Protein AF-0000000084683356 (afdb_homodimer)

pLDDT: mean 87.77, std 15.82, range [31.22, 98.75]

Nearest PDB structures (foldseek):
  6h87-assembly1_A-2  TM=6.403E-01  e=2.024E-03  Magnetospirillum gryphiswaldense
  6gp6-assembly1_A  TM=8.112E-01  e=3.355E-02  Magnetospirillum gryphiswaldense MSR-1
  6g6i-assembly1_A-2  TM=6.457E-01  e=2.307E-02  Magnetospirillum gryphiswaldense
  5k85-assembly2_B  TM=6.047E-01  e=1.808E-01  Cryptococcus neoformans H99
  9jx6-assembly2_D  TM=4.359E-01  e=1.925E-01  Acinetobacter baumannii

Sequence (492 aa):
MTADGWTQGVRHQLALGRLLPLGGPRDGAWIAEGAAAAVLAGAAAGLPGVRLGALRIASADPDDVHEPVVAPPPGALAPGSLRVTADFAADAAEPLPEAAARLRLVLAAAAAERLGLAVTEVDLRVTDLLETDAPRPADARPGAARTAWRPQAAREAAEPDEARVVAAALAVPGVARLTGSLGGLGRAVRIERSTVGTSLPRRQVRVELATGAGHRAVDVARLVRIAVRDAFDDHPAVTVLVTGVEMTADGWTQGVRHQLALGRLLPLGGPRDGAWIAEGAAAAVLAGAAAGLPGVRLGALRIASADPDDVHEPVVAPPPGALAPGSLRVTADFAADAAEPLPEAAARLRLVLAAAAAERLGLAVTEVDLRVTDLLETDAPRPADARPGAARTAWRPQAAREAAEPDEARVVAAALAVPGVARLTGSLGGLGRAVRIERSTVGTSLPRRQVRVELATGAGHRAVDVARLVRIAVRDAFDDHPAVTVLVTGVE

Structure (mmCIF, N/CA/C/O backbone):
data_AF-0000000084683356-model_v1
#
loop_
_entity.id
_entity.type
_entity.pdbx_description
1 polymer 'Nucleopolyhedrovirus P10 family protein'
#
loop_
_atom_site.group_PDB
_atom_site.id
_atom_site.type_symbol
_atom_site.label_atom_id
_atom_site.label_alt_id
_atom_site.label_comp_id
_atom_site.label_asym_id
_atom_site.label_entity_id
_atom_site.label_seq_id
_atom_site.pdbx_PDB_ins_code
_atom_site.Cartn_x
_atom_site.Cartn_y
_atom_site.Cartn_z
_atom_site.occupancy
_atom_site.B_iso_or_equiv
_atom_site.auth_seq_id
_atom_site.auth_comp_id
_atom_site.auth_asym_id
_atom_site.auth_atom_id
_atom_site.pdbx_PDB_model_num
ATOM 1 N N . MET A 1 1 ? -25.172 21.547 6.551 1 53.09 1 MET A N 1
ATOM 2 C CA . MET A 1 1 ? -24.141 21.438 5.531 1 53.09 1 MET A CA 1
ATOM 3 C C . MET A 1 1 ? -24.672 20.75 4.281 1 53.09 1 MET A C 1
ATOM 5 O O . MET A 1 1 ? -25.391 19.75 4.379 1 53.09 1 MET A O 1
ATOM 9 N N . THR A 1 2 ? -24.625 21.422 3.207 1 63.69 2 THR A N 1
ATOM 10 C CA . THR A 1 2 ? -25.141 20.812 1.99 1 63.69 2 THR A CA 1
ATOM 11 C C . THR A 1 2 ? -24.359 19.531 1.667 1 63.69 2 THR A C 1
ATOM 13 O O . THR A 1 2 ? -23.266 19.312 2.186 1 63.69 2 THR A O 1
ATOM 16 N N . ALA A 1 3 ? -25.016 18.625 1.028 1 65 3 ALA A N 1
ATOM 17 C CA . ALA A 1 3 ? -24.406 17.391 0.577 1 65 3 ALA A CA 1
ATOM 18 C C . ALA A 1 3 ? -23.047 17.656 -0.08 1 65 3 ALA A C 1
ATOM 20 O O . ALA A 1 3 ? -22.094 16.906 0.143 1 65 3 ALA A O 1
ATOM 21 N N . ASP A 1 4 ? -23 18.766 -0.801 1 72.25 4 ASP A N 1
ATOM 22 C CA . ASP A 1 4 ? -21.781 19.156 -1.51 1 72.25 4 ASP A CA 1
ATOM 23 C C . ASP A 1 4 ? -20.688 19.578 -0.532 1 72.25 4 ASP A C 1
ATOM 25 O O . ASP A 1 4 ? -19.516 19.234 -0.719 1 72.25 4 ASP A O 1
ATOM 29 N N . GLY A 1 5 ? -21.25 20.234 0.491 1 72.75 5 GLY A N 1
ATOM 30 C CA . GLY A 1 5 ? -20.281 20.688 1.481 1 72.75 5 GLY A CA 1
ATOM 31 C C . GLY A 1 5 ? -19.656 19.547 2.266 1 72.75 5 GLY A C 1
ATOM 32 O O . GLY A 1 5 ? -18.453 19.547 2.533 1 72.75 5 GLY A O 1
ATOM 33 N N . TRP A 1 6 ? -20.453 18.562 2.48 1 77.06 6 TRP A N 1
ATOM 34 C CA . TRP A 1 6 ? -19.969 17.391 3.209 1 77.06 6 TRP A CA 1
ATOM 35 C C . TRP A 1 6 ? -18.953 16.609 2.381 1 77.06 6 TRP A C 1
ATOM 37 O O . TRP A 1 6 ? -17.891 16.234 2.883 1 77.06 6 TRP A O 1
ATOM 47 N N . THR A 1 7 ? -19.266 16.406 1.119 1 81.06 7 THR A N 1
ATOM 48 C CA . THR A 1 7 ? -18.391 15.664 0.224 1 81.06 7 THR A CA 1
ATOM 49 C C . THR A 1 7 ? -17.031 16.359 0.092 1 81.06 7 THR A C 1
ATOM 51 O O . THR A 1 7 ? -15.992 15.703 0.089 1 81.06 7 THR A O 1
ATOM 54 N N . GLN A 1 8 ? -17.109 17.609 0.048 1 78.56 8 GLN A N 1
ATOM 55 C CA . GLN A 1 8 ? -15.859 18.375 -0.048 1 78.56 8 GLN A CA 1
ATOM 56 C C . GLN A 1 8 ? -15.039 18.25 1.231 1 78.56 8 GLN A C 1
ATOM 58 O O . GLN A 1 8 ? -13.812 18.125 1.178 1 78.56 8 GLN A O 1
ATOM 63 N N . GLY A 1 9 ? -15.789 18.297 2.334 1 80.81 9 GLY A N 1
ATOM 64 C CA . GLY A 1 9 ? -15.117 18.125 3.613 1 80.81 9 GLY A CA 1
ATOM 65 C C . GLY A 1 9 ? -14.445 16.766 3.754 1 80.81 9 GLY A C 1
ATOM 66 O O . GLY A 1 9 ? -13.305 16.688 4.234 1 80.81 9 GLY A O 1
ATOM 67 N N . VAL A 1 10 ? -15.078 15.797 3.311 1 84.38 10 VAL A N 1
ATOM 68 C CA . VAL A 1 10 ? -14.523 14.453 3.381 1 84.38 10 VAL A CA 1
ATOM 69 C C . VAL A 1 10 ? -13.32 14.336 2.455 1 84.38 10 VAL A C 1
ATOM 71 O O . VAL A 1 10 ? -12.289 13.766 2.828 1 84.38 10 VAL A O 1
ATOM 74 N N . ARG A 1 11 ? -13.43 14.898 1.261 1 83.75 11 ARG A N 1
ATOM 75 C CA . ARG A 1 11 ? -12.312 14.875 0.315 1 83.75 11 ARG A CA 1
ATOM 76 C C . ARG A 1 11 ? -11.086 15.562 0.896 1 83.75 11 ARG A C 1
ATOM 78 O O . ARG A 1 11 ? -9.961 15.078 0.729 1 83.75 11 ARG A O 1
ATOM 85 N N . HIS A 1 12 ? -11.414 16.594 1.506 1 83.19 12 HIS A N 1
ATOM 86 C CA . HIS A 1 12 ? -10.328 17.344 2.139 1 83.19 12 HIS A CA 1
ATOM 87 C C . HIS A 1 12 ? -9.664 16.516 3.232 1 83.19 12 HIS A C 1
ATOM 89 O O . HIS A 1 12 ? -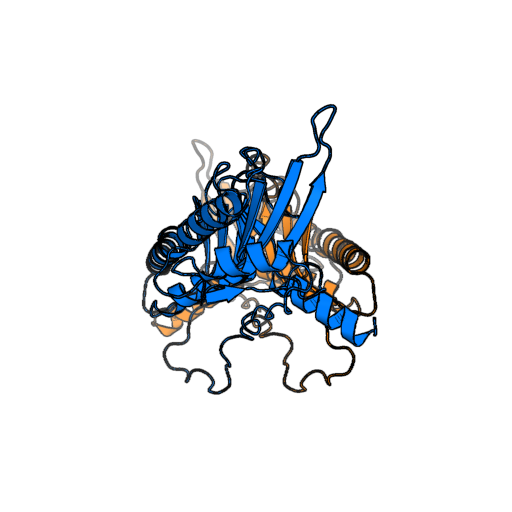8.43 16.469 3.326 1 83.19 12 HIS A O 1
ATOM 95 N N . GLN A 1 13 ? -10.469 15.898 3.992 1 84.31 13 GLN A N 1
ATOM 96 C CA . GLN A 1 13 ? -9.953 15.055 5.066 1 84.31 13 GLN A CA 1
ATOM 97 C C . GLN A 1 13 ? -9.133 13.898 4.508 1 84.31 13 GLN A C 1
ATOM 99 O O . GLN A 1 13 ? -8.094 13.539 5.07 1 84.31 13 GLN A O 1
ATOM 104 N N . LEU A 1 14 ? -9.602 13.352 3.443 1 86.69 14 LEU A N 1
ATOM 105 C CA . LEU A 1 14 ? -8.891 12.25 2.809 1 86.69 14 LEU A CA 1
ATOM 106 C C . LEU A 1 14 ? -7.559 12.727 2.232 1 86.69 14 LEU A C 1
ATOM 108 O O . LEU A 1 14 ? -6.562 12 2.275 1 86.69 14 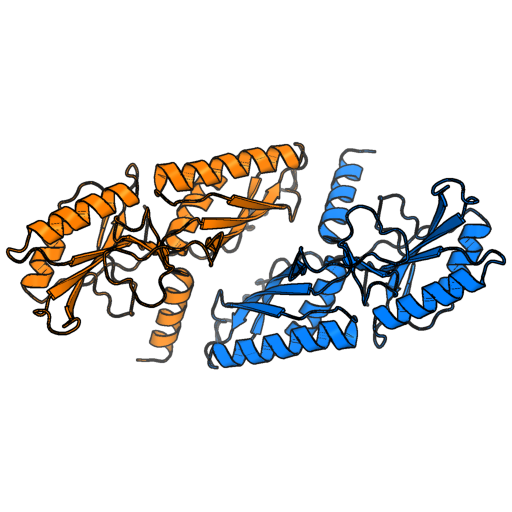LEU A O 1
ATOM 112 N N . ALA A 1 15 ? -7.543 13.914 1.804 1 86.44 15 ALA A N 1
ATOM 113 C CA . ALA A 1 15 ? -6.316 14.484 1.255 1 86.44 15 ALA A CA 1
ATOM 114 C C . ALA A 1 15 ? -5.293 14.742 2.355 1 86.44 15 ALA A C 1
ATOM 116 O O . ALA A 1 15 ? -4.086 14.602 2.133 1 86.44 15 ALA A O 1
ATOM 117 N N . LEU A 1 16 ? -5.793 15.156 3.535 1 89.81 16 LEU A N 1
ATOM 118 C CA . LEU A 1 16 ? -4.91 15.352 4.68 1 89.81 16 LEU A CA 1
ATOM 119 C C . LEU A 1 16 ? -4.238 14.039 5.074 1 89.81 16 LEU A C 1
ATOM 121 O O . LEU A 1 16 ? -3.027 14.008 5.312 1 89.81 16 LEU A O 1
ATOM 125 N N . GLY A 1 17 ? -5.027 12.945 5.035 1 91.38 17 GLY A N 1
ATOM 126 C CA . GLY A 1 17 ? -4.523 11.664 5.488 1 91.38 17 GLY A CA 1
ATOM 127 C C . GLY A 1 17 ? -4.309 11.602 6.992 1 91.38 17 GLY A C 1
ATOM 128 O O . GLY A 1 17 ? -4.961 12.328 7.746 1 91.38 17 GLY A O 1
ATOM 129 N N . ARG A 1 18 ? -3.449 10.719 7.43 1 93.25 18 ARG A N 1
ATOM 130 C CA . ARG A 1 18 ? -3.105 10.586 8.844 1 93.25 18 ARG A CA 1
ATOM 131 C C . ARG A 1 18 ? -2.334 11.805 9.328 1 93.25 18 ARG A C 1
ATOM 133 O O . ARG A 1 18 ? -1.743 12.539 8.531 1 93.25 18 ARG A O 1
ATOM 140 N N . LEU A 1 19 ? -2.443 11.945 10.57 1 96.62 19 LEU A N 1
ATOM 141 C CA . LEU A 1 19 ? -1.591 12.938 11.211 1 96.62 19 LEU A CA 1
ATOM 142 C C . LEU A 1 19 ? -0.362 12.281 11.828 1 96.62 19 LEU A C 1
ATOM 144 O O . LEU A 1 19 ? -0.479 11.523 12.797 1 96.62 19 LEU A O 1
ATOM 148 N N . LEU A 1 20 ? 0.76 12.617 11.25 1 98 20 LEU A N 1
ATOM 149 C CA . LEU A 1 20 ? 2.018 11.984 11.625 1 98 20 LEU A CA 1
ATOM 150 C C . LEU A 1 20 ? 2.773 12.82 12.648 1 98 20 LEU A C 1
ATOM 152 O O . LEU A 1 20 ? 2.801 14.047 12.547 1 98 20 LEU A O 1
ATOM 156 N N . PRO A 1 21 ? 3.389 12.141 13.586 1 98.25 21 PRO A N 1
ATOM 157 C CA . PRO A 1 21 ? 4.23 12.93 14.484 1 98.25 21 PRO A CA 1
ATOM 158 C C . PRO A 1 21 ? 5.398 13.602 13.766 1 98.25 21 PRO A C 1
ATOM 160 O O . PRO A 1 21 ? 6.086 12.961 12.969 1 98.25 21 PRO A O 1
ATOM 163 N N . LEU A 1 22 ? 5.531 14.789 13.977 1 98.44 22 LEU A N 1
ATOM 164 C CA . LEU A 1 22 ? 6.633 15.57 13.43 1 98.44 22 LEU A CA 1
ATOM 165 C C . LEU A 1 22 ? 7.719 15.797 14.484 1 98.44 22 LEU A C 1
ATOM 167 O O . LEU A 1 22 ? 7.578 16.656 15.352 1 98.44 22 LEU A O 1
ATOM 171 N N . GLY A 1 23 ? 8.758 15.062 14.438 1 97.19 23 GLY A N 1
ATOM 172 C CA . GLY A 1 23 ? 9.781 15.055 15.469 1 97.19 23 GLY A CA 1
ATOM 173 C C . GLY A 1 23 ? 9.523 14.023 16.547 1 97.19 23 GLY A C 1
ATOM 174 O O . GLY A 1 23 ? 9.031 12.93 16.281 1 97.19 23 GLY A O 1
ATOM 175 N N . GLY A 1 24 ? 9.984 14.305 17.75 1 96.06 24 GLY A N 1
ATOM 176 C CA . GLY A 1 24 ? 9.852 13.398 18.875 1 96.06 24 GLY A CA 1
ATOM 177 C C . GLY A 1 24 ? 8.734 13.805 19.828 1 96.06 24 GLY A C 1
ATOM 178 O O . GLY A 1 24 ? 7.98 14.734 19.547 1 96.06 24 GLY A O 1
ATOM 179 N N . PRO A 1 25 ? 8.641 13.062 20.953 1 95.94 25 PRO A N 1
ATOM 180 C CA . PRO A 1 25 ? 7.543 13.273 21.891 1 95.94 25 PRO A CA 1
ATOM 181 C C . PRO A 1 25 ? 7.559 14.672 22.516 1 95.94 25 PRO A C 1
ATOM 183 O O . PRO A 1 25 ? 6.527 15.156 22.984 1 95.94 25 PRO A O 1
ATOM 186 N N . ARG A 1 26 ? 8.648 15.312 22.484 1 96.31 26 ARG A N 1
ATOM 187 C CA . ARG A 1 26 ? 8.758 16.609 23.156 1 96.31 26 ARG A CA 1
ATOM 188 C C . ARG A 1 26 ? 8.453 17.75 22.203 1 96.31 26 ARG A C 1
ATOM 190 O O . ARG A 1 26 ? 8.297 18.906 22.625 1 96.31 26 ARG A O 1
ATOM 197 N N . ASP A 1 27 ? 8.227 17.484 20.953 1 97.06 27 ASP A N 1
ATOM 198 C CA . ASP A 1 27 ? 8.102 18.531 19.953 1 97.06 27 ASP A CA 1
ATOM 199 C C . ASP A 1 27 ? 6.676 19.062 19.875 1 97.06 27 ASP A C 1
ATOM 201 O O . ASP A 1 27 ? 6.453 20.203 19.453 1 97.06 27 ASP A O 1
ATOM 205 N N . GLY A 1 28 ? 5.645 18.203 20.297 1 97.31 28 GLY A N 1
ATOM 206 C CA . GLY A 1 28 ? 4.262 18.656 20.312 1 97.31 28 GLY A CA 1
ATOM 207 C C . GLY A 1 28 ? 3.752 19.062 18.938 1 97.31 28 GLY A C 1
ATOM 208 O O . GLY A 1 28 ? 2.943 19.984 18.812 1 97.31 28 GLY A O 1
ATOM 209 N N . ALA A 1 29 ? 4.215 18.438 17.859 1 98.38 29 ALA A N 1
ATOM 210 C CA . ALA A 1 29 ? 3.855 18.797 16.5 1 98.38 29 ALA A CA 1
ATOM 211 C C . ALA A 1 29 ? 3.488 17.562 15.68 1 98.38 29 ALA A C 1
ATOM 213 O O . ALA A 1 29 ? 3.99 16.469 15.945 1 98.38 29 ALA A O 1
ATOM 214 N N . TRP A 1 30 ? 2.619 17.75 14.773 1 98.31 30 TRP A N 1
ATOM 215 C CA . TRP A 1 30 ? 2.207 16.734 13.805 1 98.31 30 TRP A CA 1
ATOM 216 C C . TRP A 1 30 ? 2.158 17.328 12.398 1 98.31 30 TRP A C 1
ATOM 218 O O . TRP A 1 30 ? 2.135 18.547 12.227 1 98.31 30 TRP A O 1
ATOM 228 N N . ILE A 1 31 ? 2.152 16.453 11.438 1 97.75 31 ILE A N 1
ATOM 229 C CA . ILE A 1 31 ? 2.043 16.859 10.039 1 97.75 31 ILE A CA 1
ATOM 230 C C . ILE A 1 31 ? 1.075 15.93 9.312 1 97.75 31 ILE A C 1
ATOM 232 O O . ILE A 1 31 ? 1.071 14.719 9.547 1 97.75 31 ILE A O 1
ATOM 236 N N . ALA A 1 32 ? 0.234 16.547 8.484 1 96.19 32 ALA A N 1
ATOM 237 C CA . ALA A 1 32 ? -0.652 15.742 7.648 1 96.19 32 ALA A CA 1
ATOM 238 C C . ALA A 1 32 ? 0.147 14.844 6.707 1 96.19 32 ALA A C 1
ATOM 240 O O . ALA A 1 32 ? 1.125 15.281 6.102 1 96.19 32 ALA A O 1
ATOM 241 N N . GLU A 1 33 ? -0.258 13.641 6.594 1 96.25 33 GLU A N 1
ATOM 242 C CA . GLU A 1 33 ? 0.41 12.688 5.715 1 96.25 33 GLU A CA 1
ATOM 243 C C . GLU A 1 33 ? 0.465 13.203 4.281 1 96.25 33 GLU A C 1
ATOM 245 O O . GLU A 1 33 ? 1.478 13.039 3.596 1 96.25 33 GLU A O 1
ATOM 250 N N . GLY A 1 34 ? -0.612 13.812 3.83 1 93.75 34 GLY A N 1
ATOM 251 C CA . GLY A 1 34 ? -0.632 14.375 2.49 1 93.75 34 GLY A CA 1
ATOM 252 C C . GLY A 1 34 ? 0.446 15.422 2.266 1 93.75 34 GLY A C 1
ATOM 253 O O . GLY A 1 34 ? 1.059 15.469 1.198 1 93.75 34 GLY A O 1
ATOM 254 N N . ALA A 1 35 ? 0.628 16.219 3.227 1 94.69 35 ALA A N 1
ATOM 255 C CA . ALA A 1 35 ? 1.668 17.234 3.137 1 94.69 35 ALA A CA 1
ATOM 256 C C . ALA A 1 35 ? 3.055 16.609 3.078 1 94.69 35 ALA A C 1
ATOM 258 O O . ALA A 1 35 ? 3.893 17 2.266 1 94.69 35 ALA A O 1
ATOM 259 N N . ALA A 1 36 ? 3.266 15.672 3.98 1 96.94 36 ALA A N 1
ATOM 260 C CA . ALA A 1 36 ? 4.547 14.969 3.996 1 96.94 36 ALA A CA 1
ATOM 261 C C . ALA A 1 36 ? 4.785 14.234 2.68 1 96.94 36 ALA A C 1
ATOM 263 O O . ALA A 1 36 ? 5.879 14.297 2.113 1 96.94 36 ALA A O 1
ATOM 264 N N . ALA A 1 37 ? 3.811 13.57 2.219 1 95.81 37 ALA A N 1
ATOM 265 C CA . ALA A 1 37 ? 3.914 12.805 0.981 1 95.81 37 ALA A CA 1
ATOM 266 C C . ALA A 1 37 ? 4.246 13.711 -0.201 1 95.81 37 ALA A C 1
ATOM 268 O O . ALA A 1 37 ? 5 13.32 -1.096 1 95.81 37 ALA A O 1
ATOM 269 N N . ALA A 1 38 ? 3.654 14.867 -0.202 1 93.69 38 ALA A N 1
ATOM 270 C CA . ALA A 1 38 ? 3.926 15.812 -1.281 1 93.69 38 ALA A CA 1
ATOM 271 C C . ALA A 1 38 ? 5.402 16.188 -1.315 1 93.69 38 ALA A C 1
ATOM 273 O O . ALA A 1 38 ? 6.004 16.281 -2.389 1 93.69 38 ALA A O 1
ATOM 274 N N . VAL A 1 39 ? 5.914 16.391 -0.195 1 95.5 39 VAL A N 1
ATOM 275 C CA . VAL A 1 39 ? 7.328 16.734 -0.107 1 95.5 39 VAL A CA 1
ATOM 276 C C . VAL A 1 39 ? 8.18 15.57 -0.6 1 95.5 39 VAL A C 1
ATOM 278 O O . VAL A 1 39 ? 9.125 15.758 -1.373 1 95.5 39 VAL A O 1
ATOM 281 N N . LEU A 1 40 ? 7.852 14.422 -0.16 1 96.81 40 LEU A N 1
ATOM 282 C CA . LEU A 1 40 ? 8.602 13.234 -0.567 1 96.81 40 LEU A CA 1
ATOM 283 C C . LEU A 1 40 ? 8.477 13 -2.068 1 96.81 40 LEU A C 1
ATOM 285 O O . LEU A 1 40 ? 9.461 12.664 -2.732 1 96.81 40 LEU A O 1
ATOM 289 N N . ALA A 1 41 ? 7.348 13.188 -2.572 1 95 41 ALA A N 1
ATOM 290 C CA . ALA A 1 41 ? 7.133 13.047 -4.012 1 95 41 ALA A CA 1
ATOM 291 C C . ALA A 1 41 ? 7.965 14.062 -4.793 1 95 41 ALA A C 1
ATOM 293 O O . ALA A 1 41 ? 8.523 13.734 -5.84 1 95 41 ALA A O 1
ATOM 294 N N . GLY A 1 42 ? 7.93 15.258 -4.281 1 93.94 42 GLY A N 1
ATOM 295 C CA . GLY A 1 42 ? 8.758 16.281 -4.906 1 93.94 42 GLY A CA 1
ATOM 296 C C . GLY A 1 42 ? 10.227 15.898 -4.945 1 93.94 42 GLY A C 1
ATOM 297 O O . GLY A 1 42 ? 10.906 16.125 -5.949 1 93.94 42 GLY A O 1
ATOM 298 N N . ALA A 1 43 ? 10.688 15.359 -3.893 1 95.31 43 ALA A N 1
ATOM 299 C CA . ALA A 1 43 ? 12.078 14.922 -3.826 1 95.31 43 ALA A CA 1
ATOM 300 C C . ALA A 1 43 ? 12.336 13.797 -4.824 1 95.31 43 ALA A C 1
ATOM 302 O O . ALA A 1 43 ? 13.359 13.797 -5.516 1 95.31 43 ALA A O 1
ATOM 303 N N . ALA A 1 44 ? 11.477 12.867 -4.883 1 96 44 ALA A N 1
ATOM 304 C CA . ALA A 1 44 ? 11.617 11.727 -5.785 1 96 44 ALA A CA 1
ATOM 305 C C . ALA A 1 44 ? 11.586 12.18 -7.242 1 96 44 ALA A C 1
ATOM 307 O O . ALA A 1 44 ? 12.234 11.578 -8.102 1 96 44 ALA A O 1
ATOM 308 N N . ALA A 1 45 ? 10.773 13.195 -7.523 1 93.19 45 ALA A N 1
ATOM 309 C CA . ALA A 1 45 ? 10.625 13.695 -8.883 1 93.19 45 ALA A CA 1
ATOM 310 C C . ALA A 1 45 ? 11.953 14.195 -9.438 1 93.19 45 ALA A C 1
ATOM 312 O O . ALA A 1 45 ? 12.164 14.211 -10.656 1 93.19 45 ALA A O 1
ATOM 313 N N . GLY A 1 46 ? 12.789 14.531 -8.586 1 90.94 46 GLY A N 1
ATOM 314 C CA . GLY A 1 46 ? 14.102 14.992 -9 1 90.94 46 GLY A CA 1
ATOM 315 C C . GLY A 1 46 ? 15.047 13.859 -9.359 1 90.94 46 GLY A C 1
ATOM 316 O O . GLY A 1 46 ? 16.141 14.102 -9.875 1 90.94 46 GLY A O 1
ATOM 317 N N . LEU A 1 47 ? 14.703 12.625 -9.156 1 92.06 47 LEU A N 1
ATOM 318 C CA . LEU A 1 47 ? 15.531 11.453 -9.422 1 92.06 47 LEU A CA 1
ATOM 319 C C . LEU A 1 47 ? 15.273 10.914 -10.828 1 92.06 47 LEU A C 1
ATOM 321 O O . LEU A 1 47 ? 14.164 10.477 -11.133 1 92.06 47 LEU A O 1
ATOM 325 N N . PRO A 1 48 ? 16.219 10.992 -11.633 1 89.38 48 PRO A N 1
ATOM 326 C CA . PRO A 1 48 ? 16.016 10.445 -12.977 1 89.38 48 PRO A CA 1
ATOM 327 C C . PRO A 1 48 ? 15.727 8.945 -12.977 1 89.38 48 PRO A C 1
ATOM 329 O O . PRO A 1 48 ? 16.266 8.219 -12.141 1 89.38 48 PRO A O 1
ATOM 332 N N . GLY A 1 49 ? 14.891 8.531 -13.867 1 90.06 49 GLY A N 1
ATOM 333 C CA . GLY A 1 49 ? 14.672 7.117 -14.125 1 90.06 49 GLY A CA 1
ATOM 334 C C . GLY A 1 49 ? 13.742 6.465 -13.125 1 90.06 49 GLY A C 1
ATOM 335 O O . GLY A 1 49 ? 13.648 5.234 -13.07 1 90.06 49 GLY A O 1
ATOM 336 N N . VAL A 1 50 ? 13.242 7.238 -12.227 1 93.38 50 VAL A N 1
ATOM 337 C CA . VAL A 1 50 ? 12.336 6.68 -11.227 1 93.38 50 VAL A CA 1
ATOM 338 C C . VAL A 1 50 ? 11.039 7.492 -11.195 1 93.38 50 VAL A C 1
ATOM 340 O O . VAL A 1 50 ? 11.062 8.711 -11.352 1 93.38 50 VAL A O 1
ATOM 343 N N . ARG A 1 51 ? 9.977 6.824 -11.047 1 94 51 ARG A N 1
ATOM 344 C CA . ARG A 1 51 ? 8.68 7.453 -10.812 1 94 51 ARG A CA 1
ATOM 345 C C . ARG A 1 51 ? 8.016 6.895 -9.562 1 94 51 ARG A C 1
ATOM 347 O O . ARG A 1 51 ? 7.723 5.699 -9.484 1 94 51 ARG A O 1
ATOM 354 N N . LEU A 1 52 ? 7.773 7.77 -8.695 1 94.75 52 LEU A N 1
ATOM 355 C CA . LEU A 1 52 ? 7.145 7.375 -7.438 1 94.75 52 LEU A CA 1
ATOM 356 C C . LEU A 1 52 ? 5.645 7.164 -7.625 1 94.75 52 LEU A C 1
ATOM 358 O O . LEU A 1 52 ? 4.984 7.945 -8.312 1 94.75 52 LEU A O 1
ATOM 362 N N . GLY A 1 53 ? 5.09 6.117 -7.074 1 92.12 53 GLY A N 1
ATOM 363 C CA . GLY A 1 53 ? 3.662 5.84 -7.051 1 92.12 53 GLY A CA 1
ATOM 364 C C . GLY A 1 53 ? 3.025 6.09 -5.699 1 92.12 53 GLY A C 1
ATOM 365 O O . GLY A 1 53 ? 3.324 7.086 -5.039 1 92.12 53 GLY A O 1
ATOM 366 N N . ALA A 1 54 ? 2.064 5.195 -5.355 1 90.81 54 ALA A N 1
ATOM 367 C CA . ALA A 1 54 ? 1.375 5.312 -4.074 1 90.81 54 ALA A CA 1
ATOM 368 C C . ALA A 1 54 ? 2.363 5.266 -2.912 1 90.81 54 ALA A C 1
ATOM 370 O O . ALA A 1 54 ? 3.287 4.449 -2.908 1 90.81 54 ALA A O 1
ATOM 371 N N . LEU A 1 55 ? 2.18 6.133 -2.008 1 94.44 55 LEU A N 1
ATOM 372 C CA . LEU A 1 55 ? 3.053 6.254 -0.845 1 94.44 55 LEU A CA 1
ATOM 373 C C . LEU A 1 55 ? 2.238 6.348 0.441 1 94.44 55 LEU A C 1
ATOM 375 O O . LEU A 1 55 ? 1.21 7.027 0.482 1 94.44 55 LEU A O 1
ATOM 379 N N . ARG A 1 56 ? 2.729 5.613 1.471 1 94.19 56 ARG A N 1
ATOM 380 C CA . ARG A 1 56 ? 2.092 5.617 2.783 1 94.19 56 ARG A CA 1
ATOM 381 C C . ARG A 1 56 ? 3.125 5.773 3.893 1 94.19 56 ARG A C 1
ATOM 383 O O . ARG A 1 56 ? 4.254 5.297 3.77 1 94.19 56 ARG A O 1
ATOM 390 N N . ILE A 1 57 ? 2.715 6.418 4.859 1 96.81 57 ILE A N 1
ATOM 391 C CA . ILE A 1 57 ? 3.559 6.574 6.039 1 96.81 57 ILE A CA 1
ATOM 392 C C . ILE A 1 57 ? 2.812 6.074 7.277 1 96.81 57 ILE A C 1
ATOM 394 O O . ILE A 1 57 ? 1.661 6.453 7.508 1 96.81 57 ILE A O 1
ATOM 398 N N . ALA A 1 58 ? 3.396 5.227 8.023 1 94.81 58 ALA A N 1
ATOM 399 C CA . ALA A 1 58 ? 2.783 4.645 9.219 1 94.81 58 ALA A CA 1
ATOM 400 C C . ALA A 1 58 ? 3.822 4.406 10.305 1 94.81 58 ALA A C 1
ATOM 402 O O . ALA A 1 58 ? 5.023 4.578 10.078 1 94.81 58 ALA A O 1
ATOM 403 N N . SER A 1 59 ? 3.285 4.105 11.445 1 95.81 59 SER A N 1
ATOM 404 C CA . SER A 1 59 ? 4.199 3.713 12.508 1 95.81 59 SER A CA 1
ATOM 405 C C . SER A 1 59 ? 5.02 2.488 12.117 1 95.81 59 SER A C 1
ATOM 407 O O . SER A 1 59 ? 4.48 1.529 11.555 1 95.81 59 SER A O 1
ATOM 409 N N . ALA A 1 60 ? 6.285 2.521 12.328 1 95.44 60 ALA A N 1
ATOM 410 C CA . ALA A 1 60 ? 7.148 1.377 12.047 1 95.44 60 ALA A CA 1
ATOM 411 C C . ALA A 1 60 ? 6.941 0.265 13.07 1 95.44 60 ALA A C 1
ATOM 413 O O . ALA A 1 60 ? 7.105 -0.916 12.758 1 95.44 60 ALA A O 1
ATOM 414 N N . ASP A 1 61 ? 6.648 0.681 14.258 1 92.31 61 ASP A N 1
ATOM 415 C CA . ASP A 1 61 ? 6.406 -0.244 15.367 1 92.31 61 ASP A CA 1
ATOM 416 C C . ASP A 1 61 ? 5.336 0.295 16.312 1 92.31 61 ASP A C 1
ATOM 418 O O . ASP A 1 61 ? 5.621 1.13 17.172 1 92.31 61 ASP A O 1
ATOM 422 N N . PRO A 1 62 ? 4.168 -0.252 16.219 1 87.06 62 PRO A N 1
ATOM 423 C CA . PRO A 1 62 ? 3.066 0.25 17.047 1 87.06 62 PRO A CA 1
ATOM 424 C C . PRO A 1 62 ? 3.309 0.053 18.547 1 87.06 62 PRO A C 1
ATOM 426 O O . PRO A 1 62 ? 2.658 0.699 19.359 1 87.06 62 PRO A O 1
ATOM 429 N N . ASP A 1 63 ? 4.176 -0.829 18.797 1 90.38 63 ASP A N 1
ATOM 430 C CA . ASP A 1 63 ? 4.434 -1.105 20.203 1 90.38 63 ASP A CA 1
ATOM 431 C C . ASP A 1 63 ? 5.535 -0.2 20.75 1 90.38 63 ASP A C 1
ATOM 433 O O . ASP A 1 63 ? 5.801 -0.195 21.953 1 90.38 63 ASP A O 1
ATOM 437 N N . ASP A 1 64 ? 6.184 0.495 19.906 1 91.5 64 ASP A N 1
ATOM 438 C CA . ASP A 1 64 ? 7.242 1.41 20.312 1 91.5 64 ASP A CA 1
ATOM 439 C C . ASP A 1 64 ? 6.844 2.861 20.062 1 91.5 64 ASP A C 1
ATOM 441 O O . ASP A 1 64 ? 7.426 3.533 19.203 1 91.5 64 ASP A O 1
ATOM 445 N N . VAL A 1 65 ? 5.891 3.328 20.766 1 93.94 65 VAL A N 1
ATOM 446 C CA . VAL A 1 65 ? 5.391 4.695 20.672 1 93.94 65 VAL A CA 1
ATOM 447 C C . VAL A 1 65 ? 5.523 5.391 22.016 1 93.94 65 VAL A C 1
ATOM 449 O O . VAL A 1 65 ? 5.652 4.727 23.047 1 93.94 65 VAL A O 1
ATOM 452 N N . HIS A 1 66 ? 5.547 6.723 21.984 1 95.75 66 HIS A N 1
ATOM 453 C CA . HIS A 1 66 ? 5.766 7.531 23.172 1 95.75 66 HIS A CA 1
ATOM 454 C C . HIS A 1 66 ? 4.625 8.523 23.375 1 95.75 66 HIS A C 1
ATOM 456 O O . HIS A 1 66 ? 3.939 8.898 22.422 1 95.75 66 HIS A O 1
ATOM 462 N N . GLU A 1 67 ? 4.477 8.852 24.578 1 95.12 67 GLU A N 1
ATOM 463 C CA . GLU A 1 67 ? 3.457 9.844 24.891 1 95.12 67 GLU A CA 1
ATOM 464 C C . GLU A 1 67 ? 3.945 11.258 24.578 1 95.12 67 GLU A C 1
ATOM 466 O O . GLU A 1 67 ? 5.027 11.656 25.016 1 95.12 67 GLU A O 1
ATOM 471 N N . PRO A 1 68 ? 3.182 11.969 23.891 1 95.62 68 PRO A N 1
ATOM 472 C CA . PRO A 1 68 ? 3.584 13.352 23.625 1 95.62 68 PRO A CA 1
ATOM 473 C C . PRO A 1 68 ? 3.404 14.266 24.844 1 95.62 68 PRO A C 1
ATOM 475 O O . PRO A 1 68 ? 2.666 13.93 25.766 1 95.62 68 PRO A O 1
ATOM 478 N N . VAL A 1 69 ? 4.004 15.43 24.781 1 93.62 69 VAL A N 1
ATOM 479 C CA . VAL A 1 69 ? 3.973 16.375 25.906 1 93.62 69 VAL A CA 1
ATOM 480 C C . VAL A 1 69 ? 2.695 17.203 25.828 1 93.62 69 VAL A C 1
ATOM 482 O O . VAL A 1 69 ? 2.318 17.859 26.812 1 93.62 69 VAL A O 1
ATOM 485 N N . VAL A 1 70 ? 2.061 17.156 24.703 1 93.75 70 VAL A N 1
ATOM 486 C CA . VAL A 1 70 ? 0.817 17.906 24.531 1 93.75 70 VAL A CA 1
ATOM 487 C C . VAL A 1 70 ? -0.288 16.969 24.047 1 93.75 70 VAL A C 1
ATOM 489 O O . VAL A 1 70 ? -0.012 15.852 23.609 1 93.75 70 VAL A O 1
ATOM 492 N N . ALA A 1 71 ? -1.507 17.422 24.188 1 89.94 71 ALA A N 1
ATOM 493 C CA . ALA A 1 71 ? -2.629 16.625 23.688 1 89.94 71 ALA A CA 1
ATOM 494 C C . ALA A 1 71 ? -2.588 16.516 22.156 1 89.94 71 ALA A C 1
ATOM 496 O O . ALA A 1 71 ? -2.545 17.531 21.453 1 89.94 71 ALA A O 1
ATOM 497 N N . PRO A 1 72 ? -2.551 15.32 21.703 1 93.56 72 PRO A N 1
ATOM 498 C CA . PRO A 1 72 ? -2.549 15.164 20.234 1 93.56 72 PRO A CA 1
ATOM 499 C C . PRO A 1 72 ? -3.891 15.531 19.609 1 93.56 72 PRO A C 1
ATOM 501 O O . PRO A 1 72 ? -4.934 15.422 20.25 1 93.56 72 PRO A O 1
ATOM 504 N N . PRO A 1 73 ? -3.861 16.047 18.375 1 91 73 PRO A N 1
ATOM 505 C CA . PRO A 1 73 ? -5.133 16.172 17.656 1 91 73 PRO A CA 1
ATOM 506 C C . PRO A 1 73 ? -5.852 14.836 17.484 1 91 73 PRO A C 1
ATOM 508 O O . PRO A 1 73 ? -5.227 13.773 17.609 1 91 73 PRO A O 1
ATOM 511 N N . PRO A 1 74 ? -7.141 14.914 17.25 1 84.38 74 PRO A N 1
ATOM 512 C CA . PRO A 1 74 ? -7.891 13.664 17.078 1 84.38 74 PRO A CA 1
ATOM 513 C C . PRO A 1 74 ? -7.355 12.812 15.922 1 84.38 74 PRO A C 1
ATOM 515 O O . PRO A 1 74 ? -7.148 13.32 14.82 1 84.38 74 PRO A O 1
ATOM 518 N N . GLY A 1 75 ? -7.059 11.578 16.219 1 87.94 75 GLY A N 1
ATOM 519 C CA . GLY A 1 75 ? -6.668 10.625 15.18 1 87.94 75 GLY A CA 1
ATOM 520 C C . GLY A 1 75 ? -5.184 10.656 14.875 1 87.94 75 GLY A C 1
ATOM 521 O O . GLY A 1 75 ? -4.711 9.938 13.992 1 87.94 75 GLY A O 1
ATOM 522 N N . ALA A 1 76 ? -4.434 11.438 15.609 1 95.88 76 ALA A N 1
ATOM 523 C CA . ALA A 1 76 ? -3.004 11.578 15.352 1 95.88 76 ALA A CA 1
ATOM 524 C C . ALA A 1 76 ? -2.238 10.344 15.82 1 95.88 76 ALA A C 1
ATOM 526 O O . ALA A 1 76 ? -2.566 9.758 16.859 1 95.88 76 ALA A O 1
ATOM 527 N N . LEU A 1 77 ? -1.263 10.008 15.102 1 96.38 77 LEU A N 1
ATOM 528 C CA . LEU A 1 77 ? -0.355 8.945 15.531 1 96.38 77 LEU A CA 1
ATOM 529 C C . LEU A 1 77 ? 0.523 9.414 16.688 1 96.38 77 LEU A C 1
ATOM 531 O O . LEU A 1 77 ? 0.94 10.57 16.719 1 96.38 77 LEU A O 1
ATOM 535 N N . ALA A 1 78 ? 0.783 8.484 17.531 1 96.94 78 ALA A N 1
ATOM 536 C CA . ALA A 1 78 ? 1.697 8.789 18.625 1 96.94 78 ALA A CA 1
ATOM 537 C C . ALA A 1 78 ? 3.137 8.898 18.125 1 96.94 78 ALA A C 1
ATOM 539 O O . ALA A 1 78 ? 3.516 8.234 17.156 1 96.94 78 ALA A O 1
ATOM 540 N N . PRO A 1 79 ? 3.896 9.711 18.797 1 97.5 79 PRO A N 1
ATOM 541 C CA . PRO A 1 79 ? 5.305 9.82 18.406 1 97.5 79 PRO A CA 1
ATOM 542 C C . PRO A 1 79 ? 6.031 8.477 18.438 1 97.5 79 PRO A C 1
ATOM 544 O O . PRO A 1 79 ? 5.84 7.691 19.375 1 97.5 79 PRO A O 1
ATOM 547 N N . GLY A 1 80 ? 6.82 8.219 17.484 1 96.88 80 GLY A N 1
ATOM 548 C CA . GLY A 1 80 ? 7.605 7.004 17.297 1 96.88 80 GLY A CA 1
ATOM 549 C C . GLY A 1 80 ? 8.227 6.898 15.922 1 96.88 80 GLY A C 1
ATOM 550 O O . GLY A 1 80 ? 8.117 7.824 15.117 1 96.88 80 GLY A O 1
ATOM 551 N N . SER A 1 81 ? 8.914 5.777 15.727 1 97.31 81 SER A N 1
ATOM 552 C CA . SER A 1 81 ? 9.539 5.559 14.43 1 97.31 81 SER A CA 1
ATOM 553 C C . SER A 1 81 ? 8.5 5.379 13.328 1 97.31 81 SER A C 1
ATOM 555 O O . SER A 1 81 ? 7.453 4.77 13.555 1 97.31 81 SER A O 1
ATOM 557 N N . LEU A 1 82 ? 8.812 5.922 12.188 1 97.94 82 LEU A N 1
ATOM 558 C CA . LEU A 1 82 ? 7.895 5.867 11.055 1 97.94 82 LEU A CA 1
ATOM 559 C C . LEU A 1 82 ? 8.477 5.023 9.922 1 97.94 82 LEU A C 1
ATOM 561 O O . LEU A 1 82 ? 9.695 4.922 9.781 1 97.94 82 LEU A O 1
ATOM 565 N N . ARG A 1 83 ? 7.578 4.434 9.227 1 97.69 83 ARG A N 1
ATOM 566 C CA . ARG A 1 83 ? 7.91 3.68 8.016 1 97.69 83 ARG A CA 1
ATOM 567 C C . ARG A 1 83 ? 7.242 4.285 6.789 1 97.69 83 ARG A C 1
ATOM 569 O O . ARG A 1 83 ? 6.047 4.594 6.816 1 97.69 83 ARG A O 1
ATOM 576 N N . VAL A 1 84 ? 8.016 4.473 5.793 1 98.12 84 VAL A N 1
ATOM 577 C CA . VAL A 1 84 ? 7.504 4.875 4.484 1 98.12 84 VAL A CA 1
ATOM 578 C C . VAL A 1 84 ? 7.398 3.654 3.574 1 98.12 84 VAL A C 1
ATOM 580 O O . VAL A 1 84 ? 8.367 2.912 3.406 1 98.12 84 VAL A O 1
ATOM 583 N N . THR A 1 85 ? 6.277 3.373 3.076 1 96.25 85 THR A N 1
ATOM 584 C CA . THR A 1 85 ? 6.082 2.389 2.02 1 96.25 85 THR A CA 1
ATOM 585 C C . THR A 1 85 ? 5.656 3.066 0.719 1 96.25 85 THR A C 1
ATOM 587 O O . THR A 1 85 ? 4.859 4.004 0.735 1 96.25 85 THR A O 1
ATOM 590 N N . ALA A 1 86 ? 6.234 2.631 -0.37 1 96.56 86 ALA A N 1
ATOM 591 C CA . ALA A 1 86 ? 5.887 3.277 -1.632 1 96.56 86 ALA A CA 1
ATOM 592 C C . ALA A 1 86 ? 6.105 2.332 -2.811 1 96.56 86 ALA A C 1
ATOM 594 O O . ALA A 1 86 ? 6.977 1.461 -2.764 1 96.56 86 ALA A O 1
ATOM 595 N N . ASP A 1 87 ? 5.285 2.471 -3.791 1 94.06 87 ASP A N 1
ATOM 596 C CA . ASP A 1 87 ? 5.5 1.869 -5.105 1 94.06 87 ASP A CA 1
ATOM 597 C C . ASP A 1 87 ? 6.328 2.789 -6 1 94.06 87 ASP A C 1
ATOM 599 O O . ASP A 1 87 ? 6.312 4.008 -5.828 1 94.06 87 ASP A O 1
ATOM 603 N N . PHE A 1 88 ? 7.062 2.139 -6.922 1 95.19 88 PHE A N 1
ATOM 604 C CA . PHE A 1 88 ? 7.754 2.971 -7.898 1 95.19 88 PHE A CA 1
ATOM 605 C C . PHE A 1 88 ? 8.016 2.193 -9.18 1 95.19 88 PHE A C 1
ATOM 607 O O . PHE A 1 88 ? 7.984 0.96 -9.188 1 95.19 88 PHE A O 1
ATOM 614 N N . ALA A 1 89 ? 8.125 2.938 -10.219 1 93.56 89 ALA A N 1
ATOM 615 C CA . ALA A 1 89 ? 8.578 2.426 -11.508 1 93.56 89 ALA A CA 1
ATOM 616 C C . ALA A 1 89 ? 10.008 2.887 -11.812 1 93.56 89 ALA A C 1
ATOM 618 O O . ALA A 1 89 ? 10.414 3.967 -11.383 1 93.56 89 ALA A O 1
ATOM 619 N N . ALA A 1 90 ? 10.695 2.055 -12.445 1 93 90 ALA A N 1
ATOM 620 C CA . ALA A 1 90 ? 12.086 2.381 -12.75 1 93 90 ALA A CA 1
ATOM 621 C C . ALA A 1 90 ? 12.398 2.133 -14.219 1 93 90 ALA A C 1
ATOM 623 O O . ALA A 1 90 ? 11.781 1.275 -14.859 1 93 90 ALA A O 1
ATOM 624 N N . ASP A 1 91 ? 13.375 2.908 -14.664 1 87.31 91 ASP A N 1
ATOM 625 C CA . ASP A 1 91 ? 13.898 2.709 -16.016 1 87.31 91 ASP A CA 1
ATOM 626 C C . ASP A 1 91 ? 14.656 1.391 -16.109 1 87.31 91 ASP A C 1
ATOM 628 O O . ASP A 1 91 ? 15.344 0.99 -15.172 1 87.31 91 ASP A O 1
ATOM 632 N N . ALA A 1 92 ? 14.531 0.727 -17.297 1 81.06 92 ALA A N 1
ATOM 633 C CA . ALA A 1 92 ? 15.172 -0.566 -17.516 1 81.06 92 ALA A CA 1
ATOM 634 C C . ALA A 1 92 ? 16.672 -0.4 -17.75 1 81.06 92 ALA A C 1
ATOM 636 O O . ALA A 1 92 ? 17.422 -1.385 -17.781 1 81.06 92 ALA A O 1
ATOM 637 N N . ALA A 1 93 ? 17.062 0.783 -17.812 1 80.25 93 ALA A N 1
ATOM 638 C CA . ALA A 1 93 ? 18.469 1.046 -18.125 1 80.25 93 ALA A CA 1
ATOM 639 C C . ALA A 1 93 ? 19.375 0.769 -16.938 1 80.25 93 ALA A C 1
ATOM 641 O O . ALA A 1 93 ? 20.578 0.567 -17.078 1 80.25 93 ALA A O 1
ATOM 642 N N . GLU A 1 94 ? 18.875 0.808 -15.766 1 83 94 GLU A N 1
ATOM 643 C CA . GLU A 1 94 ? 19.672 0.576 -14.562 1 83 94 GLU A CA 1
ATOM 644 C C . GLU A 1 94 ? 19.109 -0.605 -13.766 1 83 94 GLU A C 1
ATOM 646 O O . GLU A 1 94 ? 17.922 -0.887 -13.805 1 83 94 GLU A O 1
ATOM 651 N N . PRO A 1 95 ? 20.094 -1.265 -12.984 1 87.81 95 PRO A N 1
ATOM 652 C CA . PRO A 1 95 ? 19.609 -2.354 -12.125 1 87.81 95 PRO A CA 1
ATOM 653 C C . PRO A 1 95 ? 18.578 -1.891 -11.094 1 87.81 95 PRO A C 1
ATOM 655 O O . PRO A 1 95 ? 18.734 -0.822 -10.5 1 87.81 95 PRO A O 1
ATOM 658 N N . LEU A 1 96 ? 17.578 -2.699 -10.914 1 91.12 96 LEU A N 1
ATOM 659 C CA . LEU A 1 96 ? 16.453 -2.344 -10.062 1 91.12 96 LEU A CA 1
ATOM 660 C C . LEU A 1 96 ? 16.906 -2.121 -8.625 1 91.12 96 LEU A C 1
ATOM 662 O O . LEU A 1 96 ? 16.469 -1.172 -7.973 1 91.12 96 LEU A O 1
ATOM 666 N N . PRO A 1 97 ? 17.875 -2.955 -8.094 1 92.38 97 PRO A N 1
ATOM 667 C CA . PRO A 1 97 ? 18.297 -2.711 -6.711 1 92.38 97 PRO A CA 1
ATOM 668 C C . PRO A 1 97 ? 19 -1.362 -6.539 1 92.38 97 PRO A C 1
ATOM 670 O O . PRO A 1 97 ? 18.859 -0.72 -5.496 1 92.38 97 PRO A O 1
ATOM 673 N N . GLU A 1 98 ? 19.672 -0.912 -7.523 1 93.88 98 GLU A N 1
ATOM 674 C CA . GLU A 1 98 ? 20.359 0.377 -7.453 1 93.88 98 GLU A CA 1
ATOM 675 C C . GLU A 1 98 ? 19.359 1.53 -7.484 1 93.88 98 GLU A C 1
ATOM 677 O O . GLU A 1 98 ? 19.5 2.506 -6.746 1 93.88 98 GLU A O 1
ATOM 682 N N . ALA A 1 99 ? 18.422 1.417 -8.414 1 93.88 99 ALA A N 1
ATOM 683 C CA . ALA A 1 99 ? 17.375 2.43 -8.477 1 93.88 99 ALA A CA 1
ATOM 684 C C . ALA A 1 99 ? 16.641 2.537 -7.145 1 93.88 99 ALA A C 1
ATOM 686 O O . ALA A 1 99 ? 16.375 3.643 -6.66 1 93.88 99 ALA A O 1
ATOM 687 N N . ALA A 1 100 ? 16.375 1.42 -6.543 1 96.44 100 ALA A N 1
ATOM 688 C CA . ALA A 1 100 ? 15.695 1.396 -5.254 1 96.44 100 ALA A CA 1
ATOM 689 C C . ALA A 1 100 ? 16.547 2.047 -4.168 1 96.44 100 ALA A C 1
ATOM 691 O O . ALA A 1 100 ? 16.031 2.811 -3.344 1 96.44 100 ALA A O 1
ATOM 692 N N . ALA A 1 101 ? 17.797 1.71 -4.191 1 96.5 101 ALA A N 1
ATOM 693 C CA . ALA A 1 101 ? 18.688 2.266 -3.186 1 96.5 101 ALA A CA 1
ATOM 694 C C . ALA A 1 101 ? 18.75 3.787 -3.283 1 96.5 101 ALA A C 1
ATOM 696 O O . ALA A 1 101 ? 18.719 4.484 -2.264 1 96.5 101 ALA A O 1
ATOM 697 N N . ARG A 1 102 ? 18.812 4.266 -4.449 1 96.5 102 ARG A N 1
ATOM 698 C CA . ARG A 1 102 ? 18.844 5.707 -4.664 1 96.5 102 ARG A CA 1
ATOM 699 C C . ARG A 1 102 ? 17.547 6.355 -4.184 1 96.5 102 ARG A C 1
ATOM 701 O O . ARG A 1 102 ? 17.578 7.395 -3.521 1 96.5 102 ARG A O 1
ATOM 708 N N . LEU A 1 103 ? 16.5 5.758 -4.543 1 97.44 103 LEU A N 1
ATOM 709 C CA . LEU A 1 103 ? 15.203 6.289 -4.129 1 97.44 103 LEU A CA 1
ATOM 710 C C . LEU A 1 103 ? 15.07 6.277 -2.611 1 97.44 103 LEU A C 1
ATOM 712 O O . LEU A 1 103 ? 14.586 7.242 -2.018 1 97.44 103 LEU A O 1
ATOM 716 N N . ARG A 1 104 ? 15.531 5.195 -1.982 1 98.19 104 ARG A N 1
ATOM 717 C CA . ARG A 1 104 ? 15.492 5.098 -0.526 1 98.19 104 ARG A CA 1
ATOM 718 C C . ARG A 1 104 ? 16.25 6.25 0.12 1 98.19 104 ARG A C 1
ATOM 720 O O . ARG A 1 104 ? 15.766 6.871 1.067 1 98.19 104 ARG A O 1
ATOM 727 N N . LEU A 1 105 ? 17.328 6.516 -0.427 1 97.69 105 LEU A N 1
ATOM 728 C CA . LEU A 1 105 ? 18.172 7.566 0.125 1 97.69 105 LEU A CA 1
ATOM 729 C C . LEU A 1 105 ? 17.5 8.93 -0.018 1 97.69 105 LEU A C 1
ATOM 731 O O . LEU A 1 105 ? 17.484 9.719 0.928 1 97.69 105 LEU A O 1
ATOM 735 N N . VAL A 1 106 ? 16.922 9.172 -1.121 1 97.94 106 VAL A N 1
ATOM 736 C CA . VAL A 1 106 ? 16.297 10.461 -1.41 1 97.94 106 VAL A CA 1
ATOM 737 C C . VAL A 1 106 ? 15.094 10.664 -0.505 1 97.94 106 VAL A C 1
ATOM 739 O O . VAL A 1 106 ? 14.898 11.75 0.052 1 97.94 106 VAL A O 1
ATOM 742 N N . LEU A 1 107 ? 14.32 9.633 -0.38 1 98.5 107 LEU A N 1
ATOM 743 C CA . LEU A 1 107 ? 13.125 9.727 0.457 1 98.5 107 LEU A CA 1
ATOM 744 C C . LEU A 1 107 ? 13.5 9.906 1.923 1 98.5 107 LEU A C 1
ATOM 746 O O . LEU A 1 107 ? 12.922 10.75 2.617 1 98.5 107 LEU A O 1
ATOM 750 N N . ALA A 1 108 ? 14.492 9.164 2.352 1 98.31 108 ALA A N 1
ATOM 751 C CA . ALA A 1 108 ? 14.945 9.266 3.736 1 98.31 108 ALA A CA 1
ATOM 752 C C . ALA A 1 108 ? 15.5 10.656 4.027 1 98.31 108 ALA A C 1
ATOM 754 O O . ALA A 1 108 ? 15.203 11.242 5.07 1 98.31 108 ALA A O 1
ATOM 755 N N . ALA A 1 109 ? 16.266 11.148 3.141 1 97.81 109 ALA A N 1
ATOM 756 C CA . ALA A 1 109 ? 16.859 12.469 3.318 1 97.81 109 ALA A CA 1
ATOM 757 C C . ALA A 1 109 ? 15.789 13.555 3.357 1 97.81 109 ALA A C 1
ATOM 759 O O . ALA A 1 109 ? 15.836 14.445 4.211 1 97.81 109 ALA A O 1
ATOM 760 N N . ALA A 1 110 ? 14.883 13.484 2.447 1 97.56 110 ALA A N 1
ATOM 761 C CA . ALA A 1 110 ? 13.805 14.477 2.42 1 97.56 110 ALA A CA 1
ATOM 762 C C . ALA A 1 110 ? 12.984 14.43 3.709 1 97.56 110 ALA A C 1
ATOM 764 O O . ALA A 1 110 ? 12.633 15.477 4.262 1 97.56 110 ALA A O 1
ATOM 765 N N . ALA A 1 111 ? 12.695 13.234 4.172 1 98.44 111 ALA A N 1
ATOM 766 C CA . ALA A 1 111 ? 11.93 13.078 5.402 1 98.44 111 ALA A CA 1
ATOM 767 C C . ALA A 1 111 ? 12.664 13.695 6.59 1 98.44 111 ALA A C 1
ATOM 769 O O . ALA A 1 111 ? 12.055 14.375 7.418 1 98.44 111 ALA A O 1
ATOM 770 N N . ALA A 1 112 ? 13.906 13.492 6.633 1 97.5 112 ALA A N 1
ATOM 771 C CA . ALA A 1 112 ? 14.703 13.961 7.766 1 97.5 112 ALA A CA 1
ATOM 772 C C . ALA A 1 112 ? 15.031 15.445 7.625 1 97.5 112 ALA A C 1
ATOM 774 O O . ALA A 1 112 ? 14.766 16.234 8.531 1 97.5 112 ALA A O 1
ATOM 775 N N . GLU A 1 113 ? 15.508 15.82 6.48 1 97.31 113 GLU A N 1
ATOM 776 C CA . GLU A 1 113 ? 16.141 17.125 6.324 1 97.31 113 GLU A CA 1
ATOM 777 C C . GLU A 1 113 ? 15.102 18.203 6 1 97.31 113 GLU A C 1
ATOM 779 O O . GLU A 1 113 ? 15.289 19.375 6.332 1 97.31 113 GLU A O 1
ATOM 784 N N . ARG A 1 114 ? 14.086 17.844 5.355 1 97.38 114 ARG A N 1
ATOM 785 C CA . ARG A 1 114 ? 13.094 18.828 4.977 1 97.38 114 ARG A CA 1
ATOM 786 C C . ARG A 1 114 ? 11.945 18.859 5.977 1 97.38 114 ARG A C 1
ATOM 788 O O . ARG A 1 114 ? 11.367 19.922 6.242 1 97.38 114 ARG A O 1
ATOM 795 N N . LEU A 1 115 ? 11.68 17.766 6.504 1 98.44 115 LEU A N 1
ATOM 796 C CA . LEU A 1 115 ? 10.484 17.688 7.336 1 98.44 115 LEU A CA 1
ATOM 797 C C . LEU A 1 115 ? 10.852 17.469 8.797 1 98.44 115 LEU A C 1
ATOM 799 O O . LEU A 1 115 ? 10.312 18.141 9.68 1 98.44 115 LEU A O 1
ATOM 803 N N . GLY A 1 116 ? 11.727 16.625 9.07 1 98.38 116 GLY A N 1
ATOM 804 C CA . GLY A 1 116 ? 12.047 16.203 10.43 1 98.38 116 GLY A CA 1
ATOM 805 C C . GLY A 1 116 ? 11.266 15 10.891 1 98.38 116 GLY A C 1
ATOM 806 O O . GLY A 1 116 ? 10.961 14.867 12.078 1 98.38 116 GLY A O 1
ATOM 807 N N . LEU A 1 117 ? 10.82 14.117 9.992 1 98.44 117 LEU A N 1
ATOM 808 C CA . LEU A 1 117 ? 10.133 12.875 10.328 1 98.44 117 LEU A CA 1
ATOM 809 C C . LEU A 1 117 ? 11.125 11.82 10.805 1 98.44 117 LEU A C 1
ATOM 811 O O . LEU A 1 117 ? 12.219 11.695 10.242 1 98.44 117 LEU A O 1
ATOM 815 N N . ALA A 1 118 ? 10.758 11.117 11.789 1 97.5 118 ALA A N 1
ATOM 816 C CA . ALA A 1 118 ? 11.602 10.039 12.289 1 97.5 118 ALA A CA 1
ATOM 817 C C . ALA A 1 118 ? 11.406 8.766 11.469 1 97.5 118 ALA A C 1
ATOM 819 O O . ALA A 1 118 ? 10.992 7.734 12.008 1 97.5 118 ALA A O 1
ATOM 820 N N . VAL A 1 119 ? 11.734 8.789 10.266 1 98 119 VAL A N 1
ATOM 821 C CA . VAL A 1 119 ? 11.609 7.641 9.367 1 98 119 VAL A CA 1
ATOM 822 C C . VAL A 1 119 ? 12.797 6.703 9.555 1 98 119 VAL A C 1
ATOM 824 O O . VAL A 1 119 ? 13.945 7.09 9.32 1 98 119 VAL A O 1
ATOM 827 N N . THR A 1 120 ? 12.531 5.461 9.93 1 96.94 120 THR A N 1
ATOM 828 C CA . THR A 1 120 ? 13.609 4.5 10.148 1 96.94 120 THR A CA 1
ATOM 829 C C . THR A 1 120 ? 13.625 3.436 9.062 1 96.94 120 THR A C 1
ATOM 831 O O . THR A 1 120 ? 14.602 2.707 8.906 1 96.94 120 THR A O 1
ATOM 834 N N . GLU A 1 121 ? 12.523 3.332 8.359 1 96.44 121 GLU A N 1
ATOM 835 C CA . GLU A 1 121 ? 12.398 2.326 7.309 1 96.44 121 GLU A CA 1
ATOM 836 C C . GLU A 1 121 ? 11.742 2.908 6.062 1 96.44 121 GLU A C 1
ATOM 838 O O . GLU A 1 121 ? 10.789 3.684 6.156 1 96.44 121 GLU A O 1
ATOM 843 N N . VAL A 1 122 ? 12.289 2.641 4.973 1 97.94 122 VAL A N 1
ATOM 844 C CA . VAL A 1 122 ? 11.688 2.924 3.672 1 97.94 122 VAL A CA 1
ATOM 845 C C . VAL A 1 122 ? 11.539 1.628 2.877 1 97.94 122 VAL A C 1
ATOM 847 O O . VAL A 1 122 ? 12.531 1.085 2.375 1 97.94 122 VAL A O 1
ATOM 850 N N . ASP A 1 123 ? 10.367 1.146 2.734 1 95.25 123 ASP A N 1
ATOM 851 C CA . ASP A 1 123 ? 10.055 -0.084 2.012 1 95.25 123 ASP A CA 1
ATOM 852 C C . ASP A 1 123 ? 9.523 0.221 0.612 1 95.25 123 ASP A C 1
ATOM 854 O O . ASP A 1 123 ? 8.438 0.791 0.463 1 95.25 123 ASP A O 1
ATOM 858 N N . LEU A 1 124 ? 10.234 -0.216 -0.348 1 96.81 124 LEU A N 1
ATOM 859 C CA . LEU A 1 124 ? 9.898 0.106 -1.731 1 96.81 124 LEU A CA 1
ATOM 860 C C . LEU A 1 124 ? 9.5 -1.149 -2.5 1 96.81 124 LEU A C 1
ATOM 862 O O . LEU A 1 124 ? 10.094 -2.213 -2.314 1 96.81 124 LEU A O 1
ATOM 866 N N . ARG A 1 125 ? 8.539 -0.997 -3.354 1 93.38 125 ARG A N 1
ATOM 867 C CA . ARG A 1 125 ? 8.125 -2.059 -4.262 1 93.38 125 ARG A CA 1
ATOM 868 C C . ARG A 1 125 ? 8.148 -1.58 -5.711 1 93.38 125 ARG A C 1
ATOM 870 O O . ARG A 1 125 ? 7.457 -0.622 -6.066 1 93.38 125 ARG A O 1
ATOM 877 N N . VAL A 1 126 ? 8.891 -2.215 -6.473 1 93 126 VAL A N 1
ATOM 878 C CA . VAL A 1 126 ? 8.891 -1.902 -7.895 1 93 126 VAL A CA 1
ATOM 879 C C . VAL A 1 126 ? 7.637 -2.482 -8.547 1 93 126 VAL A C 1
ATOM 881 O O . VAL A 1 126 ? 7.332 -3.666 -8.383 1 93 126 VAL A O 1
ATOM 884 N N . THR A 1 127 ? 6.914 -1.728 -9.305 1 89.5 127 THR A N 1
ATOM 885 C CA . THR A 1 127 ? 5.641 -2.189 -9.836 1 89.5 127 THR A CA 1
ATOM 886 C C . THR A 1 127 ? 5.66 -2.184 -11.367 1 89.5 127 THR A C 1
ATOM 888 O O . THR A 1 127 ? 4.84 -2.848 -12.008 1 89.5 127 THR A O 1
ATOM 891 N N . ASP A 1 128 ? 6.617 -1.387 -11.953 1 88.31 128 ASP A N 1
ATOM 892 C CA . ASP A 1 128 ? 6.637 -1.271 -13.406 1 88.31 128 ASP A CA 1
ATOM 893 C C . ASP A 1 128 ? 8.008 -0.826 -13.906 1 88.31 128 ASP A C 1
ATOM 895 O O . ASP A 1 128 ? 8.852 -0.4 -13.117 1 88.31 128 ASP A O 1
ATOM 899 N N . LEU A 1 129 ? 8.156 -1.074 -15.242 1 88.75 129 LEU A N 1
ATOM 900 C CA . LEU A 1 129 ? 9.328 -0.532 -15.914 1 88.75 129 LEU A CA 1
ATOM 901 C C . LEU A 1 129 ? 8.961 0.67 -16.781 1 88.75 129 LEU A C 1
ATOM 903 O O . LEU A 1 129 ? 7.938 0.651 -17.469 1 88.75 129 LEU A O 1
ATOM 907 N N . LEU A 1 130 ? 9.734 1.75 -16.625 1 87.5 130 LEU A N 1
ATOM 908 C CA . LEU A 1 130 ? 9.5 2.955 -17.422 1 87.5 130 LEU A CA 1
ATOM 909 C C . LEU A 1 130 ? 9.945 2.754 -18.859 1 87.5 130 LEU A C 1
ATOM 911 O O . LEU A 1 130 ? 10.953 2.098 -19.125 1 87.5 130 LEU A O 1
ATOM 915 N N . GLU A 1 131 ? 9.016 2.85 -19.891 1 71.62 131 GLU A N 1
ATOM 916 C CA . GLU A 1 131 ? 9.383 2.701 -21.297 1 71.62 131 GLU A CA 1
ATOM 917 C C . GLU A 1 131 ? 10.281 3.842 -21.75 1 71.62 131 GLU A C 1
ATOM 919 O O . GLU A 1 131 ? 10.07 5 -21.375 1 71.62 131 GLU A O 1
ATOM 924 N N . THR A 1 132 ? 11.625 3.516 -22.078 1 57.72 132 THR A N 1
ATOM 925 C CA . THR A 1 132 ? 12.531 4.523 -22.609 1 57.72 132 THR A CA 1
ATOM 926 C C . THR A 1 132 ? 11.828 5.375 -23.672 1 57.72 132 THR A C 1
ATOM 928 O O . THR A 1 132 ? 11.945 6.602 -23.656 1 57.72 132 THR A O 1
ATOM 931 N N . ASP A 1 133 ? 11.516 4.758 -24.969 1 51.09 133 ASP A N 1
ATOM 932 C CA . ASP A 1 133 ? 11.188 5.461 -26.203 1 51.09 133 ASP A CA 1
ATOM 933 C C . ASP A 1 133 ? 9.742 5.953 -26.188 1 51.09 133 ASP A C 1
ATOM 935 O O . ASP A 1 133 ? 9.242 6.465 -27.203 1 51.09 133 ASP A O 1
ATOM 939 N N . ALA A 1 134 ? 8.984 5.395 -25.578 1 46.19 134 ALA A N 1
ATOM 940 C CA . ALA A 1 134 ? 7.602 5.785 -25.844 1 46.19 134 ALA A CA 1
ATOM 941 C C . ALA A 1 134 ? 7.332 7.199 -25.344 1 46.19 134 ALA A C 1
ATOM 943 O O . ALA A 1 134 ? 7.781 7.574 -24.25 1 46.19 134 ALA A O 1
ATOM 944 N N . PRO A 1 135 ? 7.129 8.039 -26.312 1 42.97 135 PRO A N 1
ATOM 945 C CA . PRO A 1 135 ? 6.75 9.383 -25.875 1 42.97 135 PRO A CA 1
ATOM 946 C C . PRO A 1 135 ? 5.855 9.367 -24.641 1 42.97 135 PRO A C 1
ATOM 948 O O . PRO A 1 135 ? 5.039 8.453 -24.469 1 42.97 135 PRO A O 1
ATOM 951 N N . ARG A 1 136 ? 6.434 9.734 -23.609 1 42.03 136 ARG A N 1
ATOM 952 C CA . ARG A 1 136 ? 5.523 9.906 -22.469 1 42.03 136 ARG A CA 1
ATOM 953 C C . ARG A 1 136 ? 4.113 10.227 -22.953 1 42.03 136 ARG A C 1
ATOM 955 O O . ARG A 1 136 ? 3.922 11.133 -23.766 1 42.03 136 ARG A O 1
ATOM 962 N N . PRO A 1 137 ? 3.205 9.141 -23.062 1 34.91 137 PRO A N 1
ATOM 963 C CA . PRO A 1 137 ? 1.957 9.711 -23.578 1 34.91 137 PRO A CA 1
ATOM 964 C C . PRO A 1 137 ? 1.735 11.148 -23.125 1 34.91 137 PRO A C 1
ATOM 966 O O . PRO A 1 137 ? 2.092 11.516 -22 1 34.91 137 PRO A O 1
ATOM 969 N N . ALA A 1 138 ? 1.77 12.062 -24.188 1 35.5 138 ALA A N 1
ATOM 970 C CA . ALA A 1 138 ? 1.462 13.453 -23.875 1 35.5 138 ALA A CA 1
ATOM 971 C C . ALA A 1 138 ? 0.446 13.547 -22.734 1 35.5 138 ALA A C 1
ATOM 973 O O . ALA A 1 138 ? 0.392 14.555 -22.031 1 35.5 138 ALA A O 1
ATOM 974 N N . ASP A 1 139 ? -0.576 12.695 -22.891 1 33.75 139 ASP A N 1
ATOM 975 C CA . ASP A 1 139 ? -1.721 12.695 -21.984 1 33.75 139 ASP A CA 1
ATOM 976 C C . ASP A 1 139 ? -1.404 11.938 -20.703 1 33.75 139 ASP A C 1
ATOM 978 O O . ASP A 1 139 ? -2.299 11.672 -19.891 1 33.75 139 ASP A O 1
ATOM 982 N N . ALA A 1 140 ? -0.408 11.07 -20.859 1 36.31 140 ALA A N 1
ATOM 983 C CA . ALA A 1 140 ? -0.072 10.484 -19.562 1 36.31 140 ALA A CA 1
ATOM 984 C C . ALA A 1 140 ? 0.126 11.57 -18.5 1 36.31 140 ALA A C 1
ATOM 986 O O . ALA A 1 140 ? 1.131 12.289 -18.516 1 36.31 140 ALA A O 1
ATOM 987 N N . ARG A 1 141 ? -0.906 12.234 -18.297 1 31.22 141 ARG A N 1
ATOM 988 C CA . ARG A 1 141 ? -0.919 13.195 -17.203 1 31.22 141 ARG A CA 1
ATOM 989 C C . ARG A 1 141 ? -0.171 12.648 -15.992 1 31.22 141 ARG A C 1
ATOM 991 O O . ARG A 1 141 ? -0.229 11.453 -15.703 1 31.22 141 ARG A O 1
ATOM 998 N N . PRO A 1 142 ? 1.016 13.203 -15.68 1 32.09 142 PRO A N 1
ATOM 999 C CA . PRO A 1 142 ? 1.488 12.742 -14.367 1 32.09 142 PRO A CA 1
ATOM 1000 C C . PRO A 1 142 ? 0.455 11.898 -13.633 1 32.09 142 PRO A C 1
ATOM 1002 O O . PRO A 1 142 ? -0.749 12.055 -13.852 1 32.09 142 PRO A O 1
ATOM 1005 N N . GLY A 1 143 ? 0.519 10.461 -13.555 1 32.06 143 GLY A N 1
ATOM 1006 C CA . GLY A 1 143 ? -0.543 9.82 -12.797 1 32.06 143 GLY A CA 1
ATOM 1007 C C . GLY A 1 143 ? -1.494 10.805 -12.148 1 32.06 143 GLY A C 1
ATOM 1008 O O . GLY A 1 143 ? -1.188 11.992 -12.039 1 32.06 143 GLY A O 1
ATOM 1009 N N . ALA A 1 144 ? -2.883 10.539 -12.281 1 34.06 144 ALA A N 1
ATOM 1010 C CA . ALA A 1 144 ? -3.75 11.352 -11.43 1 34.06 144 ALA A CA 1
ATOM 1011 C C . ALA A 1 144 ? -2.992 11.875 -10.211 1 34.06 144 ALA A C 1
ATOM 1013 O O . ALA A 1 144 ? -2.684 11.117 -9.289 1 34.06 144 ALA A O 1
ATOM 1014 N N . ALA A 1 145 ? -1.905 12.492 -10.367 1 36.09 145 ALA A N 1
ATOM 1015 C CA . ALA A 1 145 ? -1.446 13.312 -9.25 1 36.09 145 ALA A CA 1
ATOM 1016 C C . ALA A 1 145 ? -2.564 13.531 -8.234 1 36.09 145 ALA A C 1
ATOM 1018 O O . ALA A 1 145 ? -3.641 14.016 -8.586 1 36.09 145 ALA A O 1
ATOM 1019 N N . ARG A 1 146 ? -2.797 12.617 -7.422 1 41.88 146 ARG A N 1
ATOM 1020 C CA . ARG A 1 146 ? -3.633 13.133 -6.344 1 41.88 146 ARG A CA 1
ATOM 1021 C C . ARG A 1 146 ? -3.643 14.656 -6.336 1 41.88 146 ARG A C 1
ATOM 1023 O O . ARG A 1 146 ? -2.586 15.289 -6.301 1 41.88 146 ARG A O 1
ATOM 1030 N N . THR A 1 147 ? -4.535 15.336 -7.164 1 43.31 147 THR A N 1
ATOM 1031 C CA . THR A 1 147 ? -4.621 16.766 -6.918 1 43.31 147 THR A CA 1
ATOM 1032 C C . THR A 1 147 ? -3.854 17.156 -5.652 1 43.31 147 THR A C 1
ATOM 1034 O O . THR A 1 147 ? -4.125 16.625 -4.574 1 43.31 147 THR A O 1
ATOM 1037 N N . ALA A 1 148 ? -2.592 17.5 -5.906 1 52.66 148 ALA A N 1
ATOM 1038 C CA . ALA A 1 148 ? -1.771 18 -4.805 1 52.66 148 ALA A CA 1
ATOM 1039 C C . ALA A 1 148 ? -2.627 18.719 -3.762 1 52.66 148 ALA A C 1
ATOM 1041 O O . ALA A 1 148 ? -3.428 19.594 -4.102 1 52.66 148 ALA A O 1
ATOM 1042 N N . TRP A 1 149 ? -2.84 18 -2.756 1 63.31 149 TRP A N 1
ATOM 1043 C CA . TRP A 1 149 ? -3.5 18.609 -1.607 1 63.31 149 TRP A CA 1
ATOM 1044 C C . TRP A 1 149 ? -2.988 20.031 -1.375 1 63.31 149 TRP A C 1
ATOM 1046 O O . TRP A 1 149 ? -1.777 20.266 -1.348 1 63.31 149 TRP A O 1
ATOM 1056 N N . ARG A 1 150 ? -3.924 20.922 -1.563 1 72.56 150 ARG A N 1
ATOM 1057 C CA . ARG A 1 150 ? -3.598 22.281 -1.105 1 72.56 150 ARG A CA 1
ATOM 1058 C C . ARG A 1 150 ? -4.387 22.641 0.149 1 72.56 150 ARG A C 1
ATOM 1060 O O . ARG A 1 150 ? -5.621 22.609 0.142 1 72.56 150 ARG A O 1
ATOM 1067 N N . PRO A 1 151 ? -3.658 22.938 1.116 1 78.12 151 PRO A N 1
ATOM 1068 C CA . PRO A 1 151 ? -4.383 23.266 2.342 1 78.12 151 PRO A CA 1
ATOM 1069 C C . PRO A 1 151 ? -5.215 24.547 2.201 1 78.12 151 PRO A C 1
ATOM 1071 O O . PRO A 1 151 ? -4.805 25.484 1.506 1 78.12 151 PRO A O 1
ATOM 1074 N N . GLN A 1 152 ? -6.262 24.594 2.824 1 80.44 152 GLN A N 1
ATOM 1075 C CA . GLN A 1 152 ? -7.156 25.75 2.803 1 80.44 152 GLN A CA 1
ATOM 1076 C C . GLN A 1 152 ? -6.637 26.859 3.707 1 80.44 152 GLN A C 1
ATOM 1078 O O . GLN A 1 152 ? -6.211 26.609 4.836 1 80.44 152 GLN A O 1
ATOM 1083 N N . ALA A 1 153 ? -6.703 28.031 3.195 1 84.88 153 ALA A N 1
ATOM 1084 C CA . ALA A 1 153 ? -6.324 29.172 4.016 1 84.88 153 ALA A CA 1
ATOM 1085 C C . ALA A 1 153 ? -7.297 29.375 5.172 1 84.88 153 ALA A C 1
ATOM 1087 O O . ALA A 1 153 ? -8.508 29.203 5.012 1 84.88 153 ALA A O 1
ATOM 1088 N N . ALA A 1 154 ? -6.758 29.781 6.293 1 86.31 154 ALA A N 1
ATOM 1089 C CA . ALA A 1 154 ? -7.582 29.953 7.488 1 86.31 154 ALA A CA 1
ATOM 1090 C C . ALA A 1 154 ? -8.391 31.25 7.398 1 86.31 154 ALA A C 1
ATOM 1092 O O . ALA A 1 154 ? -7.941 32.25 6.812 1 86.31 154 ALA A O 1
ATOM 1093 N N . ARG A 1 155 ? -9.453 31.156 8.07 1 85.94 155 ARG A N 1
ATOM 1094 C CA . ARG A 1 155 ? -10.258 32.375 8.227 1 85.94 155 ARG A CA 1
ATOM 1095 C C . ARG A 1 155 ? -9.617 33.344 9.211 1 85.94 155 ARG A C 1
ATOM 1097 O O . ARG A 1 155 ? -8.766 32.938 10.008 1 85.94 155 ARG A O 1
ATOM 1104 N N . GLU A 1 156 ? -10.078 34.5 9.172 1 85.5 156 GLU A N 1
ATOM 1105 C CA . GLU A 1 156 ? -9.562 35.5 10.078 1 85.5 156 GLU A CA 1
ATOM 1106 C C . GLU A 1 156 ? -9.977 35.219 11.523 1 85.5 156 GLU A C 1
ATOM 1108 O O . GLU A 1 156 ? -11.094 34.75 11.773 1 85.5 156 GLU A O 1
ATOM 1113 N N . ALA A 1 157 ? -9.086 35.594 12.414 1 84.31 157 ALA A N 1
ATOM 1114 C CA . ALA A 1 157 ? -9.375 35.406 13.836 1 84.31 157 ALA A CA 1
ATOM 1115 C C . ALA A 1 157 ? -10.453 36.375 14.312 1 84.31 157 ALA A C 1
ATOM 1117 O O . ALA A 1 157 ? -10.391 37.594 14.016 1 84.31 157 ALA A O 1
ATOM 1118 N N . ALA A 1 158 ? -11.359 35.844 15.062 1 81.44 158 ALA A N 1
ATOM 1119 C CA . ALA A 1 158 ? -12.461 36.688 15.539 1 81.44 158 ALA A CA 1
ATOM 1120 C C . ALA A 1 158 ? -12.234 37.125 16.984 1 81.44 158 ALA A C 1
ATOM 1122 O O . ALA A 1 158 ? -12.633 38.219 17.375 1 81.44 158 ALA A O 1
ATOM 1123 N N . GLU A 1 159 ? -11.555 36.375 17.75 1 90.19 159 GLU A N 1
ATOM 1124 C CA . GLU A 1 159 ? -11.352 36.625 19.172 1 90.19 159 GLU A CA 1
ATOM 1125 C C . GLU A 1 159 ? -9.93 37.125 19.453 1 90.19 159 GLU A C 1
ATOM 1127 O O . GLU A 1 159 ? -8.984 36.719 18.766 1 90.19 159 GLU A O 1
ATOM 1132 N N . PRO A 1 160 ? -9.82 37.969 20.406 1 92.88 160 PRO A N 1
ATOM 1133 C CA . PRO A 1 160 ? -8.516 38.562 20.703 1 92.88 160 PRO A CA 1
ATOM 1134 C C . PRO A 1 160 ? -7.441 37.531 20.969 1 92.88 160 PRO A C 1
ATOM 1136 O O . PRO A 1 160 ? -6.309 37.656 20.5 1 92.88 160 PRO A O 1
ATOM 1139 N N . ASP A 1 161 ? -7.75 36.531 21.766 1 93.5 161 ASP A N 1
ATOM 1140 C CA . ASP A 1 161 ? -6.766 35.469 22.047 1 93.5 161 ASP A CA 1
ATOM 1141 C C . ASP A 1 161 ? -6.328 34.781 20.781 1 93.5 161 ASP A C 1
ATOM 1143 O O . ASP A 1 161 ? -5.152 34.438 20.625 1 93.5 161 ASP A O 1
ATOM 1147 N N . GLU A 1 162 ? -7.262 34.5 19.938 1 93.94 162 GLU A N 1
ATOM 1148 C CA . GLU A 1 162 ? -6.934 33.906 18.656 1 93.94 162 GLU A CA 1
ATOM 1149 C C . GLU A 1 162 ? -6.02 34.812 17.828 1 93.94 162 GLU A C 1
ATOM 1151 O O . GLU A 1 162 ? -5.07 34.344 17.203 1 93.94 162 GLU A O 1
ATOM 1156 N N . ALA A 1 163 ? -6.348 36.062 17.828 1 95.12 163 ALA A N 1
ATOM 1157 C CA . ALA A 1 163 ? -5.531 37.031 17.094 1 95.12 163 ALA A CA 1
ATOM 1158 C C . ALA A 1 163 ? -4.102 37.031 17.625 1 95.12 163 ALA A C 1
ATOM 1160 O O . ALA A 1 163 ? -3.15 37.219 16.859 1 95.12 163 ALA A O 1
ATOM 1161 N N . ARG A 1 164 ? -4.012 36.969 18.922 1 96.38 164 ARG A N 1
ATOM 1162 C CA . ARG A 1 164 ? -2.697 36.906 19.547 1 96.38 164 ARG A CA 1
ATOM 1163 C C . ARG A 1 164 ? -1.895 35.719 19.062 1 96.38 164 ARG A C 1
ATOM 1165 O O . ARG A 1 164 ? -0.712 35.844 18.734 1 96.38 164 ARG A O 1
ATOM 1172 N N . VAL A 1 165 ? -2.508 34.562 19 1 97.06 165 VAL A N 1
ATOM 1173 C CA . VAL A 1 165 ? -1.865 33.344 18.531 1 97.06 165 VAL A CA 1
ATOM 1174 C C . VAL A 1 165 ? -1.46 33.5 17.062 1 97.06 165 VAL A C 1
ATOM 1176 O O . VAL A 1 165 ? -0.338 33.156 16.672 1 97.06 165 VAL A O 1
ATOM 1179 N N . VAL A 1 166 ? -2.336 34.031 16.281 1 97 166 VAL A N 1
ATOM 1180 C CA . VAL A 1 166 ? -2.096 34.219 14.852 1 97 166 VAL A CA 1
ATOM 1181 C C . VAL A 1 166 ? -0.867 35.125 14.656 1 97 166 VAL A C 1
ATOM 1183 O O . VAL A 1 166 ? 0.031 34.781 13.875 1 97 166 VAL A O 1
ATOM 1186 N N . ALA A 1 167 ? -0.837 36.219 15.328 1 97.38 167 ALA A N 1
ATOM 1187 C CA . ALA A 1 167 ? 0.276 37.156 15.203 1 97.38 167 ALA A CA 1
ATOM 1188 C C . ALA A 1 167 ? 1.594 36.5 15.602 1 97.38 167 ALA A C 1
ATOM 1190 O O . ALA A 1 167 ? 2.604 36.656 14.906 1 97.38 167 ALA A O 1
ATOM 1191 N N . ALA A 1 168 ? 1.584 35.75 16.719 1 98.25 168 ALA A N 1
ATOM 1192 C CA . ALA A 1 168 ? 2.789 35.094 17.219 1 98.25 168 ALA A CA 1
ATOM 1193 C C . ALA A 1 168 ? 3.279 34.031 16.219 1 98.25 168 ALA A C 1
ATOM 1195 O O . ALA A 1 168 ? 4.477 33.938 15.945 1 98.25 168 ALA A O 1
ATOM 1196 N N . ALA A 1 169 ? 2.385 33.281 15.688 1 98.19 169 ALA A N 1
ATOM 1197 C CA . ALA A 1 169 ? 2.738 32.188 14.758 1 98.19 169 ALA A CA 1
ATOM 1198 C C . ALA A 1 169 ? 3.287 32.781 13.453 1 98.19 169 ALA A C 1
ATOM 1200 O O . ALA A 1 169 ? 4.297 32.281 12.93 1 98.19 169 ALA A O 1
ATOM 1201 N N . LEU A 1 170 ? 2.656 33.781 12.914 1 97.38 170 LEU A N 1
ATOM 1202 C CA . LEU A 1 170 ? 3.033 34.344 11.625 1 97.38 170 LEU A CA 1
ATOM 1203 C C . LEU A 1 170 ? 4.379 35.062 11.711 1 97.38 170 LEU A C 1
ATOM 1205 O O . LEU A 1 170 ? 5.035 35.312 10.695 1 97.38 170 LEU A O 1
ATOM 1209 N N . ALA A 1 171 ? 4.738 35.469 12.883 1 97.94 171 ALA A N 1
ATOM 1210 C CA . ALA A 1 171 ? 6 36.156 13.078 1 97.94 171 ALA A CA 1
ATOM 1211 C C . ALA A 1 171 ? 7.184 35.188 13.008 1 97.94 171 ALA A C 1
ATOM 1213 O O . ALA A 1 171 ? 8.336 35.625 12.891 1 97.94 171 ALA A O 1
ATOM 1214 N N . VAL A 1 172 ? 6.945 33.938 13.102 1 98.31 172 VAL A N 1
ATOM 1215 C CA . VAL A 1 172 ? 8.008 32.938 13.094 1 98.31 172 VAL A CA 1
ATOM 1216 C C . VAL A 1 172 ? 8.516 32.719 11.672 1 98.31 172 VAL A C 1
ATOM 1218 O O . VAL A 1 172 ? 7.738 32.406 10.766 1 98.31 172 VAL A O 1
ATOM 1221 N N . PRO A 1 173 ? 9.852 32.906 11.477 1 97.38 173 PRO A N 1
ATOM 1222 C CA . PRO A 1 173 ? 10.398 32.594 10.156 1 97.38 173 PRO A CA 1
ATOM 1223 C C . PRO A 1 173 ? 10.102 31.172 9.711 1 97.38 173 PRO A C 1
ATOM 1225 O O . PRO A 1 173 ? 10.234 30.234 10.508 1 97.38 173 PRO A O 1
ATOM 1228 N N . GLY A 1 174 ? 9.617 31 8.438 1 98 174 GLY A N 1
ATOM 1229 C CA . GLY A 1 174 ? 9.336 29.688 7.875 1 98 174 GLY A CA 1
ATOM 1230 C C . GLY A 1 174 ? 7.848 29.375 7.797 1 98 174 GLY A C 1
ATOM 1231 O O . GLY A 1 174 ? 7.441 28.438 7.098 1 98 174 GLY A O 1
ATOM 1232 N N . VAL A 1 175 ? 7.051 30.109 8.625 1 98.06 175 VAL A N 1
ATOM 1233 C CA . VAL A 1 175 ? 5.605 29.969 8.484 1 98.06 175 VAL A CA 1
ATOM 1234 C C . VAL A 1 175 ? 5.148 30.625 7.188 1 98.06 175 VAL A C 1
ATOM 1236 O O . VAL A 1 175 ? 5.305 31.844 7.016 1 98.06 175 VAL A O 1
ATOM 1239 N N . ALA A 1 176 ? 4.648 29.906 6.273 1 96.56 176 ALA A N 1
ATOM 1240 C CA . ALA A 1 176 ? 4.168 30.469 5.008 1 96.56 176 ALA A CA 1
ATOM 1241 C C . ALA A 1 176 ? 2.793 31.109 5.176 1 96.56 176 ALA A C 1
ATOM 1243 O O . ALA A 1 176 ? 2.539 32.188 4.648 1 96.56 176 ALA A O 1
ATOM 1244 N N . ARG A 1 177 ? 1.916 30.438 5.852 1 95.56 177 ARG A N 1
ATOM 1245 C CA . ARG A 1 177 ? 0.569 30.922 6.148 1 95.56 177 ARG A CA 1
ATOM 1246 C C . ARG A 1 177 ? -0.103 30.047 7.203 1 95.56 177 ARG A C 1
ATOM 1248 O O . ARG A 1 177 ? 0.38 28.953 7.512 1 95.56 177 ARG A O 1
ATOM 1255 N N . LEU A 1 178 ? -1.155 30.547 7.773 1 96.12 178 LEU A N 1
ATOM 1256 C CA . LEU A 1 178 ? -1.996 29.719 8.633 1 96.12 178 LEU A CA 1
ATOM 1257 C C . LEU A 1 178 ? -3.076 29.016 7.82 1 96.12 178 LEU A C 1
ATOM 1259 O O . LEU A 1 178 ? -3.514 29.516 6.785 1 96.12 178 LEU A O 1
ATOM 1263 N N . THR A 1 179 ? -3.408 27.828 8.258 1 94.06 179 THR A N 1
ATOM 1264 C CA . THR A 1 179 ? -4.371 27 7.535 1 94.06 179 THR A CA 1
ATOM 1265 C C . THR A 1 179 ? -5.496 26.547 8.469 1 94.06 179 THR A C 1
ATOM 1267 O O . THR A 1 179 ? -5.387 26.672 9.688 1 94.06 179 THR A O 1
ATOM 1270 N N . GLY A 1 180 ? -6.645 26.234 7.902 1 91.12 180 GLY A N 1
ATOM 1271 C CA . GLY A 1 180 ? -7.781 25.688 8.633 1 91.12 180 GLY A CA 1
ATOM 1272 C C . GLY A 1 180 ? -8.375 24.453 7.977 1 91.12 180 GLY A C 1
ATOM 1273 O O . GLY A 1 180 ? -9.547 24.453 7.59 1 91.12 180 GLY A O 1
ATOM 1274 N N . SER A 1 181 ? -7.598 23.469 7.941 1 86 181 SER A N 1
ATOM 1275 C CA . SER A 1 181 ? -7.973 22.281 7.172 1 86 181 SER A CA 1
ATOM 1276 C C . SER A 1 181 ? -8.641 21.234 8.055 1 86 181 SER A C 1
ATOM 1278 O O . SER A 1 181 ? -9.484 20.469 7.594 1 86 181 SER A O 1
ATOM 1280 N N . LEU A 1 182 ? -8.203 21.234 9.273 1 82.94 182 LEU A N 1
ATOM 1281 C CA . LEU A 1 182 ? -8.711 20.203 10.18 1 82.94 182 LEU A CA 1
ATOM 1282 C C . LEU A 1 182 ? -10.078 20.594 10.727 1 82.94 182 LEU A C 1
ATOM 1284 O O . LEU A 1 182 ? -10.273 21.734 11.148 1 82.94 182 LEU A O 1
ATOM 1288 N N . GLY A 1 183 ? -11.016 19.797 10.734 1 74.44 183 GLY A N 1
ATOM 1289 C CA . GLY A 1 183 ? -12.328 20 11.328 1 74.44 183 GLY A CA 1
ATOM 1290 C C . GLY A 1 183 ? -13.273 20.781 10.422 1 74.44 183 GLY A C 1
ATOM 1291 O O . GLY A 1 183 ? -14.461 20.891 10.719 1 74.44 183 GLY A O 1
ATOM 1292 N N . GLY A 1 184 ? -12.891 21.359 9.328 1 68.38 184 GLY A N 1
ATOM 1293 C CA . GLY A 1 184 ? -13.766 21.922 8.312 1 68.38 184 GLY A CA 1
ATOM 1294 C C . GLY A 1 184 ? -14.211 23.344 8.633 1 68.38 184 GLY A C 1
ATOM 1295 O O . GLY A 1 184 ? -15.016 23.922 7.906 1 68.38 184 GLY A O 1
ATOM 1296 N N . LEU A 1 185 ? -13.805 23.953 9.711 1 71.69 185 LEU A N 1
ATOM 1297 C CA . LEU A 1 185 ? -14.305 25.281 10.094 1 71.69 185 LEU A CA 1
ATOM 1298 C C . LEU A 1 185 ? -13.375 26.375 9.594 1 71.69 185 LEU A C 1
ATOM 1300 O O . LEU A 1 185 ? -13.633 27.562 9.812 1 71.69 185 LEU A O 1
ATOM 1304 N N . GLY A 1 186 ? -12.32 25.938 8.992 1 82.88 186 GLY A N 1
ATOM 1305 C CA . GLY A 1 186 ? -11.391 26.891 8.414 1 82.88 186 GLY A CA 1
ATOM 1306 C C . GLY A 1 186 ? -10.617 27.672 9.461 1 82.88 186 GLY A C 1
ATOM 1307 O O . GLY A 1 186 ? -10.109 28.766 9.18 1 82.88 186 GLY A O 1
ATOM 1308 N N . ARG A 1 187 ? -10.656 27.188 10.719 1 87.12 187 ARG A N 1
ATOM 1309 C CA . ARG A 1 187 ? -9.945 27.875 11.797 1 87.12 187 ARG A CA 1
ATOM 1310 C C . ARG A 1 187 ? -8.523 27.359 11.938 1 87.12 187 ARG A C 1
ATOM 1312 O O . ARG A 1 187 ? -8.305 26.141 12.023 1 87.12 187 ARG A O 1
ATOM 1319 N N . ALA A 1 188 ? -7.691 28.328 12.008 1 92.56 188 ALA A N 1
ATOM 1320 C CA . ALA A 1 188 ? -6.289 27.953 12.156 1 92.56 188 ALA A CA 1
ATOM 1321 C C . ALA A 1 188 ? -5.938 27.734 13.625 1 92.56 188 ALA A C 1
ATOM 1323 O O . ALA A 1 188 ? -4.938 27.078 13.938 1 92.56 188 ALA A O 1
ATOM 1324 N N . VAL A 1 189 ? -6.734 28.328 14.477 1 94.25 189 VAL A N 1
ATOM 1325 C CA . VAL A 1 189 ? -6.41 28.328 15.898 1 94.25 189 VAL A CA 1
ATOM 1326 C C . VAL A 1 189 ? -7.586 27.781 16.703 1 94.25 189 VAL A C 1
ATOM 1328 O O . VAL A 1 189 ? -8.734 28.172 16.484 1 94.25 189 VAL A O 1
ATOM 1331 N N . ARG A 1 190 ? -7.262 26.844 17.531 1 92.19 190 ARG A N 1
ATOM 1332 C CA . ARG A 1 190 ? -8.227 26.344 18.5 1 92.19 190 ARG A CA 1
ATOM 1333 C C . ARG A 1 190 ? -7.703 26.5 19.922 1 92.19 190 ARG A C 1
ATOM 1335 O O . ARG A 1 190 ? -6.605 26.031 20.234 1 92.19 190 ARG A O 1
ATOM 1342 N N . ILE A 1 191 ? -8.484 27.156 20.688 1 92.81 191 ILE A N 1
ATOM 1343 C CA . ILE A 1 191 ? -8.133 27.359 22.094 1 92.81 191 ILE A CA 1
ATOM 1344 C C . ILE A 1 191 ? -9.156 26.656 22.984 1 92.81 191 ILE A C 1
ATOM 1346 O O . ILE A 1 191 ? -10.359 26.906 22.875 1 92.81 191 ILE A O 1
ATOM 1350 N N . GLU A 1 192 ? -8.656 25.719 23.672 1 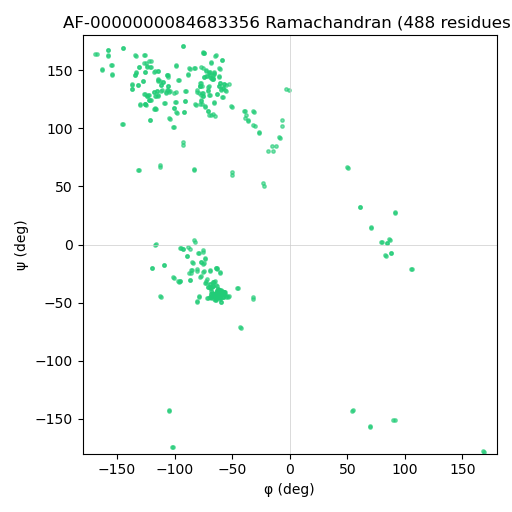88.44 192 GLU A N 1
ATOM 1351 C CA . GLU A 1 192 ? -9.539 25.016 24.594 1 88.44 192 GLU A CA 1
ATOM 1352 C C . GLU A 1 192 ? -8.977 25.016 26.016 1 88.44 192 GLU A C 1
ATOM 1354 O O . GLU A 1 192 ? -7.773 25.188 26.219 1 88.44 192 GLU A O 1
ATOM 1359 N N . ARG A 1 193 ? -9.922 25.016 26.906 1 84.19 193 ARG A N 1
ATOM 1360 C CA . ARG A 1 193 ? -9.547 24.844 28.312 1 84.19 193 ARG A CA 1
ATOM 1361 C C . ARG A 1 193 ? -9.875 23.438 28.812 1 84.19 193 ARG A C 1
ATOM 1363 O O . ARG A 1 193 ? -10.938 22.906 28.5 1 84.19 193 ARG A O 1
ATOM 1370 N N . SER A 1 194 ? -8.914 22.703 29.016 1 70 194 SER A N 1
ATOM 1371 C CA . SER A 1 194 ? -9.148 21.359 29.5 1 70 194 SER A CA 1
ATOM 1372 C C . SER A 1 194 ? -8.734 21.219 30.969 1 70 194 SER A C 1
ATOM 1374 O O . SER A 1 194 ? -7.805 21.891 31.422 1 70 194 SER A O 1
ATOM 1376 N N . THR A 1 195 ? -9.633 20.656 31.734 1 65.5 195 THR A N 1
ATOM 1377 C CA . THR A 1 195 ? -9.336 20.359 33.125 1 65.5 195 THR A CA 1
ATOM 1378 C C . THR A 1 195 ? -8.805 18.938 33.281 1 65.5 195 THR A C 1
ATOM 1380 O O . THR A 1 195 ? -9.375 18 32.719 1 65.5 195 THR A O 1
ATOM 1383 N N . VAL A 1 196 ? -7.598 18.766 33.125 1 56.28 196 VAL A N 1
ATOM 1384 C CA . VAL A 1 196 ? -7.16 17.406 33.406 1 56.28 196 VAL A CA 1
ATOM 1385 C C . VAL A 1 196 ? -7.09 17.172 34.906 1 56.28 196 VAL A C 1
ATOM 1387 O O . VAL A 1 196 ? -6.312 17.828 35.594 1 56.28 196 VAL A O 1
ATOM 1390 N N . GLY A 1 197 ? -7.867 16.172 35.406 1 57.53 197 GLY A N 1
ATOM 1391 C CA . GLY A 1 197 ? -7.93 15.867 36.812 1 57.53 197 GLY A CA 1
ATOM 1392 C C . GLY A 1 197 ? -8.305 17.062 37.688 1 57.53 197 GLY A C 1
ATOM 1393 O O . GLY A 1 197 ? -9.258 17.781 37.375 1 57.53 197 GLY A O 1
ATOM 1394 N N . THR A 1 198 ? -7.621 17.109 38.938 1 59.34 198 THR A N 1
ATOM 1395 C CA . THR A 1 198 ? -7.82 18.141 39.938 1 59.34 198 THR A CA 1
ATOM 1396 C C . THR A 1 198 ? -6.984 19.375 39.625 1 59.34 198 THR A C 1
ATOM 1398 O O . THR A 1 198 ? -6.938 20.312 40.406 1 59.34 198 THR A O 1
ATOM 1401 N N . SER A 1 199 ? -6.324 19.25 38.469 1 60.03 199 SER A N 1
ATOM 1402 C CA . SER A 1 199 ? -5.426 20.359 38.219 1 60.03 199 SER A CA 1
ATOM 1403 C C . SER A 1 199 ? -6.176 21.531 37.594 1 60.03 199 SER A C 1
ATOM 1405 O O . SER A 1 199 ? -7.27 21.359 37.062 1 60.03 199 SER A O 1
ATOM 1407 N N . LEU A 1 200 ? -5.734 22.672 37.812 1 64.25 200 LEU A N 1
ATOM 1408 C CA . LEU A 1 200 ? -6.277 23.906 37.25 1 64.25 200 LEU A CA 1
ATOM 1409 C C . LEU A 1 200 ? -6.383 23.812 35.719 1 64.25 200 LEU A C 1
ATOM 1411 O O . LEU A 1 200 ? -5.543 23.172 35.062 1 64.25 200 LEU A O 1
ATOM 1415 N N . PRO A 1 201 ? -7.387 24.266 35.312 1 70.94 201 PRO A N 1
ATOM 1416 C CA . PRO A 1 201 ? -7.586 24.234 33.875 1 70.94 201 PRO A CA 1
ATOM 1417 C C . PRO A 1 201 ? -6.402 24.812 33.094 1 70.94 201 PRO A C 1
ATOM 1419 O O . PRO A 1 201 ? -5.82 25.828 33.531 1 70.94 201 PRO A O 1
ATOM 1422 N N . ARG A 1 202 ? -5.84 24 32.312 1 83.5 202 ARG A N 1
ATOM 1423 C CA . ARG A 1 202 ? -4.746 24.5 31.484 1 83.5 202 ARG A CA 1
ATOM 1424 C C . ARG A 1 202 ? -5.223 24.781 30.078 1 83.5 202 ARG A C 1
ATOM 1426 O O . ARG A 1 202 ? -6.004 24.016 29.5 1 83.5 202 ARG A O 1
ATOM 1433 N N . ARG A 1 203 ? -4.871 25.953 29.656 1 90.31 203 ARG A N 1
ATOM 1434 C CA . ARG A 1 203 ? -5.191 26.359 28.297 1 90.31 203 ARG A CA 1
ATOM 1435 C C . ARG A 1 203 ? -4.371 25.578 27.281 1 90.31 203 ARG A C 1
ATOM 1437 O O . ARG A 1 203 ? -3.172 25.375 27.469 1 90.31 203 ARG A O 1
ATOM 1444 N N . GLN A 1 204 ? -5.078 25.031 26.344 1 92.94 204 GLN A N 1
ATOM 1445 C CA . GLN A 1 204 ? -4.449 24.344 25.219 1 92.94 204 GLN A CA 1
ATOM 1446 C C . GLN A 1 204 ? -4.715 25.078 23.906 1 92.94 204 GLN A C 1
ATOM 1448 O O . GLN A 1 204 ? -5.848 25.469 23.625 1 92.94 204 GLN A O 1
ATOM 1453 N N . VAL A 1 205 ? -3.631 25.328 23.203 1 95.31 205 VAL A N 1
ATOM 1454 C CA . VAL A 1 205 ? -3.729 26.016 21.922 1 95.31 205 VAL A CA 1
ATOM 1455 C C . VAL A 1 205 ? -3.26 25.109 20.797 1 95.31 205 VAL A C 1
ATOM 1457 O O . VAL A 1 205 ? -2.193 24.484 20.891 1 95.31 205 VAL A O 1
ATOM 1460 N N . ARG A 1 206 ? -4.027 24.953 19.828 1 95.62 206 ARG A N 1
ATOM 1461 C CA . ARG A 1 206 ? -3.623 24.266 18.609 1 95.62 206 ARG A CA 1
ATOM 1462 C C . ARG A 1 206 ? -3.535 25.234 17.438 1 95.62 206 ARG A C 1
ATOM 1464 O O . ARG A 1 206 ? -4.453 26.031 17.203 1 95.62 206 ARG A O 1
ATOM 1471 N N . VAL A 1 207 ? -2.463 25.172 16.703 1 96.62 207 VAL A N 1
ATOM 1472 C CA . VAL A 1 207 ? -2.227 26.047 15.562 1 96.62 207 VAL A CA 1
ATOM 1473 C C . VAL A 1 207 ? -2.01 25.219 14.305 1 96.62 207 VAL A C 1
ATOM 1475 O O . VAL A 1 207 ? -1.218 24.266 14.305 1 96.62 207 VAL A O 1
ATOM 1478 N N . GLU A 1 208 ? -2.699 25.484 13.258 1 96.62 208 GLU A N 1
ATOM 1479 C CA . GLU A 1 208 ? -2.516 24.844 11.953 1 96.62 208 GLU A CA 1
ATOM 1480 C C . GLU A 1 208 ? -1.826 25.797 10.977 1 96.62 208 GLU A C 1
ATOM 1482 O O . GLU A 1 208 ? -2.219 26.953 10.836 1 96.62 208 GLU A O 1
ATOM 1487 N N . LEU A 1 209 ? -0.845 25.25 10.211 1 97 209 LEU A N 1
ATOM 1488 C CA . LEU A 1 209 ? -0.088 26.141 9.344 1 97 209 LEU A CA 1
ATOM 1489 C C . LEU A 1 209 ? 0.557 25.375 8.195 1 97 209 LEU A C 1
ATOM 1491 O O . LEU A 1 209 ? 0.536 24.141 8.18 1 97 209 LEU A O 1
ATOM 1495 N N . ALA A 1 210 ? 1.019 26.078 7.25 1 96.56 210 ALA A N 1
ATOM 1496 C CA . ALA A 1 210 ? 1.917 25.609 6.199 1 96.56 210 ALA A CA 1
ATOM 1497 C C . ALA A 1 210 ? 3.312 26.203 6.363 1 96.56 210 ALA A C 1
ATOM 1499 O O . ALA A 1 210 ? 3.455 27.375 6.723 1 96.56 210 ALA A O 1
ATOM 1500 N N . THR A 1 211 ? 4.27 25.391 6.129 1 97.5 211 THR A N 1
ATOM 1501 C CA . THR A 1 211 ? 5.645 25.875 6.211 1 97.5 211 THR A CA 1
ATOM 1502 C C . THR A 1 211 ? 6.184 26.203 4.824 1 97.5 211 THR A C 1
ATOM 1504 O O . THR A 1 211 ? 5.668 25.719 3.818 1 97.5 211 THR A O 1
ATOM 1507 N N . GLY A 1 212 ? 7.109 27.078 4.805 1 94.62 212 GLY A N 1
ATOM 1508 C CA . GLY A 1 212 ? 7.695 27.531 3.555 1 94.62 212 GLY A CA 1
ATOM 1509 C C . GLY A 1 212 ? 8.938 26.75 3.16 1 94.62 212 GLY A C 1
ATOM 1510 O O . GLY A 1 212 ? 9.469 25.969 3.955 1 94.62 212 GLY A O 1
ATOM 1511 N N . ALA A 1 213 ? 9.359 27.047 1.917 1 87.69 213 ALA A N 1
ATOM 1512 C CA . ALA A 1 213 ? 10.547 26.391 1.371 1 87.69 213 ALA A CA 1
ATOM 1513 C C . ALA A 1 213 ? 11.805 26.797 2.145 1 87.69 213 ALA A C 1
ATOM 1515 O O . ALA A 1 213 ? 11.883 27.906 2.68 1 87.69 213 ALA A O 1
ATOM 1516 N N . GLY A 1 214 ? 12.688 25.953 2.232 1 90.88 214 GLY A N 1
ATOM 1517 C CA . GLY A 1 214 ? 13.992 26.25 2.809 1 90.88 214 GLY A CA 1
ATOM 1518 C C . GLY A 1 214 ? 14.031 26.047 4.312 1 90.88 214 GLY A C 1
ATOM 1519 O O . GLY A 1 214 ? 15.078 26.25 4.938 1 90.88 214 GLY A O 1
ATOM 1520 N N . HIS A 1 215 ? 12.945 25.797 4.938 1 95.75 215 HIS A N 1
ATOM 1521 C CA . HIS A 1 215 ? 12.891 25.531 6.375 1 95.75 215 HIS A CA 1
ATOM 1522 C C . HIS A 1 215 ? 12.484 24.094 6.656 1 95.75 215 HIS A C 1
ATOM 1524 O O . HIS A 1 215 ? 11.609 23.547 5.984 1 95.75 215 HIS A O 1
ATOM 1530 N N . ARG A 1 216 ? 13.125 23.578 7.637 1 97.88 216 ARG A N 1
ATOM 1531 C CA . ARG A 1 216 ? 12.711 22.25 8.109 1 97.88 216 ARG A CA 1
ATOM 1532 C C . ARG A 1 216 ? 11.422 22.344 8.922 1 97.88 216 ARG A C 1
ATOM 1534 O O . ARG A 1 216 ? 11.336 23.109 9.875 1 97.88 216 ARG A O 1
ATOM 1541 N N . ALA A 1 217 ? 10.477 21.562 8.562 1 98.56 217 ALA A N 1
ATOM 1542 C CA . ALA A 1 217 ? 9.125 21.719 9.102 1 98.56 217 ALA A CA 1
ATOM 1543 C C . ALA A 1 217 ? 9.125 21.594 10.625 1 98.56 217 ALA A C 1
ATOM 1545 O O . ALA A 1 217 ? 8.484 22.375 11.32 1 98.56 217 ALA A O 1
ATOM 1546 N N . VAL A 1 218 ? 9.883 20.656 11.18 1 98.56 218 VAL A N 1
ATOM 1547 C CA . VAL A 1 218 ? 9.883 20.422 12.617 1 98.56 218 VAL A CA 1
ATOM 1548 C C . VAL A 1 218 ? 10.484 21.625 13.344 1 98.56 218 VAL A C 1
ATOM 1550 O O . VAL A 1 218 ? 10.055 21.969 14.445 1 98.56 218 VAL A O 1
ATOM 1553 N N . ASP A 1 219 ? 11.422 22.219 12.789 1 98.5 219 ASP A N 1
ATOM 1554 C CA . ASP A 1 219 ? 12.062 23.391 13.391 1 98.5 219 ASP A CA 1
ATOM 1555 C C . ASP A 1 219 ? 11.102 24.578 13.438 1 98.5 219 ASP A C 1
ATOM 1557 O O . ASP A 1 219 ? 11.031 25.297 14.438 1 98.5 219 ASP A O 1
ATOM 1561 N N . VAL A 1 220 ? 10.414 24.75 12.328 1 98.69 220 VAL A N 1
ATOM 1562 C CA . VAL A 1 220 ? 9.414 25.812 12.289 1 98.69 220 VAL A CA 1
ATOM 1563 C C . VAL A 1 220 ? 8.359 25.562 13.359 1 98.69 220 VAL A C 1
ATOM 1565 O O . VAL A 1 220 ? 7.988 26.484 14.094 1 98.69 220 VAL A O 1
ATOM 1568 N N . ALA A 1 221 ? 7.895 24.375 13.43 1 98.62 221 ALA A N 1
ATOM 1569 C CA . ALA A 1 221 ? 6.875 24.031 14.414 1 98.62 221 ALA A CA 1
ATOM 1570 C C . ALA A 1 221 ? 7.359 24.297 15.836 1 98.62 221 ALA A C 1
ATOM 1572 O O . ALA A 1 221 ? 6.613 24.828 16.656 1 98.62 221 ALA A O 1
ATOM 1573 N N . ARG A 1 222 ? 8.586 23.953 16.094 1 98.19 222 ARG A N 1
ATOM 1574 C CA . ARG A 1 222 ? 9.18 24.188 17.406 1 98.19 222 ARG A CA 1
ATOM 1575 C C . ARG A 1 222 ? 9.195 25.672 17.75 1 98.19 222 ARG A C 1
ATOM 1577 O O . ARG A 1 222 ? 8.828 26.062 18.859 1 98.19 222 ARG A O 1
ATOM 1584 N N . LEU A 1 223 ? 9.57 26.422 16.797 1 98.56 223 LEU A N 1
ATOM 1585 C CA . LEU A 1 223 ? 9.648 27.859 17 1 98.56 223 LEU A CA 1
ATOM 1586 C C . LEU A 1 223 ? 8.258 28.469 17.188 1 98.56 223 LEU A C 1
ATOM 1588 O O . LEU A 1 223 ? 8.07 29.359 18.016 1 98.56 223 LEU A O 1
ATOM 1592 N N . VAL A 1 224 ? 7.301 27.938 16.469 1 98.75 224 VAL A N 1
ATOM 1593 C CA . VAL A 1 224 ? 5.93 28.422 16.594 1 98.75 224 VAL A CA 1
ATOM 1594 C C . VAL A 1 224 ? 5.402 28.078 18 1 98.75 224 VAL A C 1
ATOM 1596 O O . VAL A 1 224 ? 4.762 28.922 18.641 1 98.75 224 VAL A O 1
ATOM 1599 N N . ARG A 1 225 ? 5.664 26.906 18.453 1 98.44 225 ARG A N 1
ATOM 1600 C CA . ARG A 1 225 ? 5.211 26.5 19.781 1 98.44 225 ARG A CA 1
ATOM 1601 C C . ARG A 1 225 ? 5.762 27.438 20.844 1 98.44 225 ARG A C 1
ATOM 1603 O O . ARG A 1 225 ? 5.023 27.875 21.734 1 98.44 225 ARG A O 1
ATOM 1610 N N . ILE A 1 226 ? 6.984 27.734 20.75 1 98.06 226 ILE A N 1
ATOM 1611 C CA . ILE A 1 226 ? 7.641 28.609 21.703 1 98.06 226 ILE A CA 1
ATOM 1612 C C . ILE A 1 226 ? 7.031 30.016 21.625 1 98.06 226 ILE A C 1
ATOM 1614 O O . ILE A 1 226 ? 6.668 30.594 22.656 1 98.06 226 ILE A O 1
ATOM 1618 N N . ALA A 1 227 ? 6.883 30.516 20.406 1 98.69 227 ALA A N 1
ATOM 1619 C CA . ALA A 1 227 ? 6.375 31.859 20.203 1 98.69 227 ALA A CA 1
ATOM 1620 C C . ALA A 1 227 ? 4.957 32 20.75 1 98.69 227 ALA A C 1
ATOM 1622 O O . ALA A 1 227 ? 4.641 33 21.422 1 98.69 227 ALA A O 1
ATOM 1623 N N . VAL A 1 228 ? 4.121 31.047 20.469 1 98.38 228 VAL A N 1
ATOM 1624 C CA . VAL A 1 228 ? 2.73 31.094 20.891 1 98.38 228 VAL A CA 1
ATOM 1625 C C . VAL A 1 228 ? 2.654 30.953 22.406 1 98.38 228 VAL A C 1
ATOM 1627 O O . VAL A 1 228 ? 1.898 31.672 23.078 1 98.38 228 VAL A O 1
ATOM 1630 N N . ARG A 1 229 ? 3.395 30.016 22.953 1 97.25 229 ARG A N 1
ATOM 1631 C CA . ARG A 1 229 ? 3.447 29.844 24.391 1 97.25 229 ARG A CA 1
ATOM 1632 C C . ARG A 1 229 ? 3.83 31.156 25.078 1 97.25 229 ARG A C 1
ATOM 1634 O O . ARG A 1 229 ? 3.184 31.578 26.047 1 97.25 229 ARG A O 1
ATOM 1641 N N . ASP A 1 230 ? 4.801 31.828 24.547 1 97.38 230 ASP A N 1
ATOM 1642 C CA . ASP A 1 230 ? 5.367 33.031 25.172 1 97.38 230 ASP A CA 1
ATOM 1643 C C . ASP A 1 230 ? 4.457 34.219 24.969 1 97.38 230 ASP A C 1
ATOM 1645 O O . ASP A 1 230 ? 4.637 35.25 25.609 1 97.38 230 ASP A O 1
ATOM 1649 N N . ALA A 1 231 ? 3.555 34.094 24.078 1 97.06 231 ALA A N 1
ATOM 1650 C CA . ALA A 1 231 ? 2.621 35.188 23.812 1 97.06 231 ALA A CA 1
ATOM 1651 C C . ALA A 1 231 ? 1.593 35.312 24.938 1 97.06 231 ALA A C 1
ATOM 1653 O O . ALA A 1 231 ? 0.857 36.312 25 1 97.06 231 ALA A O 1
ATOM 1654 N N . PHE A 1 232 ? 1.525 34.344 25.781 1 95.19 232 PHE A N 1
ATOM 1655 C CA . PHE A 1 232 ? 0.586 34.344 26.891 1 95.19 232 PHE A CA 1
ATOM 1656 C C . PHE A 1 232 ? 1.326 34.344 28.219 1 95.19 232 PHE A C 1
ATOM 1658 O O . PHE A 1 232 ? 2.344 33.656 28.359 1 95.19 232 PHE A O 1
ATOM 1665 N N . ASP A 1 233 ? 0.705 34.938 29.188 1 94.06 233 ASP A N 1
ATOM 1666 C CA . ASP A 1 233 ? 1.299 34.969 30.516 1 94.06 233 ASP A CA 1
ATOM 1667 C C . ASP A 1 233 ? 1.229 33.594 31.172 1 94.06 233 ASP A C 1
ATOM 1669 O O . ASP A 1 233 ? 2.127 33.219 31.938 1 94.06 233 ASP A O 1
ATOM 1673 N N . ASP A 1 234 ? 0.18 32.812 30.844 1 92.44 234 ASP A N 1
ATOM 1674 C CA . ASP A 1 234 ? -0.019 31.531 31.5 1 92.44 234 ASP A CA 1
ATOM 1675 C C . ASP A 1 234 ? 0.754 30.438 30.781 1 92.44 234 ASP A C 1
ATOM 1677 O O . ASP A 1 234 ? 0.752 29.281 31.219 1 92.44 234 ASP A O 1
ATOM 1681 N N . HIS A 1 235 ? 1.408 30.719 29.688 1 94.06 235 HIS A N 1
ATOM 1682 C CA . HIS A 1 235 ? 2.254 29.797 28.938 1 94.06 235 HIS A CA 1
ATOM 1683 C C . HIS A 1 235 ? 1.523 28.5 28.656 1 94.06 235 HIS A C 1
ATOM 1685 O O . HIS A 1 235 ? 1.939 27.422 29.109 1 94.06 235 HIS A O 1
ATOM 1691 N N . PRO A 1 236 ? 0.512 28.562 27.875 1 94.69 236 PRO A N 1
ATOM 1692 C CA . PRO A 1 236 ? -0.309 27.391 27.594 1 94.69 236 PRO A CA 1
ATOM 1693 C C . PRO A 1 236 ? 0.463 26.297 26.859 1 94.69 236 PRO A C 1
ATOM 1695 O O . PRO A 1 236 ? 1.556 26.547 26.344 1 94.69 236 PRO A O 1
ATOM 1698 N N . ALA A 1 237 ? -0.122 25.062 26.891 1 95 237 ALA A N 1
ATOM 1699 C CA . ALA A 1 237 ? 0.366 24 26.016 1 95 237 ALA A CA 1
ATOM 1700 C C . ALA A 1 237 ? 0.006 24.281 24.562 1 95 237 ALA A C 1
ATOM 1702 O O . ALA A 1 237 ? -1.106 24.719 24.266 1 95 237 ALA A O 1
ATOM 1703 N N . VAL A 1 238 ? 0.986 24.141 23.703 1 96.81 238 VAL A N 1
ATOM 1704 C CA . VAL A 1 238 ? 0.773 24.484 22.297 1 96.81 238 VAL A CA 1
ATOM 1705 C C . VAL A 1 238 ? 1.018 23.266 21.422 1 96.81 238 VAL A C 1
ATOM 1707 O O . VAL A 1 238 ? 2.072 22.625 21.5 1 96.81 238 VAL A O 1
ATOM 1710 N N . THR A 1 239 ? 0.053 22.922 20.641 1 96.94 239 THR A N 1
ATOM 1711 C CA . THR A 1 239 ? 0.144 21.891 19.609 1 96.94 239 THR A CA 1
ATOM 1712 C C . THR A 1 239 ? 0.186 22.516 18.219 1 96.94 239 THR A C 1
ATOM 1714 O O . THR A 1 239 ? -0.591 23.422 17.922 1 96.94 239 THR A O 1
ATOM 1717 N N . VAL A 1 240 ? 1.098 22.078 17.375 1 98.06 240 VAL A N 1
ATOM 1718 C CA . VAL A 1 240 ? 1.203 22.609 16.016 1 98.06 240 VAL A CA 1
ATOM 1719 C C . VAL A 1 240 ? 0.878 21.5 15 1 98.06 240 VAL A C 1
ATOM 1721 O O . VAL A 1 240 ? 1.382 20.391 15.109 1 98.06 240 VAL A O 1
ATOM 1724 N N . LEU A 1 241 ? 0.057 21.797 14.07 1 97.12 241 LEU A N 1
ATOM 1725 C CA . LEU A 1 241 ? -0.285 20.906 12.969 1 97.12 241 LEU A CA 1
ATOM 1726 C C . LEU A 1 241 ? 0.13 21.5 11.633 1 97.12 241 LEU A C 1
ATOM 1728 O O . LEU A 1 241 ? -0.386 22.547 11.227 1 97.12 241 LEU A O 1
ATOM 1732 N N . VAL A 1 242 ? 1.003 20.859 10.992 1 97.44 242 VAL A N 1
ATOM 1733 C CA . VAL A 1 242 ? 1.434 21.281 9.664 1 97.44 242 VAL A CA 1
ATOM 1734 C C . VAL A 1 242 ? 0.579 20.609 8.594 1 97.44 242 VAL A C 1
ATOM 1736 O O . VAL A 1 242 ? 0.548 19.375 8.508 1 97.44 242 VAL A O 1
ATOM 1739 N N . THR A 1 243 ? -0.037 21.359 7.758 1 95.31 243 THR A N 1
ATOM 1740 C CA . THR A 1 243 ? -0.946 20.797 6.773 1 95.31 243 THR A CA 1
ATOM 1741 C C . THR A 1 243 ? -0.444 21.047 5.355 1 95.31 243 THR A C 1
ATOM 1743 O O . THR A 1 243 ? -1.052 20.594 4.383 1 95.31 243 THR A O 1
ATOM 1746 N N . GLY A 1 244 ? 0.678 21.719 5.254 1 94.56 244 GLY A N 1
ATOM 1747 C CA . GLY A 1 244 ? 1.292 21.953 3.957 1 94.56 244 GLY A CA 1
ATOM 1748 C C . GLY A 1 244 ? 2.746 22.375 4.055 1 94.56 244 GLY A C 1
ATOM 1749 O O . GLY A 1 244 ? 3.164 22.969 5.051 1 94.56 244 GLY A O 1
ATOM 1750 N N . VAL A 1 245 ? 3.439 22.047 3.086 1 94.25 245 VAL A N 1
ATOM 1751 C CA . VAL A 1 245 ? 4.824 22.484 2.926 1 94.25 245 VAL A CA 1
ATOM 1752 C C . VAL A 1 245 ? 5.027 23.062 1.528 1 94.25 245 VAL A C 1
ATOM 1754 O O . VAL A 1 245 ? 4.797 22.375 0.525 1 94.25 245 VAL A O 1
ATOM 1757 N N . GLU A 1 246 ? 5.395 24.234 1.514 1 89.88 246 GLU A N 1
ATOM 1758 C CA . GLU A 1 246 ? 5.461 24.922 0.232 1 89.88 246 GLU A CA 1
ATOM 1759 C C . GLU A 1 246 ? 6.902 25.234 -0.159 1 89.88 246 GLU A C 1
ATOM 1761 O O . GLU A 1 246 ? 7.754 25.453 0.706 1 89.88 246 GLU A O 1
ATOM 1766 N N . MET B 1 1 ? 20.016 -12.547 -25.031 1 52.5 1 MET B N 1
ATOM 1767 C CA . MET B 1 1 ? 18.672 -11.984 -24.938 1 52.5 1 MET B CA 1
ATOM 1768 C C . MET B 1 1 ? 18.672 -10.5 -25.281 1 52.5 1 MET B C 1
ATOM 1770 O O . MET B 1 1 ? 19.562 -9.758 -24.844 1 52.5 1 MET B O 1
ATOM 1774 N N . THR B 1 2 ? 17.938 -10.133 -26.266 1 63.28 2 THR B N 1
ATOM 1775 C CA . THR B 1 2 ? 17.922 -8.727 -26.641 1 63.28 2 THR B CA 1
ATOM 1776 C C . THR B 1 2 ? 17.406 -7.867 -25.484 1 63.28 2 THR B C 1
ATOM 1778 O O . THR B 1 2 ? 16.781 -8.383 -24.562 1 63.28 2 THR B O 1
ATOM 1781 N N . ALA B 1 3 ? 17.859 -6.691 -25.469 1 65.56 3 ALA B N 1
ATOM 1782 C CA . ALA B 1 3 ? 17.406 -5.719 -24.484 1 65.56 3 ALA B CA 1
ATOM 1783 C C . ALA B 1 3 ? 15.883 -5.738 -24.344 1 65.56 3 ALA B C 1
ATOM 1785 O O . ALA B 1 3 ? 15.352 -5.664 -23.234 1 65.56 3 ALA B O 1
ATOM 1786 N N . ASP B 1 4 ? 15.234 -5.934 -25.469 1 72.69 4 ASP B N 1
ATOM 1787 C CA . ASP B 1 4 ? 13.781 -5.961 -25.516 1 72.69 4 ASP B CA 1
ATOM 1788 C C . ASP B 1 4 ? 13.227 -7.207 -24.828 1 72.69 4 ASP B C 1
ATOM 1790 O O . ASP B 1 4 ? 12.234 -7.137 -24.109 1 72.69 4 ASP B O 1
ATOM 1794 N N . GLY B 1 5 ? 14.023 -8.234 -25.078 1 72.75 5 GLY B N 1
ATOM 1795 C CA . GLY B 1 5 ? 13.578 -9.477 -24.469 1 72.75 5 GLY B CA 1
ATOM 1796 C C . GLY B 1 5 ? 13.703 -9.469 -22.953 1 72.75 5 GLY B C 1
ATOM 1797 O O . GLY B 1 5 ? 12.812 -9.961 -22.25 1 72.75 5 GLY B O 1
ATOM 1798 N N . TRP B 1 6 ? 14.695 -8.812 -22.516 1 76.88 6 TRP B N 1
ATOM 1799 C CA . TRP B 1 6 ? 14.93 -8.711 -21.078 1 76.88 6 TRP B CA 1
ATOM 1800 C C . TRP B 1 6 ? 13.859 -7.844 -20.422 1 76.88 6 TRP B C 1
ATOM 1802 O O . TRP B 1 6 ? 13.297 -8.227 -19.391 1 76.88 6 TRP B O 1
ATOM 1812 N N . THR B 1 7 ? 13.555 -6.727 -21.031 1 80.88 7 THR B N 1
ATOM 1813 C CA . THR B 1 7 ? 12.562 -5.805 -20.484 1 80.88 7 THR B CA 1
ATOM 1814 C C . THR B 1 7 ? 11.188 -6.477 -20.406 1 80.88 7 THR B C 1
ATOM 1816 O O . THR B 1 7 ? 10.469 -6.305 -19.422 1 80.88 7 THR B O 1
ATOM 1819 N N . GLN B 1 8 ? 10.938 -7.227 -21.375 1 78.5 8 GLN B N 1
ATOM 1820 C CA . GLN B 1 8 ? 9.664 -7.941 -21.375 1 78.5 8 GLN B CA 1
ATOM 1821 C C . GLN B 1 8 ? 9.617 -8.992 -20.281 1 78.5 8 GLN B C 1
ATOM 1823 O O . GLN B 1 8 ? 8.586 -9.172 -19.625 1 78.5 8 GLN B O 1
ATOM 1828 N N . GLY B 1 9 ? 10.766 -9.656 -20.141 1 80.38 9 GLY B N 1
ATOM 1829 C CA . GLY B 1 9 ? 10.859 -10.641 -19.078 1 80.38 9 GLY B CA 1
ATOM 1830 C C . GLY B 1 9 ? 10.68 -10.047 -17.703 1 80.38 9 GLY B C 1
ATOM 1831 O O . GLY B 1 9 ? 9.977 -10.609 -16.859 1 80.38 9 GLY B O 1
ATOM 1832 N N . VAL B 1 10 ? 11.227 -8.945 -17.5 1 84.12 10 VAL B N 1
ATOM 1833 C CA . VAL B 1 10 ? 11.117 -8.273 -16.219 1 84.12 10 VAL B CA 1
ATOM 1834 C C . VAL B 1 10 ? 9.68 -7.809 -16 1 84.12 10 VAL B C 1
ATOM 1836 O O . VAL B 1 10 ? 9.125 -7.961 -14.906 1 84.12 10 VAL B O 1
ATOM 1839 N N . ARG B 1 11 ? 9.062 -7.27 -17.031 1 83.62 11 ARG B N 1
ATOM 1840 C CA . ARG B 1 11 ? 7.676 -6.824 -16.938 1 83.62 11 ARG B CA 1
ATOM 1841 C C . ARG B 1 11 ? 6.754 -7.98 -16.562 1 83.62 11 ARG B C 1
ATOM 1843 O O . ARG B 1 11 ? 5.844 -7.82 -15.75 1 83.62 11 ARG B O 1
ATOM 1850 N N . HIS B 1 12 ? 7.082 -9.008 -17.203 1 83.12 12 HIS B N 1
ATOM 1851 C CA . HIS B 1 12 ? 6.293 -10.203 -16.906 1 83.12 12 HIS B CA 1
ATOM 1852 C C . HIS B 1 12 ? 6.453 -10.633 -15.453 1 83.12 12 HIS B C 1
ATOM 1854 O O . HIS B 1 12 ? 5.473 -10.969 -14.789 1 83.12 12 HIS B O 1
ATOM 1860 N N . GLN B 1 13 ? 7.645 -10.602 -15.031 1 84.12 13 GLN B N 1
ATOM 1861 C CA . GLN B 1 13 ? 7.926 -10.984 -13.648 1 84.12 13 GLN B CA 1
ATOM 1862 C C . GLN B 1 13 ? 7.242 -10.031 -12.672 1 84.12 13 GLN B C 1
ATOM 1864 O O . GLN B 1 13 ? 6.723 -10.453 -11.641 1 84.12 13 GLN B O 1
ATOM 1869 N N . LEU B 1 14 ? 7.262 -8.781 -13.008 1 86.44 14 LEU B N 1
ATOM 1870 C CA . LEU B 1 14 ? 6.613 -7.789 -12.156 1 86.44 14 LEU B CA 1
ATOM 1871 C C . LEU B 1 14 ? 5.102 -7.988 -12.141 1 86.44 14 LEU B C 1
ATOM 1873 O O . LEU B 1 14 ? 4.457 -7.797 -11.109 1 86.44 14 LEU B O 1
ATOM 1877 N N . ALA B 1 15 ? 4.598 -8.43 -13.211 1 86.38 15 ALA B N 1
ATOM 1878 C CA . ALA B 1 15 ? 3.162 -8.688 -13.305 1 86.38 15 ALA B CA 1
ATOM 1879 C C . ALA B 1 15 ? 2.766 -9.906 -12.477 1 86.38 15 ALA B C 1
ATOM 1881 O O . ALA B 1 15 ? 1.675 -9.945 -11.898 1 86.38 15 ALA B O 1
ATOM 1882 N N . LEU B 1 16 ? 3.656 -10.914 -12.453 1 89.69 16 LEU B N 1
ATOM 1883 C CA . LEU B 1 16 ? 3.416 -12.086 -11.625 1 89.69 16 LEU B CA 1
ATOM 1884 C C . LEU B 1 16 ? 3.357 -11.711 -10.148 1 89.69 16 LEU B C 1
ATOM 1886 O O . LEU B 1 16 ? 2.465 -12.156 -9.422 1 89.69 16 LEU B O 1
ATOM 1890 N N . GLY B 1 17 ? 4.254 -10.797 -9.734 1 91.31 17 GLY B N 1
ATOM 1891 C CA . GLY B 1 17 ? 4.355 -10.43 -8.336 1 91.31 17 GLY B CA 1
ATOM 1892 C C . GLY B 1 17 ? 4.914 -11.547 -7.469 1 91.31 17 GLY B C 1
ATOM 1893 O O . GLY B 1 17 ? 5.652 -12.406 -7.953 1 91.31 17 GLY B O 1
ATOM 1894 N N . ARG B 1 18 ? 4.625 -11.508 -6.199 1 93.12 18 ARG B N 1
ATOM 1895 C CA . ARG B 1 18 ? 5.051 -12.539 -5.262 1 93.12 18 ARG B CA 1
ATOM 1896 C C . ARG B 1 18 ? 4.336 -13.859 -5.539 1 93.12 18 ARG B C 1
ATOM 1898 O O . ARG B 1 18 ? 3.277 -13.875 -6.172 1 93.12 18 ARG B O 1
ATOM 1905 N N . LEU B 1 19 ? 4.984 -14.836 -5.086 1 96.56 19 LEU B N 1
ATOM 1906 C CA . LEU B 1 19 ? 4.336 -16.141 -5.098 1 96.56 19 LEU B CA 1
ATOM 1907 C C . LEU B 1 19 ? 3.752 -16.469 -3.729 1 96.56 19 LEU B C 1
ATOM 1909 O O . LEU B 1 19 ? 4.496 -16.672 -2.764 1 96.56 19 LEU B O 1
ATOM 1913 N N . LEU B 1 20 ? 2.443 -16.547 -3.719 1 98 20 LEU B N 1
ATOM 1914 C CA . LEU B 1 20 ? 1.712 -16.703 -2.467 1 98 20 LEU B CA 1
ATOM 1915 C C . LEU B 1 20 ? 1.365 -18.172 -2.227 1 98 20 LEU B C 1
ATOM 1917 O O . LEU B 1 20 ? 1 -18.891 -3.162 1 98 20 LEU B O 1
ATOM 1921 N N . PRO B 1 21 ? 1.463 -18.562 -0.977 1 98.25 21 PRO B N 1
ATOM 1922 C CA . PRO B 1 21 ? 0.998 -19.922 -0.716 1 98.25 21 PRO B CA 1
ATOM 1923 C C . PRO B 1 21 ? -0.494 -20.109 -0.994 1 98.25 21 PRO B C 1
ATOM 1925 O O . PRO B 1 21 ? -1.306 -19.266 -0.583 1 98.25 21 PRO B O 1
ATOM 1928 N N . LEU B 1 22 ? -0.79 -21.062 -1.697 1 98.44 22 LEU B N 1
ATOM 1929 C CA . LEU B 1 22 ? -2.17 -21.422 -2.004 1 98.44 22 LEU B CA 1
ATOM 1930 C C . LEU B 1 22 ? -2.629 -22.594 -1.14 1 98.44 22 LEU B C 1
ATOM 1932 O O . LEU B 1 22 ? -2.295 -23.734 -1.42 1 98.44 22 LEU B O 1
ATOM 1936 N N . GLY B 1 23 ? -3.367 -22.328 -0.128 1 97.12 23 GLY B N 1
ATOM 1937 C CA . GLY B 1 23 ? -3.729 -23.328 0.871 1 97.12 23 GLY B CA 1
ATOM 1938 C C . GLY B 1 23 ? -2.74 -23.406 2.018 1 97.12 23 GLY B C 1
ATOM 1939 O O . GLY B 1 23 ? -2.199 -22.375 2.451 1 97.12 23 GLY B O 1
ATOM 1940 N N . GLY B 1 24 ? -2.627 -24.562 2.607 1 96 24 GLY B N 1
ATOM 1941 C CA . GLY B 1 24 ? -1.75 -24.781 3.746 1 96 24 GLY B CA 1
ATOM 1942 C C . GLY B 1 24 ? -0.451 -25.469 3.377 1 96 24 GLY B C 1
ATOM 1943 O O . GLY B 1 24 ? -0.169 -25.688 2.197 1 96 24 GLY B O 1
ATOM 1944 N N . PRO B 1 25 ? 0.332 -25.797 4.418 1 95.88 25 PRO B N 1
ATOM 1945 C CA . PRO B 1 25 ? 1.663 -26.359 4.188 1 95.88 25 PRO B CA 1
ATOM 1946 C C . PRO B 1 25 ? 1.617 -27.703 3.469 1 95.88 25 PRO B C 1
ATOM 1948 O O . PRO B 1 25 ? 2.6 -28.109 2.842 1 95.88 25 PRO B O 1
ATOM 1951 N N . ARG B 1 26 ? 0.536 -28.359 3.51 1 96.25 26 ARG B N 1
ATOM 1952 C CA . ARG B 1 26 ? 0.461 -29.703 2.936 1 96.25 26 ARG B CA 1
ATOM 1953 C C . ARG B 1 26 ? -0.014 -29.656 1.488 1 96.25 26 ARG B C 1
ATOM 1955 O O . ARG B 1 26 ? 0.04 -30.656 0.775 1 96.25 26 ARG B O 1
ATOM 1962 N N . ASP B 1 27 ? -0.351 -28.531 0.97 1 97 27 ASP B N 1
ATOM 1963 C CA . ASP B 1 27 ? -0.988 -28.438 -0.34 1 97 27 ASP B CA 1
ATOM 1964 C C . ASP B 1 27 ? 0.055 -28.375 -1.454 1 97 27 ASP B C 1
ATOM 1966 O O . ASP B 1 27 ? -0.234 -28.734 -2.598 1 97 27 ASP B O 1
ATOM 1970 N N . GLY B 1 28 ? 1.332 -27.891 -1.127 1 97.31 28 GLY B N 1
ATOM 1971 C CA . GLY B 1 28 ? 2.396 -27.859 -2.117 1 97.31 28 GLY B CA 1
ATOM 1972 C C . GLY B 1 28 ? 2.072 -26.984 -3.316 1 97.31 28 GLY B C 1
ATOM 1973 O O . GLY B 1 28 ? 2.473 -27.297 -4.441 1 97.31 28 GLY B O 1
ATOM 1974 N N . ALA B 1 29 ? 1.316 -25.906 -3.145 1 98.31 29 ALA B N 1
ATOM 1975 C CA . ALA B 1 29 ? 0.871 -25.047 -4.238 1 98.31 29 ALA B CA 1
ATOM 1976 C C . ALA B 1 29 ? 1.085 -23.578 -3.904 1 98.31 29 ALA B C 1
ATOM 1978 O O . ALA B 1 29 ? 1.043 -23.188 -2.734 1 98.31 29 ALA B O 1
ATOM 1979 N N . TRP B 1 30 ? 1.348 -22.828 -4.895 1 98.25 30 TRP B N 1
ATOM 1980 C CA . TRP B 1 30 ? 1.472 -21.375 -4.82 1 98.25 30 TRP B CA 1
ATOM 1981 C C . TRP B 1 30 ? 0.696 -20.703 -5.949 1 98.25 30 TRP B C 1
ATOM 1983 O O . TRP B 1 30 ? 0.339 -21.344 -6.934 1 98.25 30 TRP B O 1
ATOM 1993 N N . ILE B 1 31 ? 0.44 -19.438 -5.773 1 97.75 31 ILE B N 1
ATOM 1994 C CA . ILE B 1 31 ? -0.236 -18.641 -6.793 1 97.75 31 ILE B CA 1
ATOM 1995 C C . ILE B 1 31 ? 0.452 -17.297 -6.926 1 97.75 31 ILE B C 1
ATOM 1997 O O . ILE B 1 31 ? 0.858 -16.688 -5.93 1 97.75 31 ILE B O 1
ATOM 2001 N N . ALA B 1 32 ? 0.615 -16.875 -8.18 1 96.19 32 ALA B N 1
ATOM 2002 C CA . ALA B 1 32 ? 1.157 -15.547 -8.414 1 96.19 32 ALA B CA 1
ATOM 2003 C C . ALA B 1 32 ? 0.246 -14.469 -7.824 1 96.19 32 ALA B C 1
ATOM 2005 O O . ALA B 1 32 ? -0.977 -14.539 -7.973 1 96.19 32 ALA B O 1
ATOM 2006 N N . GLU B 1 33 ? 0.818 -13.523 -7.199 1 96.25 33 GLU B N 1
ATOM 2007 C CA . GLU B 1 33 ? 0.06 -12.43 -6.602 1 96.25 33 GLU B CA 1
ATOM 2008 C C . GLU B 1 33 ? -0.801 -11.719 -7.641 1 96.25 33 GLU B C 1
ATOM 2010 O O . GLU B 1 33 ? -1.946 -11.359 -7.363 1 96.25 33 GLU B O 1
ATOM 2015 N N . GLY B 1 34 ? -0.247 -11.516 -8.82 1 93.69 34 GLY B N 1
ATOM 2016 C CA . GLY B 1 34 ? -1.012 -10.891 -9.891 1 93.69 34 GLY B CA 1
ATOM 2017 C C . GLY B 1 34 ? -2.277 -11.648 -10.242 1 93.69 34 GLY B C 1
ATOM 2018 O O . GLY B 1 34 ? -3.32 -11.039 -10.5 1 93.69 34 GLY B O 1
ATOM 2019 N N . ALA B 1 35 ? -2.162 -12.914 -10.273 1 94.69 35 ALA B N 1
ATOM 2020 C CA . ALA B 1 35 ? -3.326 -13.75 -10.57 1 94.69 35 ALA B CA 1
ATOM 2021 C C . ALA B 1 35 ? -4.375 -13.633 -9.461 1 94.69 35 ALA B C 1
ATOM 2023 O O . ALA B 1 35 ? -5.566 -13.484 -9.742 1 94.69 35 ALA B O 1
ATOM 2024 N N . ALA B 1 36 ? -3.896 -13.734 -8.25 1 96.94 36 ALA B N 1
ATOM 2025 C CA . ALA B 1 36 ? -4.805 -13.609 -7.113 1 96.94 36 ALA B CA 1
ATOM 2026 C C . ALA B 1 36 ? -5.465 -12.234 -7.09 1 96.94 36 ALA B C 1
ATOM 2028 O O . ALA B 1 36 ? -6.676 -12.117 -6.883 1 96.94 36 ALA B O 1
ATOM 2029 N N . ALA B 1 37 ? -4.699 -11.234 -7.289 1 95.75 37 ALA B N 1
ATOM 2030 C CA . ALA B 1 37 ? -5.199 -9.859 -7.273 1 95.75 37 ALA B CA 1
ATOM 2031 C C . ALA B 1 37 ? -6.266 -9.656 -8.344 1 95.75 37 ALA B C 1
ATOM 2033 O O . ALA B 1 37 ? -7.242 -8.93 -8.133 1 95.75 37 ALA B O 1
ATOM 2034 N N . ALA B 1 38 ? -6.039 -10.25 -9.477 1 93.69 38 ALA B N 1
ATOM 2035 C CA . ALA B 1 38 ? -7.016 -10.133 -10.562 1 93.69 38 ALA B CA 1
ATOM 2036 C C . ALA B 1 38 ? -8.367 -10.703 -10.148 1 93.69 38 ALA B C 1
ATOM 2038 O O . ALA B 1 38 ? -9.414 -10.117 -10.445 1 93.69 38 ALA B O 1
ATOM 2039 N N . VAL B 1 39 ? -8.312 -11.766 -9.5 1 95.56 39 VAL B N 1
ATOM 2040 C CA . VAL B 1 39 ? -9.547 -12.391 -9.031 1 95.56 39 VAL B CA 1
ATOM 2041 C C . VAL B 1 39 ? -10.227 -11.484 -8 1 95.56 39 VAL B C 1
ATOM 2043 O O . VAL B 1 39 ? -11.438 -11.266 -8.062 1 95.56 39 VAL B O 1
ATOM 2046 N N . LEU B 1 40 ? -9.461 -11 -7.105 1 96.75 40 LEU B N 1
ATOM 2047 C CA . LEU B 1 40 ? -10.008 -10.125 -6.074 1 96.75 40 LEU B CA 1
ATOM 2048 C C . LEU B 1 40 ? -10.57 -8.844 -6.684 1 96.75 40 LEU B C 1
ATOM 2050 O O . LEU B 1 40 ? -11.641 -8.375 -6.277 1 96.75 40 LEU B O 1
ATOM 2054 N N . ALA B 1 41 ? -9.906 -8.328 -7.609 1 95.06 41 ALA B N 1
ATOM 2055 C CA . ALA B 1 41 ? -10.383 -7.133 -8.297 1 95.06 41 ALA B CA 1
ATOM 2056 C C . ALA B 1 41 ? -11.703 -7.402 -9.016 1 95.06 41 ALA B C 1
ATOM 2058 O O . ALA B 1 41 ? -12.602 -6.562 -9.008 1 95.06 41 ALA B O 1
ATOM 2059 N N . GLY B 1 42 ? -11.719 -8.531 -9.672 1 93.94 42 GLY B N 1
ATOM 2060 C CA . GLY B 1 42 ? -12.961 -8.922 -10.312 1 93.94 42 GLY B CA 1
ATOM 2061 C C . GLY B 1 42 ? -14.133 -9 -9.352 1 93.94 42 GLY B C 1
ATOM 2062 O O . GLY B 1 42 ? -15.242 -8.562 -9.672 1 93.94 42 GLY B O 1
ATOM 2063 N N . ALA B 1 43 ? -13.883 -9.539 -8.234 1 95.31 43 ALA B N 1
ATOM 2064 C CA . ALA B 1 43 ? -14.914 -9.633 -7.211 1 95.31 43 ALA B CA 1
ATOM 2065 C C . ALA B 1 43 ? -15.352 -8.25 -6.738 1 95.31 43 ALA B C 1
ATOM 2067 O O . ALA B 1 43 ? -16.547 -7.988 -6.586 1 95.31 43 ALA B O 1
ATOM 2068 N N . ALA B 1 44 ? -14.43 -7.414 -6.492 1 96.06 44 ALA B N 1
ATOM 2069 C CA . ALA B 1 44 ? -14.711 -6.059 -6.023 1 96.06 44 ALA B CA 1
ATOM 2070 C C . ALA B 1 44 ? -15.484 -5.266 -7.074 1 96.06 44 ALA B C 1
ATOM 2072 O O . ALA B 1 44 ? -16.297 -4.406 -6.734 1 96.06 44 ALA B O 1
ATOM 2073 N N . ALA B 1 45 ? -15.18 -5.516 -8.344 1 93.19 45 ALA B N 1
ATOM 2074 C CA . ALA B 1 45 ? -15.82 -4.797 -9.438 1 93.19 45 ALA B CA 1
ATOM 2075 C C . ALA B 1 45 ? -17.328 -5.023 -9.43 1 93.19 45 ALA B C 1
ATOM 2077 O O . ALA B 1 45 ? -18.094 -4.188 -9.922 1 93.19 45 ALA B O 1
ATOM 2078 N N . GLY B 1 46 ? -17.703 -6.07 -8.875 1 91.06 46 GLY B N 1
ATOM 2079 C CA . GLY B 1 46 ? -19.125 -6.375 -8.781 1 91.06 46 GLY B CA 1
ATOM 2080 C C . GLY B 1 46 ? -19.828 -5.617 -7.672 1 91.06 46 GLY B C 1
ATOM 2081 O O . GLY B 1 46 ? -21.062 -5.656 -7.566 1 91.06 46 GLY B O 1
ATOM 2082 N N . LEU B 1 47 ? -19.141 -4.902 -6.828 1 92.12 47 LEU B N 1
ATOM 2083 C CA . LEU B 1 47 ? -19.688 -4.16 -5.699 1 92.12 47 LEU B CA 1
ATOM 2084 C C . LEU B 1 47 ? -20.016 -2.725 -6.098 1 92.12 47 LEU B C 1
ATOM 2086 O O . LEU B 1 47 ? -19.125 -1.957 -6.461 1 92.12 47 LEU B O 1
ATOM 2090 N N . PRO B 1 48 ? -21.219 -2.396 -6.086 1 89.5 48 PRO B N 1
ATOM 2091 C CA . PRO B 1 48 ? -21.562 -1.015 -6.434 1 89.5 48 PRO B CA 1
ATOM 2092 C C . PRO B 1 48 ? -20.953 0.004 -5.473 1 89.5 48 PRO B C 1
ATOM 2094 O O . PRO B 1 48 ? -20.844 -0.267 -4.273 1 89.5 48 PRO B O 1
ATOM 2097 N N . GLY B 1 49 ? -20.594 1.119 -6 1 90.38 49 GLY B N 1
ATOM 2098 C CA . GLY B 1 49 ? -20.188 2.264 -5.191 1 90.38 49 GLY B CA 1
ATOM 2099 C C . GLY B 1 49 ? -18.766 2.172 -4.676 1 90.38 49 GLY B C 1
ATOM 2100 O O . GLY B 1 49 ? -18.375 2.936 -3.795 1 90.38 49 GLY B O 1
ATOM 2101 N N . VAL B 1 50 ? -18.094 1.149 -5.043 1 93.44 50 VAL B N 1
ATOM 2102 C CA . VAL B 1 50 ? -16.719 0.994 -4.594 1 93.44 50 VAL B CA 1
ATOM 2103 C C . VAL B 1 50 ? -15.797 0.762 -5.797 1 93.44 50 VAL B C 1
ATOM 2105 O O . VAL B 1 50 ? -16.188 0.098 -6.762 1 93.44 50 VAL B O 1
ATOM 2108 N N . ARG B 1 51 ? -14.672 1.328 -5.75 1 94.12 51 ARG B N 1
ATOM 2109 C CA . ARG B 1 51 ? -13.617 1.066 -6.727 1 94.12 51 ARG B CA 1
ATOM 2110 C C . ARG B 1 51 ? -12.32 0.66 -6.031 1 94.12 51 ARG B C 1
ATOM 2112 O O . ARG B 1 51 ? -11.75 1.438 -5.262 1 94.12 51 ARG B O 1
ATOM 2119 N N . LEU B 1 52 ? -11.914 -0.475 -6.371 1 94.81 52 LEU B N 1
ATOM 2120 C CA . LEU B 1 52 ? -10.68 -0.999 -5.781 1 94.81 52 LEU B CA 1
ATOM 2121 C C . LEU B 1 52 ? -9.461 -0.367 -6.434 1 94.81 52 LEU B C 1
ATOM 2123 O O . LEU B 1 52 ? -9.414 -0.198 -7.652 1 94.81 52 LEU B O 1
ATOM 2127 N N . GLY B 1 53 ? -8.477 0.024 -5.668 1 92.19 53 GLY B N 1
ATOM 2128 C CA . GLY B 1 53 ? -7.191 0.527 -6.133 1 92.19 53 GLY B CA 1
ATOM 2129 C C . GLY B 1 53 ? -6.062 -0.476 -5.977 1 92.19 53 GLY B C 1
ATOM 2130 O O . GLY B 1 53 ? -6.242 -1.666 -6.246 1 92.19 53 GLY B O 1
ATOM 2131 N N . ALA B 1 54 ? -4.871 0.071 -5.625 1 90.88 54 ALA B N 1
ATOM 2132 C CA . ALA B 1 54 ? -3.703 -0.785 -5.43 1 90.88 54 ALA B CA 1
ATOM 2133 C C . ALA B 1 54 ? -3.967 -1.842 -4.363 1 90.88 54 ALA B C 1
ATOM 2135 O O . ALA B 1 54 ? -4.543 -1.543 -3.314 1 90.88 54 ALA B O 1
ATOM 2136 N N . LEU B 1 55 ? -3.59 -3.018 -4.648 1 94.5 55 LEU B N 1
ATOM 2137 C CA . LEU B 1 55 ? -3.799 -4.156 -3.756 1 94.5 55 LEU B CA 1
ATOM 2138 C C . LEU B 1 55 ? -2.516 -4.965 -3.598 1 94.5 55 LEU B C 1
ATOM 2140 O O . LEU B 1 55 ? -1.79 -5.18 -4.57 1 94.5 55 LEU B O 1
ATOM 2144 N N . ARG B 1 56 ? -2.26 -5.367 -2.336 1 94.25 56 ARG B N 1
ATOM 2145 C CA . ARG B 1 56 ? -1.091 -6.18 -2.012 1 94.25 56 ARG B CA 1
ATOM 2146 C C . ARG B 1 56 ? -1.468 -7.34 -1.1 1 94.25 56 ARG B C 1
ATOM 2148 O O . ARG B 1 56 ? -2.369 -7.215 -0.267 1 94.25 56 ARG B O 1
ATOM 2155 N N . ILE B 1 57 ? -0.805 -8.367 -1.3 1 96.81 57 ILE B N 1
ATOM 2156 C CA . ILE B 1 57 ? -0.984 -9.531 -0.439 1 96.81 57 ILE B CA 1
ATOM 2157 C C . ILE B 1 57 ? 0.359 -9.938 0.163 1 96.81 57 ILE B C 1
ATOM 2159 O O . ILE B 1 57 ? 1.353 -10.07 -0.555 1 96.81 57 ILE B O 1
ATOM 2163 N N . ALA B 1 58 ? 0.422 -10.078 1.428 1 94.75 58 ALA B N 1
ATOM 2164 C CA . ALA B 1 58 ? 1.65 -10.438 2.133 1 94.75 58 ALA B CA 1
ATOM 2165 C C . ALA B 1 58 ? 1.355 -11.336 3.33 1 94.75 58 ALA B C 1
ATOM 2167 O O . ALA B 1 58 ? 0.192 -11.562 3.67 1 94.75 58 ALA B O 1
ATOM 2168 N N . SER B 1 59 ? 2.428 -11.844 3.84 1 95.81 59 SER B N 1
ATOM 2169 C CA . SER B 1 59 ? 2.264 -12.594 5.082 1 95.81 59 SER B CA 1
ATOM 2170 C C . SER B 1 59 ? 1.675 -11.719 6.184 1 95.81 59 SER B C 1
ATOM 2172 O O . SER B 1 59 ? 2.084 -10.57 6.355 1 95.81 59 SER B O 1
ATOM 2174 N N . ALA B 1 60 ? 0.703 -12.211 6.879 1 95.44 60 ALA B N 1
ATOM 2175 C CA . ALA B 1 60 ? 0.11 -11.484 7.996 1 95.44 60 ALA B CA 1
ATOM 2176 C C . ALA B 1 60 ? 1.042 -11.477 9.203 1 95.44 60 ALA B C 1
ATOM 2178 O O . ALA B 1 60 ? 1.033 -10.539 10 1 95.44 60 ALA B O 1
ATOM 2179 N N . ASP B 1 61 ? 1.758 -12.539 9.328 1 92.19 61 ASP B N 1
ATOM 2180 C CA . ASP B 1 61 ? 2.711 -12.703 10.422 1 92.19 61 ASP B CA 1
ATOM 2181 C C . ASP B 1 61 ? 3.941 -13.484 9.961 1 92.19 61 ASP B C 1
ATOM 2183 O O . ASP B 1 61 ? 3.922 -14.719 9.914 1 92.19 61 ASP B O 1
ATOM 2187 N N . PRO B 1 62 ? 5.016 -12.797 9.75 1 86.94 62 PRO B N 1
ATOM 2188 C CA . PRO B 1 62 ? 6.219 -13.453 9.242 1 86.94 62 PRO B CA 1
ATOM 2189 C C . PRO B 1 62 ? 6.789 -14.484 10.219 1 86.94 62 PRO B C 1
ATOM 2191 O O . PRO B 1 62 ? 7.586 -15.336 9.828 1 86.94 62 PRO B O 1
ATOM 2194 N N . ASP B 1 63 ? 6.395 -14.305 11.414 1 90.31 63 ASP B N 1
ATOM 2195 C CA . ASP B 1 63 ? 6.926 -15.227 12.414 1 90.31 63 ASP B CA 1
ATOM 2196 C C . ASP B 1 63 ? 6.047 -16.469 12.547 1 90.31 63 ASP B C 1
ATOM 2198 O O . ASP B 1 63 ? 6.402 -17.406 13.25 1 90.31 63 ASP B O 1
ATOM 2202 N N . ASP B 1 64 ? 4.922 -16.438 11.938 1 91.38 64 ASP B N 1
ATOM 2203 C CA . ASP B 1 64 ? 4.004 -17.578 11.977 1 91.38 64 ASP B CA 1
ATOM 2204 C C . ASP B 1 64 ? 3.873 -18.219 10.594 1 91.38 64 ASP B C 1
ATOM 2206 O O . ASP B 1 64 ? 2.811 -18.156 9.977 1 91.38 64 ASP B O 1
ATOM 2210 N N . VAL B 1 65 ? 4.898 -18.828 10.141 1 93.88 65 VAL B N 1
ATOM 2211 C CA . VAL B 1 65 ? 4.945 -19.516 8.852 1 93.88 65 VAL B CA 1
ATOM 2212 C C . VAL B 1 65 ? 5.312 -20.969 9.062 1 93.88 65 VAL B C 1
ATOM 2214 O O . VAL B 1 65 ? 5.852 -21.344 10.109 1 93.88 65 VAL B O 1
ATOM 2217 N N . HIS B 1 66 ? 4.949 -21.797 8.07 1 95.62 66 HIS B N 1
ATOM 2218 C CA . HIS B 1 66 ? 5.145 -23.234 8.156 1 95.62 66 HIS B CA 1
ATOM 2219 C C . HIS B 1 66 ? 5.969 -23.75 6.98 1 95.62 66 HIS B C 1
ATOM 2221 O O . HIS B 1 66 ? 6 -23.125 5.918 1 95.62 66 HIS B O 1
ATOM 2227 N N . GLU B 1 67 ? 6.602 -24.781 7.234 1 95 67 GLU B N 1
ATOM 2228 C CA . GLU B 1 67 ? 7.383 -25.422 6.176 1 95 67 GLU B CA 1
ATOM 2229 C C . GLU B 1 67 ? 6.484 -26.203 5.223 1 95 67 GLU B C 1
ATOM 2231 O O . GLU B 1 67 ? 5.691 -27.047 5.656 1 95 67 GLU B O 1
ATOM 2236 N N . PRO B 1 68 ? 6.629 -25.969 4 1 95.56 68 PRO B N 1
ATOM 2237 C CA . PRO B 1 68 ? 5.832 -26.75 3.049 1 95.56 68 PRO B CA 1
ATOM 2238 C C . PRO B 1 68 ? 6.348 -28.172 2.877 1 95.56 68 PRO B C 1
ATOM 2240 O O . PRO B 1 68 ? 7.5 -28.453 3.213 1 95.56 68 PRO B O 1
ATOM 2243 N N . VAL B 1 69 ? 5.535 -29.016 2.291 1 93.5 69 VAL B N 1
ATOM 2244 C CA . VAL B 1 69 ? 5.871 -30.422 2.119 1 93.5 69 VAL B CA 1
ATOM 2245 C C . VAL B 1 69 ? 6.719 -30.594 0.862 1 93.5 69 VAL B C 1
ATOM 2247 O O . VAL B 1 69 ? 7.352 -31.641 0.676 1 93.5 69 VAL B O 1
ATOM 2250 N N . VAL B 1 70 ? 6.719 -29.594 0.042 1 93.75 70 VAL B N 1
ATOM 2251 C CA . VAL B 1 70 ? 7.508 -29.641 -1.186 1 93.75 70 VAL B CA 1
ATOM 2252 C C . VAL B 1 70 ? 8.43 -28.422 -1.259 1 93.75 70 VAL B C 1
ATOM 2254 O O . VAL B 1 70 ? 8.25 -27.453 -0.526 1 93.75 70 VAL B O 1
ATOM 2257 N N . ALA B 1 71 ? 9.414 -28.516 -2.119 1 89.81 71 ALA B N 1
ATOM 2258 C CA . ALA B 1 71 ? 10.312 -27.391 -2.318 1 89.81 71 ALA B CA 1
ATOM 2259 C C . ALA B 1 71 ? 9.57 -26.203 -2.947 1 89.81 71 ALA B C 1
ATOM 2261 O O . ALA B 1 71 ? 8.953 -26.344 -4.004 1 89.81 71 ALA B O 1
ATOM 2262 N N . PRO B 1 72 ? 9.594 -25.125 -2.279 1 93.5 72 PRO B N 1
ATOM 2263 C CA . PRO B 1 72 ? 8.938 -23.953 -2.863 1 93.5 72 PRO B CA 1
ATOM 2264 C C . PRO B 1 72 ? 9.68 -23.406 -4.082 1 93.5 72 PRO B C 1
ATOM 2266 O O . PRO B 1 72 ? 10.891 -23.562 -4.191 1 93.5 72 PRO B O 1
ATOM 2269 N N . PRO B 1 73 ? 8.938 -22.828 -5.031 1 90.94 73 PRO B N 1
ATOM 2270 C CA . PRO B 1 73 ? 9.641 -22.078 -6.078 1 90.94 73 PRO B CA 1
ATOM 2271 C C . PRO B 1 73 ? 10.492 -20.938 -5.527 1 90.94 73 PRO B C 1
ATOM 2273 O O . PRO B 1 73 ? 10.273 -20.5 -4.395 1 90.94 73 PRO B O 1
ATOM 2276 N N . PRO B 1 74 ? 11.445 -20.516 -6.316 1 84.25 74 PRO B N 1
ATOM 2277 C CA . PRO B 1 74 ? 12.297 -19.422 -5.848 1 84.25 74 PRO B CA 1
ATOM 2278 C C . PRO B 1 74 ? 11.5 -18.156 -5.512 1 84.25 74 PRO B C 1
ATOM 2280 O O . PRO B 1 74 ? 10.672 -17.719 -6.309 1 84.25 74 PRO B O 1
ATOM 2283 N N . GLY B 1 75 ? 11.688 -17.656 -4.324 1 87.88 75 GLY B N 1
ATOM 2284 C CA . GLY B 1 75 ? 11.094 -16.375 -3.932 1 87.88 75 GLY B CA 1
ATOM 2285 C C . GLY B 1 75 ? 9.688 -16.531 -3.391 1 87.88 75 GLY B C 1
ATOM 2286 O O . GLY B 1 75 ? 9.039 -15.531 -3.061 1 87.88 75 GLY B O 1
ATOM 2287 N N . ALA B 1 76 ? 9.211 -17.734 -3.248 1 95.81 76 ALA B N 1
ATOM 2288 C CA . ALA B 1 76 ? 7.848 -17.984 -2.791 1 95.81 76 ALA B CA 1
ATOM 2289 C C . ALA B 1 76 ? 7.719 -17.719 -1.291 1 95.81 76 ALA B C 1
ATOM 2291 O O . ALA B 1 76 ? 8.633 -18.031 -0.523 1 95.81 76 ALA B O 1
ATOM 2292 N N . LEU B 1 77 ? 6.625 -17.219 -0.923 1 96.38 77 LEU B N 1
ATOM 2293 C CA . LEU B 1 77 ? 6.316 -17.062 0.495 1 96.38 77 LEU B CA 1
ATOM 2294 C C . LEU B 1 77 ? 6.02 -18.422 1.133 1 96.38 77 LEU B C 1
ATOM 2296 O O . LEU B 1 77 ? 5.41 -19.281 0.502 1 96.38 77 LEU B O 1
ATOM 2300 N N . ALA B 1 78 ? 6.43 -18.5 2.34 1 96.81 78 ALA B N 1
ATOM 2301 C CA . ALA B 1 78 ? 6.113 -19.703 3.092 1 96.81 78 ALA B CA 1
ATOM 2302 C C . ALA B 1 78 ? 4.637 -19.75 3.465 1 96.81 78 ALA B C 1
ATOM 2304 O O . ALA B 1 78 ? 4.008 -18.719 3.672 1 96.81 78 ALA B O 1
ATOM 2305 N N . PRO B 1 79 ? 4.121 -20.969 3.562 1 97.44 79 PRO B N 1
ATOM 2306 C CA . PRO B 1 79 ? 2.719 -21.078 3.971 1 97.44 79 PRO B CA 1
ATOM 2307 C C . PRO B 1 79 ? 2.441 -20.422 5.32 1 97.44 79 PRO B C 1
ATOM 2309 O O . PRO B 1 79 ? 3.238 -20.562 6.254 1 97.44 79 PRO B O 1
ATOM 23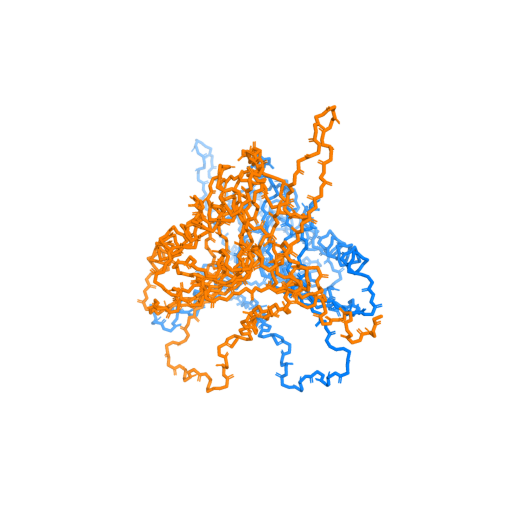12 N N . GLY B 1 80 ? 1.375 -19.75 5.434 1 96.81 80 GLY B N 1
ATOM 2313 C CA . GLY B 1 80 ? 0.911 -19.031 6.609 1 96.81 80 GLY B CA 1
ATOM 2314 C C . GLY B 1 80 ? -0.254 -18.094 6.32 1 96.81 80 GLY B C 1
ATOM 2315 O O . GLY B 1 80 ? -0.764 -18.062 5.199 1 96.81 80 GLY B O 1
ATOM 2316 N N . SER B 1 81 ? -0.652 -17.406 7.371 1 97.31 81 SER B N 1
ATOM 2317 C CA . SER B 1 81 ? -1.758 -16.469 7.207 1 97.31 81 SER B CA 1
ATOM 2318 C C . SER B 1 81 ? -1.362 -15.297 6.312 1 97.31 81 SER B C 1
ATOM 2320 O O . SER B 1 81 ? -0.226 -14.82 6.367 1 97.31 81 SER B O 1
ATOM 2322 N N . LEU B 1 82 ? -2.309 -14.875 5.512 1 98 82 LEU B N 1
ATOM 2323 C CA . LEU B 1 82 ? -2.062 -13.789 4.566 1 98 82 LEU B CA 1
ATOM 2324 C C . LEU B 1 82 ? -2.896 -12.562 4.922 1 98 82 LEU B C 1
ATOM 2326 O O . LEU B 1 82 ? -3.973 -12.688 5.508 1 98 82 LEU B O 1
ATOM 2330 N N . ARG B 1 83 ? -2.338 -11.453 4.59 1 97.69 83 ARG B N 1
ATOM 2331 C CA . ARG B 1 83 ? -3.021 -10.172 4.723 1 97.69 83 ARG B CA 1
ATOM 2332 C C . ARG B 1 83 ? -3.189 -9.5 3.369 1 97.69 83 ARG B C 1
ATOM 2334 O O . ARG B 1 83 ? -2.244 -9.43 2.582 1 97.69 83 ARG B O 1
ATOM 2341 N N . VAL B 1 84 ? -4.375 -9.07 3.127 1 98.12 84 VAL B N 1
ATOM 2342 C CA . VAL B 1 84 ? -4.66 -8.242 1.958 1 98.12 84 VAL B CA 1
ATOM 2343 C C . VAL B 1 84 ? -4.719 -6.77 2.365 1 98.12 84 VAL B C 1
ATOM 2345 O O . VAL B 1 84 ? -5.438 -6.406 3.299 1 98.12 84 VAL B O 1
ATOM 2348 N N . THR B 1 85 ? -3.943 -5.953 1.796 1 96.25 85 THR B N 1
ATOM 2349 C CA . THR B 1 85 ? -4.055 -4.504 1.916 1 96.25 85 THR B CA 1
ATOM 2350 C C . THR B 1 85 ? -4.48 -3.881 0.59 1 96.25 85 THR B C 1
ATOM 2352 O O . THR B 1 85 ? -4.023 -4.301 -0.475 1 96.25 85 THR B O 1
ATOM 2355 N N . ALA B 1 86 ? -5.387 -2.945 0.653 1 96.62 86 ALA B N 1
ATOM 2356 C CA . ALA B 1 86 ? -5.855 -2.35 -0.597 1 96.62 86 ALA B CA 1
ATOM 2357 C C . ALA B 1 86 ? -6.383 -0.937 -0.368 1 96.62 86 ALA B C 1
ATOM 2359 O O . ALA B 1 86 ? -6.891 -0.624 0.71 1 96.62 86 ALA B O 1
ATOM 2360 N N . ASP B 1 87 ? -6.184 -0.099 -1.329 1 94.12 87 ASP B N 1
ATOM 2361 C CA . ASP B 1 87 ? -6.855 1.194 -1.416 1 94.12 87 ASP B CA 1
ATOM 2362 C C . ASP B 1 87 ? -8.203 1.067 -2.123 1 94.12 87 ASP B C 1
ATOM 2364 O O . ASP B 1 87 ? -8.398 0.164 -2.938 1 94.12 87 ASP 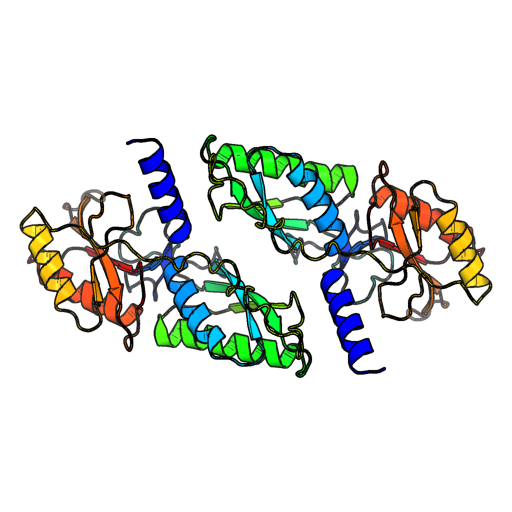B O 1
ATOM 2368 N N . PHE B 1 88 ? -9.109 1.979 -1.729 1 95.25 88 PHE B N 1
ATOM 2369 C CA . PHE B 1 88 ? -10.367 2 -2.477 1 95.25 88 PHE B CA 1
ATOM 2370 C C . PHE B 1 88 ? -11.016 3.375 -2.398 1 95.25 88 PHE B C 1
ATOM 2372 O O . PHE B 1 88 ? -10.703 4.168 -1.51 1 95.25 88 PHE B O 1
ATOM 2379 N N . ALA B 1 89 ? -11.797 3.646 -3.396 1 93.69 89 ALA B N 1
ATOM 2380 C CA . ALA B 1 89 ? -12.68 4.809 -3.418 1 93.69 89 ALA B CA 1
ATOM 2381 C C . ALA B 1 89 ? -14.133 4.395 -3.213 1 93.69 89 ALA B C 1
ATOM 2383 O O . ALA B 1 89 ? -14.531 3.293 -3.598 1 93.69 89 ALA B O 1
ATOM 2384 N N . ALA B 1 90 ? -14.82 5.223 -2.572 1 93.25 90 ALA B N 1
ATOM 2385 C CA . ALA B 1 90 ? -16.219 4.902 -2.287 1 93.25 90 ALA B CA 1
ATOM 2386 C C . ALA B 1 90 ? -17.125 6.066 -2.664 1 93.25 90 ALA B C 1
ATOM 2388 O O . ALA B 1 90 ? -16.719 7.227 -2.646 1 93.25 90 ALA B O 1
ATOM 2389 N N . ASP B 1 91 ? -18.344 5.66 -2.982 1 87.62 91 ASP B N 1
ATOM 2390 C CA . ASP B 1 91 ? -19.391 6.645 -3.234 1 87.62 91 ASP B CA 1
ATOM 2391 C C . ASP B 1 91 ? -19.766 7.387 -1.954 1 87.62 91 ASP B C 1
ATOM 2393 O O . ASP B 1 91 ? -19.797 6.793 -0.875 1 87.62 91 ASP B O 1
ATOM 2397 N N . ALA B 1 92 ? -20.062 8.695 -2.096 1 81.62 92 ALA B N 1
ATOM 2398 C CA . ALA B 1 92 ? -20.391 9.531 -0.948 1 81.62 92 ALA B CA 1
ATOM 2399 C C . ALA B 1 92 ? -21.812 9.242 -0.45 1 81.62 92 ALA B C 1
ATOM 2401 O O . ALA B 1 92 ? -22.203 9.703 0.622 1 81.62 92 ALA B O 1
ATOM 2402 N N . ALA B 1 93 ? -22.469 8.469 -1.159 1 80.62 93 ALA B N 1
ATOM 2403 C CA . ALA B 1 93 ? -23.859 8.203 -0.829 1 80.62 93 ALA B CA 1
ATOM 2404 C C . ALA B 1 93 ? -23.984 7.277 0.377 1 80.62 93 ALA B C 1
ATOM 2406 O O . ALA B 1 93 ? -25.016 7.23 1.035 1 80.62 93 ALA B O 1
ATOM 2407 N N . GLU B 1 94 ? -23.016 6.516 0.669 1 83.19 94 GLU B N 1
ATOM 2408 C CA . GLU B 1 94 ? -23.047 5.586 1.793 1 83.19 94 GLU B CA 1
ATOM 2409 C C . GLU B 1 94 ? -21.922 5.883 2.779 1 83.19 94 GLU B C 1
ATOM 2411 O O . GLU B 1 94 ? -20.859 6.383 2.393 1 83.19 94 GLU B O 1
ATOM 2416 N N . PRO B 1 95 ? -22.203 5.492 4.105 1 88.12 95 PRO B N 1
ATOM 2417 C CA . PRO B 1 95 ? -21.141 5.664 5.09 1 88.12 95 PRO B CA 1
ATOM 2418 C C . PRO B 1 95 ? -19.891 4.863 4.742 1 88.12 95 PRO B C 1
ATOM 2420 O O . PRO B 1 95 ? -19.984 3.711 4.316 1 88.12 95 PRO B O 1
ATOM 2423 N N . LEU B 1 96 ? -18.766 5.473 4.941 1 91.38 96 LEU B N 1
ATOM 2424 C CA . LEU B 1 96 ? -17.484 4.895 4.547 1 91.38 96 LEU B CA 1
ATOM 2425 C C . LEU B 1 96 ? -17.219 3.59 5.293 1 91.38 96 LEU B C 1
ATOM 2427 O O . LEU B 1 96 ? -16.766 2.611 4.699 1 91.38 96 LEU B O 1
ATOM 2431 N N . PRO B 1 97 ? -17.594 3.502 6.621 1 92.62 97 PRO B N 1
ATOM 2432 C CA . PRO B 1 97 ? -17.344 2.234 7.316 1 92.62 97 PRO B CA 1
ATOM 2433 C C . PRO B 1 97 ? -18.172 1.084 6.746 1 92.62 97 PRO B C 1
ATOM 2435 O O . PRO B 1 97 ? -17.703 -0.058 6.711 1 92.62 97 PRO B O 1
ATOM 2438 N N . GLU B 1 98 ? -19.328 1.355 6.273 1 94.12 98 GLU B N 1
ATOM 2439 C CA . GLU B 1 98 ? -20.172 0.318 5.691 1 94.12 98 GLU B CA 1
ATOM 2440 C C . GLU B 1 98 ? -19.625 -0.157 4.352 1 94.12 98 GLU B C 1
ATOM 2442 O O . GLU B 1 98 ? -19.625 -1.356 4.062 1 94.12 98 GLU B O 1
ATOM 2447 N N . ALA B 1 99 ? -19.25 0.823 3.539 1 94 99 ALA B N 1
ATOM 2448 C CA . ALA B 1 99 ? -18.641 0.471 2.262 1 94 99 ALA B CA 1
ATOM 2449 C C . ALA B 1 99 ? -17.406 -0.4 2.471 1 94 99 ALA B C 1
ATOM 2451 O O . ALA B 1 99 ? -17.219 -1.394 1.767 1 94 99 ALA B O 1
ATOM 2452 N N . ALA B 1 100 ? -16.625 -0.072 3.457 1 96.56 100 ALA B N 1
ATOM 2453 C CA . ALA B 1 100 ? -15.422 -0.839 3.768 1 96.56 100 ALA B CA 1
ATOM 2454 C C . ALA B 1 100 ? -15.773 -2.254 4.219 1 96.56 100 ALA B C 1
ATOM 2456 O O . ALA B 1 100 ? -15.133 -3.223 3.807 1 96.56 100 ALA B O 1
ATOM 2457 N N . ALA B 1 101 ? -16.766 -2.314 5.059 1 96.56 101 ALA B N 1
ATOM 2458 C CA . ALA B 1 101 ? -17.172 -3.621 5.566 1 96.56 101 ALA B CA 1
ATOM 2459 C C . ALA B 1 101 ? -17.641 -4.531 4.43 1 96.56 101 ALA B C 1
ATOM 2461 O O . ALA B 1 101 ? -17.281 -5.715 4.395 1 96.56 101 ALA B O 1
ATOM 2462 N N . ARG B 1 102 ? -18.359 -3.99 3.545 1 96.62 102 ARG B N 1
ATOM 2463 C CA . ARG B 1 102 ? -18.828 -4.758 2.395 1 96.62 102 ARG B CA 1
ATOM 2464 C C . ARG B 1 102 ? -17.656 -5.215 1.529 1 96.62 102 ARG B C 1
ATOM 2466 O O . ARG B 1 102 ? -17.609 -6.371 1.104 1 96.62 102 ARG B O 1
ATOM 2473 N N . LEU B 1 103 ? -16.797 -4.324 1.289 1 97.5 103 LEU B N 1
ATOM 2474 C CA . LEU B 1 103 ? -15.633 -4.66 0.476 1 97.5 103 LEU B CA 1
ATOM 2475 C C . LEU B 1 103 ? -14.789 -5.734 1.155 1 97.5 103 LEU B C 1
ATOM 2477 O O . LEU B 1 103 ? -14.328 -6.676 0.501 1 97.5 103 LEU B O 1
ATOM 2481 N N . ARG B 1 104 ? -14.617 -5.617 2.473 1 98.19 104 ARG B N 1
ATOM 2482 C CA . ARG B 1 104 ? -13.859 -6.613 3.2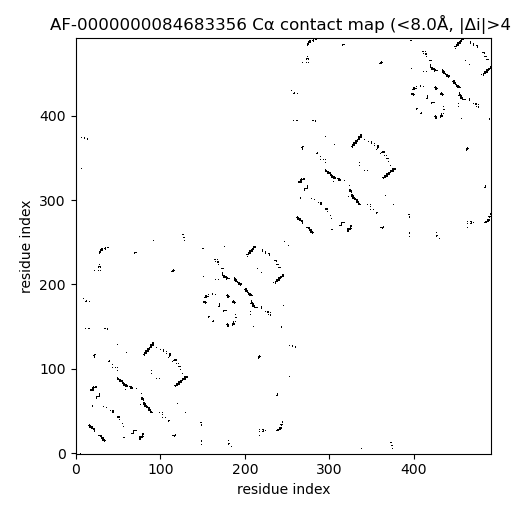27 1 98.19 104 ARG B CA 1
ATOM 2483 C C . ARG B 1 104 ? -14.469 -8 3.059 1 98.19 104 ARG B C 1
ATOM 2485 O O . ARG B 1 104 ? -13.75 -8.977 2.828 1 98.19 104 ARG B O 1
ATOM 2492 N N . LEU B 1 105 ? -15.703 -8.016 3.115 1 97.75 105 LEU B N 1
ATOM 2493 C CA . LEU B 1 105 ? -16.406 -9.297 3.016 1 97.75 105 LEU B CA 1
ATOM 2494 C C . LEU B 1 105 ? -16.234 -9.898 1.625 1 97.75 105 LEU B C 1
ATOM 2496 O O . LEU B 1 105 ? -15.953 -11.094 1.492 1 97.75 105 LEU B O 1
ATOM 2500 N N . VAL B 1 106 ? -16.344 -9.109 0.638 1 98 106 VAL B N 1
ATOM 2501 C CA . VAL B 1 106 ? -16.266 -9.57 -0.745 1 98 106 VAL B CA 1
ATOM 2502 C C . VAL B 1 106 ? -14.852 -10.078 -1.044 1 98 106 VAL B C 1
ATOM 2504 O O . VAL B 1 106 ? -14.688 -11.133 -1.662 1 98 106 VAL B O 1
ATOM 2507 N N . LEU B 1 107 ? -13.891 -9.336 -0.6 1 98.56 107 LEU B N 1
ATOM 2508 C CA . LEU B 1 107 ? -12.508 -9.727 -0.839 1 98.56 107 LEU B CA 1
ATOM 2509 C C . LEU B 1 107 ? -12.164 -11.008 -0.087 1 98.56 107 LEU B C 1
ATOM 2511 O O . LEU B 1 107 ? -11.539 -11.914 -0.646 1 98.56 107 LEU B O 1
ATOM 2515 N N . ALA B 1 108 ? -12.617 -11.07 1.146 1 98.31 108 ALA B N 1
ATOM 2516 C CA . ALA B 1 108 ? -12.359 -12.258 1.954 1 98.31 108 ALA B CA 1
ATOM 2517 C C . ALA B 1 108 ? -13.016 -13.492 1.342 1 98.31 108 ALA B C 1
ATOM 2519 O O . ALA B 1 108 ? -12.406 -14.555 1.268 1 98.31 108 ALA B O 1
ATOM 2520 N N . ALA B 1 109 ? -14.203 -13.328 0.928 1 97.88 109 ALA B N 1
ATOM 2521 C CA . ALA B 1 109 ? -14.938 -14.445 0.334 1 97.88 109 ALA B CA 1
ATOM 2522 C C . ALA B 1 109 ? -14.273 -14.914 -0.958 1 97.88 109 ALA B C 1
ATOM 2524 O O . ALA B 1 109 ? -14.117 -16.109 -1.183 1 97.88 109 ALA B O 1
ATOM 2525 N N . ALA B 1 110 ? -13.93 -13.984 -1.79 1 97.62 110 ALA B N 1
ATOM 2526 C CA . ALA B 1 110 ? -13.266 -14.344 -3.045 1 97.62 110 ALA B CA 1
ATOM 2527 C C . ALA B 1 110 ? -11.953 -15.062 -2.785 1 97.62 110 ALA B C 1
ATOM 2529 O O . ALA B 1 110 ? -11.633 -16.047 -3.455 1 97.62 110 ALA B O 1
ATOM 2530 N N . ALA B 1 111 ? -11.203 -14.578 -1.83 1 98.44 111 ALA B N 1
ATOM 2531 C CA . ALA B 1 111 ? -9.922 -15.195 -1.489 1 98.44 111 ALA B CA 1
ATOM 2532 C C . ALA B 1 111 ? -10.117 -16.641 -1.02 1 98.44 111 ALA B C 1
ATOM 2534 O O . ALA B 1 111 ? -9.367 -17.531 -1.412 1 98.44 111 ALA B O 1
ATOM 2535 N N . ALA B 1 112 ? -11.102 -16.828 -0.251 1 97.56 112 ALA B N 1
ATOM 2536 C CA . ALA B 1 112 ? -11.344 -18.156 0.33 1 97.56 112 ALA B CA 1
ATOM 2537 C C . ALA B 1 112 ? -12.039 -19.062 -0.669 1 97.56 112 ALA B C 1
ATOM 2539 O O . ALA B 1 112 ? -11.562 -20.172 -0.943 1 97.56 112 ALA B O 1
ATOM 2540 N N . GLU B 1 113 ? -13.078 -18.578 -1.267 1 97.38 113 GLU B N 1
ATOM 2541 C CA . GLU B 1 113 ? -13.992 -19.453 -2.006 1 97.38 113 GLU B CA 1
ATOM 2542 C C . GLU B 1 113 ? -13.523 -19.656 -3.443 1 97.38 113 GLU B C 1
ATOM 2544 O O . GLU B 1 113 ? -13.805 -20.688 -4.059 1 97.38 113 GLU B O 1
ATOM 2549 N N . ARG B 1 114 ? -12.891 -18.703 -3.967 1 97.38 114 ARG B N 1
ATOM 2550 C CA . ARG B 1 114 ? -12.469 -18.828 -5.359 1 97.38 114 ARG B CA 1
ATOM 2551 C C . ARG B 1 114 ? -11.023 -19.297 -5.453 1 97.38 114 ARG B C 1
ATOM 2553 O O . ARG B 1 114 ? -10.664 -20.031 -6.379 1 97.38 114 ARG B O 1
ATOM 2560 N N . LEU B 1 115 ? -10.281 -18.922 -4.516 1 98.44 115 LEU B N 1
ATOM 2561 C CA . LEU B 1 115 ? -8.852 -19.188 -4.633 1 98.44 115 LEU B CA 1
ATOM 2562 C C . LEU B 1 115 ? -8.406 -20.219 -3.598 1 98.44 115 LEU B C 1
ATOM 2564 O O . LEU B 1 115 ? -7.684 -21.156 -3.924 1 98.44 115 LEU B O 1
ATOM 2568 N N . GLY B 1 116 ? -8.82 -20.078 -2.428 1 98.38 116 GLY B N 1
ATOM 2569 C CA . GLY B 1 116 ? -8.352 -20.891 -1.32 1 98.38 116 GLY B CA 1
ATOM 2570 C C . GLY B 1 116 ? -7.172 -20.281 -0.589 1 98.38 116 GLY B C 1
ATOM 2571 O O . GLY B 1 116 ? -6.309 -21 -0.075 1 98.38 116 GLY B O 1
ATOM 2572 N N . LEU B 1 117 ? -7.016 -18.953 -0.582 1 98.44 117 LEU B N 1
ATOM 2573 C CA . LEU B 1 117 ? -5.98 -18.25 0.163 1 98.44 117 LEU B CA 1
ATOM 2574 C C . LEU B 1 117 ? -6.34 -18.156 1.643 1 98.44 117 LEU B C 1
ATOM 2576 O O . LEU B 1 117 ? -7.5 -17.922 1.992 1 98.44 117 LEU B O 1
ATOM 2580 N N . ALA B 1 118 ? -5.383 -18.344 2.459 1 97.5 118 ALA B N 1
ATOM 2581 C CA . ALA B 1 118 ? -5.602 -18.219 3.898 1 97.5 118 ALA B CA 1
ATOM 2582 C C . ALA B 1 118 ? -5.52 -16.766 4.34 1 97.5 118 ALA B C 1
ATOM 2584 O O . ALA B 1 118 ? -4.664 -16.391 5.152 1 97.5 118 ALA B O 1
ATOM 2585 N N . VAL B 1 119 ? -6.395 -15.977 3.896 1 98 119 VAL B N 1
ATOM 2586 C CA . VAL B 1 119 ? -6.441 -14.555 4.25 1 98 119 VAL B CA 1
ATOM 2587 C C . VAL B 1 119 ? -7.133 -14.383 5.598 1 98 119 VAL B C 1
ATOM 2589 O O . VAL B 1 119 ? -8.312 -14.719 5.746 1 98 119 VAL B O 1
ATOM 2592 N N . THR B 1 120 ? -6.426 -13.805 6.566 1 96.94 120 THR B N 1
ATOM 2593 C CA . THR B 1 120 ? -7 -13.609 7.895 1 96.94 120 THR B CA 1
ATOM 2594 C C . THR B 1 120 ? -7.281 -12.133 8.156 1 96.94 120 THR B C 1
ATOM 2596 O O . THR B 1 120 ? -8.008 -11.797 9.086 1 96.94 120 THR B O 1
ATOM 2599 N N . GLU B 1 121 ? -6.664 -11.297 7.359 1 96.44 121 GLU B N 1
ATOM 2600 C CA . GLU B 1 121 ? -6.828 -9.852 7.535 1 96.44 121 GLU B CA 1
ATOM 2601 C C . GLU B 1 121 ? -7.016 -9.156 6.191 1 96.44 121 GLU B C 1
ATOM 2603 O O . GLU B 1 121 ? -6.348 -9.492 5.211 1 96.44 121 GLU B O 1
ATOM 2608 N N . VAL B 1 122 ? -7.941 -8.312 6.125 1 97.94 122 VAL B N 1
ATOM 2609 C CA . VAL B 1 122 ? -8.125 -7.398 5.004 1 97.94 122 VAL B CA 1
ATOM 2610 C C . VAL B 1 122 ? -8.078 -5.957 5.5 1 97.94 122 VAL B C 1
ATOM 2612 O O . VAL B 1 122 ? -9.023 -5.48 6.133 1 97.94 122 VAL B O 1
ATOM 2615 N N . ASP B 1 123 ? -7.035 -5.254 5.227 1 95.38 123 ASP B N 1
ATOM 2616 C CA . ASP B 1 123 ? -6.828 -3.867 5.629 1 95.38 123 ASP B CA 1
ATOM 2617 C C . ASP B 1 123 ? -7.125 -2.908 4.477 1 95.38 123 ASP B C 1
ATOM 2619 O O . ASP B 1 123 ? -6.418 -2.902 3.469 1 95.38 123 ASP B O 1
ATOM 2623 N N . LEU B 1 124 ? -8.086 -2.1 4.672 1 96.94 124 LEU B N 1
ATOM 2624 C CA . LEU B 1 124 ? -8.539 -1.212 3.611 1 96.94 124 LEU B CA 1
ATOM 2625 C C . LEU B 1 124 ? -8.281 0.247 3.969 1 96.94 124 LEU B C 1
ATOM 2627 O O . LEU B 1 124 ? -8.438 0.646 5.125 1 96.94 124 LEU B O 1
ATOM 2631 N N . ARG B 1 125 ? -7.906 1.007 3 1 93.44 125 ARG B N 1
ATOM 2632 C CA . ARG B 1 125 ? -7.738 2.449 3.141 1 93.44 125 ARG B CA 1
ATOM 2633 C C . ARG B 1 125 ? -8.57 3.199 2.104 1 93.44 125 ARG B C 1
ATOM 2635 O O . ARG B 1 125 ? -8.383 3.014 0.898 1 93.44 125 ARG B O 1
ATOM 2642 N N . VAL B 1 126 ? -9.414 3.977 2.561 1 93.12 126 VAL B N 1
ATOM 2643 C CA . VAL B 1 126 ? -10.172 4.824 1.646 1 93.12 126 VAL B CA 1
ATOM 2644 C C . VAL B 1 126 ? -9.289 5.973 1.154 1 93.12 126 VAL B C 1
ATOM 2646 O O . VAL B 1 126 ? -8.664 6.672 1.956 1 93.12 126 VAL B O 1
ATOM 2649 N N . THR B 1 127 ? -9.219 6.215 -0.108 1 89.75 127 THR B N 1
ATOM 2650 C CA . THR B 1 127 ? -8.289 7.207 -0.638 1 89.75 127 THR B CA 1
ATOM 2651 C C . THR B 1 127 ? -9.047 8.32 -1.368 1 89.75 127 THR B C 1
ATOM 2653 O O . THR B 1 127 ? -8.5 9.406 -1.586 1 89.75 127 THR B O 1
ATOM 2656 N N . ASP B 1 128 ? -10.32 8.008 -1.779 1 88.31 128 ASP B N 1
ATOM 2657 C CA . ASP B 1 128 ? -11.062 9 -2.555 1 88.31 128 ASP B CA 1
ATOM 2658 C C . ASP B 1 128 ? -12.562 8.758 -2.465 1 88.31 128 ASP B C 1
ATOM 2660 O O . ASP B 1 128 ? -13 7.703 -1.994 1 88.31 128 ASP B O 1
ATOM 2664 N N . LEU B 1 129 ? -13.273 9.859 -2.84 1 89.06 129 LEU B N 1
ATOM 2665 C CA . LEU B 1 129 ? -14.719 9.727 -3 1 89.06 129 LEU B CA 1
ATOM 2666 C C . LEU B 1 129 ? -15.102 9.68 -4.477 1 89.06 129 LEU B C 1
ATOM 2668 O O . LEU B 1 129 ? -14.562 10.445 -5.285 1 89.06 129 LEU B O 1
ATOM 2672 N N . LEU B 1 130 ? -15.945 8.695 -4.824 1 87.69 130 LEU B N 1
ATOM 2673 C CA . LEU B 1 130 ? -16.406 8.562 -6.203 1 87.69 130 LEU B CA 1
ATOM 2674 C C . LEU B 1 130 ? -17.422 9.656 -6.547 1 87.69 130 LEU B C 1
ATOM 2676 O O . LEU B 1 130 ? -18.234 10.031 -5.707 1 87.69 130 LEU B O 1
ATOM 2680 N N . GLU B 1 131 ? -17.125 10.547 -7.574 1 71.56 131 GLU B N 1
ATOM 2681 C CA . GLU B 1 131 ? -18.062 11.594 -7.977 1 71.56 131 GLU B CA 1
ATOM 2682 C C . GLU B 1 131 ? -19.344 10.992 -8.57 1 71.56 131 GLU B C 1
ATOM 2684 O O . GLU B 1 131 ? -19.281 10.016 -9.328 1 71.56 131 GLU B O 1
ATOM 2689 N N . THR B 1 132 ? -20.516 11.125 -7.832 1 57.72 132 THR B N 1
ATOM 2690 C CA . THR B 1 132 ? -21.797 10.672 -8.375 1 57.72 132 THR B CA 1
ATOM 2691 C C . THR B 1 132 ? -21.922 11.062 -9.844 1 57.72 132 THR B C 1
ATOM 2693 O O . THR B 1 132 ? -22.328 10.25 -10.672 1 57.72 132 THR B O 1
ATOM 2696 N N . ASP B 1 133 ? -22.125 12.477 -10.172 1 51.34 133 ASP B N 1
ATOM 2697 C CA . ASP B 1 133 ? -22.609 13.016 -11.438 1 51.34 133 ASP B CA 1
ATOM 2698 C C . ASP B 1 133 ? -21.531 13.008 -12.5 1 51.34 133 ASP B C 1
ATOM 2700 O O . ASP B 1 133 ? -21.719 13.531 -13.602 1 51.34 133 ASP B O 1
ATOM 2704 N N . ALA B 1 134 ? -20.438 13.07 -12.188 1 46.41 134 ALA B N 1
ATOM 2705 C CA . ALA B 1 134 ? -19.516 13.32 -13.281 1 46.41 134 ALA B CA 1
ATOM 2706 C C . ALA B 1 134 ? -19.406 12.109 -14.211 1 46.41 134 ALA B C 1
ATOM 2708 O O . ALA B 1 134 ? -19.359 10.969 -13.75 1 46.41 134 ALA B O 1
ATOM 2709 N N . PRO B 1 135 ? -19.922 12.336 -15.375 1 43.06 135 PRO B N 1
ATOM 2710 C CA . PRO B 1 135 ? -19.75 11.242 -16.344 1 43.06 135 PRO B CA 1
ATOM 2711 C C . PRO B 1 135 ? -18.391 10.539 -16.203 1 43.06 135 PRO B C 1
ATOM 2713 O O . PRO B 1 135 ? -17.406 11.18 -15.844 1 43.06 135 PRO B O 1
ATOM 2716 N N . ARG B 1 136 ? -18.453 9.406 -15.688 1 42.25 136 ARG B N 1
ATOM 2717 C CA . ARG B 1 136 ? -17.188 8.68 -15.742 1 42.25 136 ARG B CA 1
ATOM 2718 C C . ARG B 1 136 ? -16.328 9.141 -16.922 1 42.25 136 ARG B C 1
ATOM 2720 O O . ARG B 1 136 ? -16.812 9.227 -18.047 1 42.25 136 ARG B O 1
ATOM 2727 N N . PRO B 1 137 ? -15.336 10.102 -16.656 1 34.81 137 PRO B N 1
ATOM 2728 C CA . PRO B 1 137 ? -14.695 10.383 -17.953 1 34.81 137 PRO B CA 1
ATOM 2729 C C . PRO B 1 137 ? -14.68 9.18 -18.875 1 34.81 137 PRO B C 1
ATOM 2731 O O . PRO B 1 137 ? -14.539 8.039 -18.422 1 34.81 137 PRO B O 1
ATOM 2734 N N . ALA B 1 138 ? -15.445 9.352 -20.016 1 36 138 ALA B N 1
ATOM 2735 C CA . ALA B 1 138 ? -15.414 8.297 -21.031 1 36 138 ALA B CA 1
ATOM 2736 C C . ALA B 1 138 ? -14.055 7.609 -21.062 1 36 138 ALA B C 1
ATOM 2738 O O . ALA B 1 138 ? -13.945 6.441 -21.438 1 36 138 ALA B O 1
ATOM 2739 N N . ASP B 1 139 ? -13.023 8.461 -21.062 1 33.91 139 ASP B N 1
ATOM 2740 C CA . ASP B 1 139 ? -11.641 8.023 -21.203 1 33.91 139 ASP B CA 1
ATOM 2741 C C . ASP B 1 139 ? -11.086 7.504 -19.875 1 33.91 139 ASP B C 1
ATOM 2743 O O . ASP B 1 139 ? -9.891 7.246 -19.75 1 33.91 139 ASP B O 1
ATOM 2747 N N . ALA B 1 140 ? -11.734 7.941 -18.812 1 35.22 140 ALA B N 1
ATOM 2748 C CA . ALA B 1 140 ? -11.258 7.305 -17.594 1 35.22 140 ALA B CA 1
ATOM 2749 C C . ALA B 1 140 ? -11.219 5.789 -17.734 1 35.22 140 ALA B C 1
ATOM 2751 O O . ALA B 1 140 ? -12.266 5.133 -17.703 1 35.22 140 ALA B O 1
ATOM 2752 N N . ARG B 1 141 ? -10.484 5.422 -18.641 1 31.98 141 ARG B N 1
ATOM 2753 C CA . ARG B 1 141 ? -10.227 3.994 -18.781 1 31.98 141 ARG B CA 1
ATOM 2754 C C . ARG B 1 141 ? -10.086 3.33 -17.406 1 31.98 141 ARG B C 1
ATOM 2756 O O . ARG B 1 141 ? -9.57 3.938 -16.469 1 31.98 141 ARG B O 1
ATOM 2763 N N . PRO B 1 142 ? -11.016 2.502 -17.016 1 32.53 142 PRO B N 1
ATOM 2764 C CA . PRO B 1 142 ? -10.672 1.789 -15.789 1 32.53 142 PRO B CA 1
ATOM 2765 C C . PRO B 1 142 ? -9.242 2.057 -15.328 1 32.53 142 PRO B C 1
ATOM 2767 O O . PRO B 1 142 ? -8.375 2.377 -16.141 1 32.53 142 PRO B O 1
ATOM 2770 N N . GLY B 1 143 ? -8.867 2.883 -14.188 1 32.97 143 GLY B N 1
ATOM 2771 C CA . GLY B 1 143 ? -7.461 3.012 -13.844 1 32.97 143 GLY B CA 1
ATOM 2772 C C . GLY B 1 143 ? -6.551 2.213 -14.758 1 32.97 143 GLY B C 1
ATOM 2773 O O . GLY B 1 143 ? -7.016 1.335 -15.492 1 32.97 143 GLY B O 1
ATOM 2774 N N . ALA B 1 144 ? -5.379 2.822 -15.32 1 33.66 144 ALA B N 1
ATOM 2775 C CA . ALA B 1 144 ? -4.395 1.923 -15.914 1 33.66 144 ALA B CA 1
ATOM 2776 C C . ALA B 1 144 ? -4.523 0.513 -15.344 1 33.66 144 ALA B C 1
ATOM 2778 O O . ALA B 1 144 ? -4.113 0.254 -14.211 1 33.66 144 ALA B O 1
ATOM 2779 N N . ALA B 1 145 ? -5.656 0.034 -15.352 1 36.25 145 ALA B N 1
ATOM 2780 C CA . ALA B 1 145 ? -5.734 -1.402 -15.094 1 36.25 145 ALA B CA 1
ATOM 2781 C C . ALA B 1 145 ? -4.383 -2.074 -15.32 1 36.25 145 ALA B C 1
ATOM 2783 O O . ALA B 1 145 ? -3.779 -1.921 -16.391 1 36.25 145 ALA B O 1
ATOM 2784 N N . ARG B 1 146 ? -3.521 -2.002 -14.398 1 42.03 146 ARG B N 1
ATOM 2785 C CA . ARG B 1 146 ? -2.439 -2.953 -14.625 1 42.03 146 ARG B CA 1
ATOM 2786 C C . ARG B 1 146 ? -2.805 -3.951 -15.719 1 42.03 146 ARG B C 1
ATOM 2788 O O . ARG B 1 146 ? -3.865 -4.578 -15.672 1 42.03 146 ARG B O 1
ATOM 2795 N N . THR B 1 147 ? -2.562 -3.549 -17.047 1 43.84 147 THR B N 1
ATOM 2796 C CA . THR B 1 147 ? -2.697 -4.629 -18.016 1 43.84 147 THR B CA 1
ATOM 2797 C C . THR B 1 147 ? -2.85 -5.973 -17.312 1 43.84 147 THR B C 1
ATOM 2799 O O . THR B 1 147 ? -1.993 -6.363 -16.516 1 43.84 147 THR B O 1
ATOM 2802 N N . ALA B 1 148 ? -4.125 -6.285 -17.125 1 52.56 148 ALA B N 1
ATOM 2803 C CA . ALA B 1 148 ? -4.422 -7.602 -16.562 1 52.56 148 ALA B CA 1
ATOM 2804 C C . ALA B 1 148 ? -3.375 -8.625 -17 1 52.56 148 ALA B C 1
ATOM 2806 O O . ALA B 1 148 ? -3.051 -8.734 -18.188 1 52.56 148 ALA B O 1
ATOM 2807 N N . TRP B 1 149 ? -2.566 -8.852 -16.078 1 63.16 149 TRP B N 1
ATOM 2808 C CA . TRP B 1 149 ? -1.607 -9.938 -16.281 1 63.16 149 TRP B CA 1
ATOM 2809 C C . TRP B 1 149 ? -2.262 -11.117 -16.984 1 63.16 149 TRP B C 1
ATOM 2811 O O . TRP B 1 149 ? -3.33 -11.578 -16.578 1 63.16 149 TRP B O 1
ATOM 2821 N N . ARG B 1 150 ? -1.743 -11.312 -18.188 1 72.25 150 ARG B N 1
ATOM 2822 C CA . ARG B 1 150 ? -2.113 -12.578 -18.812 1 72.25 150 ARG B CA 1
ATOM 2823 C C . ARG B 1 150 ? -0.93 -13.531 -18.859 1 72.25 150 ARG B C 1
ATOM 2825 O O . ARG B 1 150 ? 0.111 -13.219 -19.438 1 72.25 150 ARG B O 1
ATOM 2832 N N . PRO B 1 151 ? -1.167 -14.617 -18.266 1 78.06 151 PRO B N 1
ATOM 2833 C CA . PRO B 1 151 ? -0.045 -15.562 -18.281 1 78.06 151 PRO B CA 1
ATOM 2834 C C . PRO B 1 151 ? 0.28 -16.078 -19.672 1 78.06 151 PRO B C 1
ATOM 2836 O O . PRO B 1 151 ? -0.625 -16.266 -20.5 1 78.06 151 PRO B O 1
ATOM 2839 N N . GLN B 1 152 ? 1.457 -16.297 -19.922 1 80.44 152 GLN B N 1
ATOM 2840 C CA . GLN B 1 152 ? 1.923 -16.812 -21.203 1 80.44 152 GLN B CA 1
ATOM 2841 C C . GLN B 1 152 ? 1.655 -18.297 -21.344 1 80.44 152 GLN B C 1
ATOM 2843 O O . GLN B 1 152 ? 1.901 -19.062 -20.406 1 80.44 152 GLN B O 1
ATOM 2848 N N . ALA B 1 153 ? 1.188 -18.656 -22.484 1 85.06 153 ALA B N 1
ATOM 2849 C CA . ALA B 1 153 ? 0.987 -20.078 -22.75 1 85.06 153 ALA B CA 1
ATOM 2850 C C . ALA B 1 153 ? 2.32 -20.828 -22.812 1 85.06 153 ALA B C 1
ATOM 2852 O O . ALA B 1 153 ? 3.301 -20.312 -23.344 1 85.06 153 ALA B O 1
ATOM 2853 N N . ALA B 1 154 ? 2.303 -22.031 -22.297 1 86.5 154 ALA B N 1
ATOM 2854 C CA . ALA B 1 154 ? 3.525 -22.828 -22.266 1 86.5 154 ALA B CA 1
ATOM 2855 C C . ALA B 1 154 ? 3.857 -23.391 -23.641 1 86.5 154 ALA B C 1
ATOM 2857 O O . ALA B 1 154 ? 2.957 -23.703 -24.422 1 86.5 154 ALA B O 1
ATOM 2858 N N . ARG B 1 155 ? 5.094 -23.562 -23.75 1 85.81 155 ARG B N 1
ATOM 2859 C CA . ARG B 1 155 ? 5.562 -24.25 -24.953 1 85.81 155 ARG B CA 1
ATOM 2860 C C . ARG B 1 155 ? 5.262 -25.75 -24.875 1 85.81 155 ARG B C 1
ATOM 2862 O O . ARG B 1 155 ? 5.02 -26.281 -23.781 1 85.81 155 ARG B O 1
ATOM 2869 N N . GLU B 1 156 ? 5.355 -26.344 -25.969 1 85.5 156 GLU B N 1
ATOM 2870 C CA . GLU B 1 156 ? 5.113 -27.781 -26.031 1 85.5 156 GLU B CA 1
ATOM 2871 C C . GLU B 1 156 ? 6.227 -28.562 -25.328 1 85.5 156 GLU B C 1
ATOM 2873 O O . GLU B 1 156 ? 7.398 -28.188 -25.422 1 85.5 156 GLU B O 1
ATOM 2878 N N . ALA B 1 157 ? 5.812 -29.656 -24.734 1 84.19 157 ALA B N 1
ATOM 2879 C CA . ALA B 1 157 ? 6.785 -30.516 -24.047 1 84.19 157 ALA B CA 1
ATOM 2880 C C . ALA B 1 157 ? 7.68 -31.219 -25.062 1 84.19 157 ALA B C 1
ATOM 2882 O O . ALA B 1 157 ? 7.191 -31.797 -26.047 1 84.19 157 ALA B O 1
ATOM 2883 N N . ALA B 1 158 ? 8.945 -31.219 -24.734 1 81.12 158 ALA B N 1
ATOM 2884 C CA . ALA B 1 158 ? 9.898 -31.844 -25.656 1 81.12 158 ALA B CA 1
ATOM 2885 C C . ALA B 1 158 ? 10.297 -33.219 -25.172 1 81.12 158 ALA B C 1
ATOM 2887 O O . ALA B 1 158 ? 10.555 -34.125 -25.969 1 81.12 158 ALA B O 1
ATOM 2888 N N . GLU B 1 159 ? 10.266 -33.469 -23.938 1 90.12 159 GLU B N 1
ATOM 2889 C CA . GLU B 1 159 ? 10.719 -34.719 -23.328 1 90.12 159 GLU B CA 1
ATOM 2890 C C . GLU B 1 159 ? 9.539 -35.594 -22.875 1 90.12 159 GLU B C 1
ATOM 2892 O O . GLU B 1 159 ? 8.508 -35.062 -22.453 1 90.12 159 GLU B O 1
ATOM 2897 N N . PRO B 1 160 ? 9.695 -36.844 -23 1 92.75 160 PRO B N 1
ATOM 2898 C CA . PRO B 1 160 ? 8.609 -37.781 -22.656 1 92.75 160 PRO B CA 1
ATOM 2899 C C . PRO B 1 160 ? 8.078 -37.562 -21.234 1 92.75 160 PRO B C 1
ATOM 2901 O O . PRO B 1 160 ? 6.859 -37.562 -21.031 1 92.75 160 PRO B O 1
ATOM 2904 N N . ASP B 1 161 ? 8.953 -37.406 -20.281 1 93.5 161 ASP B N 1
ATOM 2905 C CA . ASP B 1 161 ? 8.5 -37.219 -18.906 1 93.5 161 ASP B CA 1
ATOM 2906 C C . ASP B 1 161 ? 7.691 -35.906 -18.781 1 93.5 161 ASP B C 1
ATOM 2908 O O . ASP B 1 161 ? 6.703 -35.875 -18.047 1 93.5 161 ASP B O 1
ATOM 2912 N N . GLU B 1 162 ? 8.148 -34.938 -19.453 1 93.94 162 GLU B N 1
ATOM 2913 C CA . GLU B 1 162 ? 7.398 -33.688 -19.469 1 93.94 162 GLU B CA 1
ATOM 2914 C C . GLU B 1 162 ? 6.02 -33.875 -20.094 1 93.94 162 GLU B C 1
ATOM 2916 O O . GLU B 1 162 ? 5.027 -33.344 -19.594 1 93.94 162 GLU B O 1
ATOM 2921 N N . ALA B 1 163 ? 5.996 -34.562 -21.156 1 95.06 163 ALA B N 1
ATOM 2922 C CA . ALA B 1 163 ? 4.727 -34.844 -21.828 1 95.06 163 ALA B CA 1
ATOM 2923 C C . ALA B 1 163 ? 3.764 -35.594 -20.906 1 95.06 163 ALA B C 1
ATOM 2925 O O . ALA B 1 163 ? 2.553 -35.344 -20.938 1 95.06 163 ALA B O 1
ATOM 2926 N N . ARG B 1 164 ? 4.328 -36.5 -20.172 1 96.31 164 ARG B N 1
ATOM 2927 C CA . ARG B 1 164 ? 3.533 -37.25 -19.203 1 96.31 164 ARG B CA 1
ATOM 2928 C C . ARG B 1 164 ? 2.906 -36.312 -18.172 1 96.31 164 ARG B C 1
ATOM 2930 O O . ARG B 1 164 ? 1.721 -36.438 -17.844 1 96.31 164 ARG B O 1
ATOM 2937 N N . VAL B 1 165 ? 3.67 -35.406 -17.656 1 97 165 VAL B N 1
ATOM 2938 C CA . VAL B 1 165 ? 3.191 -34.406 -16.672 1 97 165 VAL B CA 1
ATOM 2939 C C . VAL B 1 165 ? 2.107 -33.531 -17.297 1 97 165 VAL B C 1
ATOM 2941 O O . VAL B 1 165 ? 1.061 -33.312 -16.688 1 97 165 VAL B O 1
ATOM 2944 N N . VAL B 1 166 ? 2.344 -33.094 -18.484 1 97 166 VAL B N 1
ATOM 2945 C CA . VAL B 1 166 ? 1.409 -32.219 -19.203 1 97 166 VAL B CA 1
ATOM 2946 C C . VAL B 1 166 ? 0.067 -32.938 -19.359 1 97 166 VAL B C 1
ATOM 2948 O O . VAL B 1 166 ? -0.983 -32.375 -19.062 1 97 166 VAL B O 1
ATOM 2951 N N . ALA B 1 167 ? 0.102 -34.156 -19.828 1 97.31 167 ALA B N 1
ATOM 2952 C CA . ALA B 1 167 ? -1.122 -34.906 -20.031 1 97.31 167 ALA B CA 1
ATOM 2953 C C . ALA B 1 167 ? -1.887 -35.094 -18.734 1 97.31 167 ALA B C 1
ATOM 2955 O O . ALA B 1 167 ? -3.107 -34.938 -18.688 1 97.31 167 ALA B O 1
ATOM 2956 N N . ALA B 1 168 ? -1.162 -35.469 -17.656 1 98.25 168 ALA B N 1
ATOM 2957 C CA . ALA B 1 168 ? -1.786 -35.688 -16.359 1 98.25 168 ALA B CA 1
ATOM 2958 C C . ALA B 1 168 ? -2.428 -34.406 -15.836 1 98.25 168 ALA B C 1
ATOM 2960 O O . ALA B 1 168 ? -3.551 -34.438 -15.328 1 98.25 168 ALA B O 1
ATOM 2961 N N . ALA B 1 169 ? -1.744 -33.312 -15.953 1 98.19 169 ALA B N 1
ATOM 2962 C CA . ALA B 1 169 ? -2.234 -32.031 -15.445 1 98.19 169 ALA B CA 1
ATOM 2963 C C . ALA B 1 169 ? -3.459 -31.562 -16.219 1 98.19 169 ALA B C 1
ATOM 2965 O O . ALA B 1 169 ? -4.445 -31.109 -15.633 1 98.19 169 ALA B O 1
ATOM 2966 N N . LEU B 1 170 ? -3.434 -31.672 -17.547 1 97.38 170 LEU B N 1
ATOM 2967 C CA . LEU B 1 170 ? -4.504 -31.172 -18.391 1 97.38 170 LEU B CA 1
ATOM 2968 C C . LEU B 1 170 ? -5.77 -32 -18.219 1 97.38 170 LEU B C 1
ATOM 2970 O O . LEU B 1 170 ? -6.867 -31.562 -18.562 1 97.38 170 LEU B O 1
ATOM 2974 N N . ALA B 1 171 ? -5.598 -33.188 -17.766 1 97.94 171 ALA B N 1
ATOM 2975 C CA . ALA B 1 171 ? -6.742 -34.094 -17.578 1 97.94 171 ALA B CA 1
ATOM 2976 C C . ALA B 1 171 ? -7.543 -33.688 -16.344 1 97.94 171 ALA B C 1
ATOM 2978 O O . ALA B 1 171 ? -8.672 -34.156 -16.156 1 97.94 171 ALA B O 1
ATOM 2979 N N . VAL B 1 172 ? -6.984 -32.906 -15.484 1 98.25 172 VAL B N 1
ATOM 2980 C CA . VAL B 1 172 ? -7.648 -32.531 -14.242 1 98.25 172 VAL B CA 1
ATOM 2981 C C . VAL B 1 172 ? -8.711 -31.469 -14.531 1 98.25 172 VAL B C 1
ATOM 2983 O O . VAL B 1 172 ? -8.414 -30.422 -15.117 1 98.25 172 VAL B O 1
ATOM 2986 N N . PRO B 1 173 ? -9.984 -31.766 -14.109 1 97.31 173 PRO B N 1
ATOM 2987 C CA . PRO B 1 173 ? -11.008 -30.719 -14.258 1 97.31 173 PRO B CA 1
ATOM 2988 C C . PRO B 1 173 ? -10.625 -29.422 -13.562 1 97.31 173 PRO B C 1
ATOM 2990 O O . PRO B 1 173 ? -10.133 -29.438 -12.438 1 97.31 173 PRO B O 1
ATOM 2993 N N . GLY B 1 174 ? -10.781 -28.25 -14.289 1 98 174 GLY B N 1
ATOM 2994 C CA . GLY B 1 174 ? -10.5 -26.938 -13.734 1 98 174 GLY B CA 1
ATOM 2995 C C . GLY B 1 174 ? -9.211 -26.328 -14.258 1 98 174 GLY B C 1
ATOM 2996 O O . GLY B 1 174 ? -8.977 -25.141 -14.102 1 98 174 GLY B O 1
ATOM 2997 N N . VAL B 1 175 ? -8.32 -27.219 -14.781 1 98.06 175 VAL B N 1
ATOM 2998 C CA . VAL B 1 175 ? -7.133 -26.688 -15.445 1 98.06 175 VAL B CA 1
ATOM 2999 C C . VAL B 1 175 ? -7.527 -26.047 -16.781 1 98.06 175 VAL B C 1
ATOM 3001 O O . VAL B 1 175 ? -8.031 -26.734 -17.672 1 98.06 175 VAL B O 1
ATOM 3004 N N . ALA B 1 176 ? -7.371 -24.797 -16.922 1 96.56 176 ALA B N 1
ATOM 3005 C CA . ALA B 1 176 ? -7.707 -24.109 -18.172 1 96.56 176 ALA B CA 1
ATOM 3006 C C . ALA B 1 176 ? -6.617 -24.312 -19.219 1 96.56 176 ALA B C 1
ATOM 3008 O O . ALA B 1 176 ? -6.918 -24.562 -20.391 1 96.56 176 ALA B O 1
ATOM 3009 N N . ARG B 1 177 ? -5.383 -24.188 -18.828 1 95.56 177 ARG B N 1
ATOM 3010 C CA . ARG B 1 177 ? -4.219 -24.391 -19.688 1 95.56 177 ARG B CA 1
ATOM 3011 C C . ARG B 1 177 ? -2.938 -24.438 -18.859 1 95.56 177 ARG B C 1
ATOM 3013 O O . ARG B 1 177 ? -2.936 -24.094 -17.688 1 95.56 177 ARG B O 1
ATOM 3020 N N . LEU B 1 178 ? -1.89 -24.922 -19.453 1 96.12 178 LEU B N 1
ATOM 3021 C CA . LEU B 1 178 ? -0.57 -24.828 -18.844 1 96.12 178 LEU B CA 1
ATOM 3022 C C . LEU B 1 178 ? 0.121 -23.531 -19.234 1 96.12 178 LEU B C 1
ATOM 3024 O O . LEU B 1 178 ? -0.126 -23 -20.312 1 96.12 178 LEU B O 1
ATOM 3028 N N . THR B 1 179 ? 0.883 -23.016 -18.312 1 94.12 179 THR B N 1
ATOM 3029 C CA . THR B 1 179 ? 1.55 -21.734 -18.516 1 94.12 179 THR B CA 1
ATOM 3030 C C . THR B 1 179 ? 3.053 -21.859 -18.297 1 94.12 179 THR B C 1
ATOM 3032 O O . THR B 1 179 ? 3.518 -22.859 -17.75 1 94.12 179 THR B O 1
ATOM 3035 N N . GLY B 1 180 ? 3.828 -20.984 -18.875 1 91.19 180 GLY B N 1
ATOM 3036 C CA . GLY B 1 180 ? 5.266 -20.906 -18.672 1 91.19 180 GLY B CA 1
ATOM 3037 C C . GLY B 1 180 ? 5.75 -19.5 -18.375 1 91.19 180 GLY B C 1
ATOM 3038 O O . GLY B 1 180 ? 6.559 -18.938 -19.125 1 91.19 180 GLY B O 1
ATOM 3039 N N . SER B 1 181 ? 5.312 -19.016 -17.281 1 86 181 SER B N 1
ATOM 3040 C CA . SER B 1 181 ? 5.539 -17.609 -16.969 1 86 181 SER B CA 1
ATOM 3041 C C . SER B 1 181 ? 6.773 -17.438 -16.094 1 86 181 SER B C 1
ATOM 3043 O O . SER B 1 181 ? 7.434 -16.391 -16.141 1 86 181 SER B O 1
ATOM 3045 N N . LEU B 1 182 ? 6.992 -18.438 -15.289 1 82.81 182 LEU B N 1
ATOM 3046 C CA . LEU B 1 182 ? 8.102 -18.328 -14.344 1 82.81 182 LEU B CA 1
ATOM 3047 C C . LEU B 1 182 ? 9.43 -18.641 -15.031 1 82.81 182 LEU B C 1
ATOM 3049 O O . LEU B 1 182 ? 9.539 -19.641 -15.75 1 82.81 182 LEU B O 1
ATOM 3053 N N . GLY B 1 183 ? 10.406 -17.891 -14.898 1 74.31 183 GLY B N 1
ATOM 3054 C CA . GLY B 1 183 ? 11.75 -18.141 -15.391 1 74.31 183 GLY B CA 1
ATOM 3055 C C . GLY B 1 183 ? 11.938 -17.75 -16.844 1 74.31 183 GLY B C 1
ATOM 3056 O O . GLY B 1 183 ? 13.055 -17.766 -17.359 1 74.31 183 GLY B O 1
ATOM 3057 N N . GLY B 1 184 ? 10.945 -17.422 -17.609 1 68.56 184 GLY B N 1
ATOM 3058 C CA . GLY B 1 184 ? 11.062 -16.844 -18.938 1 68.56 184 GLY B CA 1
ATOM 3059 C C . GLY B 1 184 ? 11.258 -17.875 -20.031 1 68.56 184 GLY B C 1
ATOM 3060 O O . GLY B 1 184 ? 11.461 -17.531 -21.188 1 68.56 184 GLY B O 1
ATOM 3061 N N . LEU B 1 185 ? 11.281 -19.156 -19.766 1 71.75 185 LEU B N 1
ATOM 3062 C CA . LEU B 1 185 ? 11.578 -20.156 -20.781 1 71.75 185 LEU B CA 1
ATOM 3063 C C . LEU B 1 185 ? 10.289 -20.719 -21.391 1 71.75 185 LEU B C 1
ATOM 3065 O O . LEU B 1 185 ? 10.336 -21.562 -22.281 1 71.75 185 LEU B O 1
ATOM 3069 N N . GLY B 1 186 ? 9.227 -20.25 -20.844 1 83.06 186 GLY B N 1
ATOM 3070 C CA . GLY B 1 186 ? 7.938 -20.656 -21.375 1 83.06 186 GLY B CA 1
ATOM 3071 C C . GLY B 1 186 ? 7.602 -22.109 -21.078 1 83.06 186 GLY B C 1
ATOM 3072 O O . GLY B 1 186 ? 6.785 -22.719 -21.766 1 83.06 186 GLY B O 1
ATOM 3073 N N . ARG B 1 187 ? 8.344 -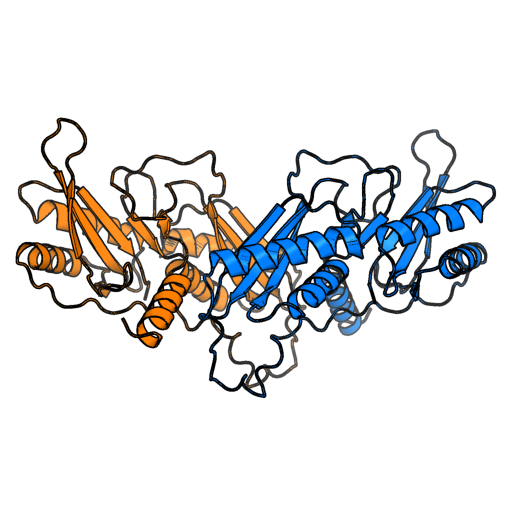22.703 -20.141 1 87.12 187 ARG B N 1
ATOM 3074 C CA . ARG B 1 187 ? 8.102 -24.109 -19.797 1 87.12 187 ARG B CA 1
ATOM 3075 C C . ARG B 1 187 ? 7.094 -24.219 -18.656 1 87.12 187 ARG B C 1
ATOM 3077 O O . ARG B 1 187 ? 7.242 -23.562 -17.609 1 87.12 187 ARG B O 1
ATOM 3084 N N . ALA B 1 188 ? 6.184 -25.078 -18.938 1 92.5 188 ALA B N 1
ATOM 3085 C CA . ALA B 1 188 ? 5.156 -25.281 -17.922 1 92.5 188 ALA B CA 1
ATOM 3086 C C . ALA B 1 188 ? 5.617 -26.297 -16.875 1 92.5 188 ALA B C 1
ATOM 3088 O O . ALA B 1 188 ? 5.078 -26.359 -15.766 1 92.5 188 ALA B O 1
ATOM 3089 N N . VAL B 1 189 ? 6.566 -27.109 -17.281 1 94.31 189 VAL B N 1
ATOM 3090 C CA . VAL B 1 189 ? 6.973 -28.234 -16.438 1 94.31 189 VAL B CA 1
ATOM 3091 C C . VAL B 1 189 ? 8.484 -28.188 -16.219 1 94.31 189 VAL B C 1
ATOM 3093 O O . VAL B 1 189 ? 9.25 -28 -17.156 1 94.31 189 VAL B O 1
ATOM 3096 N N . ARG B 1 190 ? 8.82 -28.281 -14.984 1 92.25 190 ARG B N 1
ATOM 3097 C CA . ARG B 1 190 ? 10.219 -28.453 -14.609 1 92.25 190 ARG B CA 1
ATOM 3098 C C . ARG B 1 190 ? 10.422 -29.719 -13.789 1 92.25 190 ARG B C 1
ATOM 3100 O O . ARG B 1 190 ? 9.75 -29.922 -12.773 1 92.25 190 ARG B O 1
ATOM 3107 N N . ILE B 1 191 ? 11.297 -30.516 -14.281 1 92.88 191 ILE B N 1
ATOM 3108 C CA . ILE B 1 191 ? 11.617 -31.75 -13.578 1 92.88 191 ILE B CA 1
ATOM 3109 C C . ILE B 1 191 ? 13.086 -31.719 -13.141 1 92.88 191 ILE B C 1
ATOM 3111 O O . ILE B 1 191 ? 13.984 -31.516 -13.961 1 92.88 191 ILE B O 1
ATOM 3115 N N . GLU B 1 192 ? 13.211 -31.75 -11.883 1 88.44 192 GLU B N 1
ATOM 3116 C CA . GLU B 1 192 ? 14.57 -31.766 -11.344 1 88.44 192 GLU B CA 1
ATOM 3117 C C . GLU B 1 192 ? 14.773 -32.938 -10.398 1 88.44 192 GLU B C 1
ATOM 3119 O O . GLU B 1 192 ? 13.812 -33.469 -9.844 1 88.44 192 GLU B O 1
ATOM 3124 N N . ARG B 1 193 ? 16 -33.375 -10.422 1 83.94 193 ARG B N 1
ATOM 3125 C CA . ARG B 1 193 ? 16.391 -34.375 -9.445 1 83.94 193 ARG B CA 1
ATOM 3126 C C . ARG B 1 193 ? 17.234 -33.781 -8.328 1 83.94 193 ARG B C 1
ATOM 3128 O O . ARG B 1 193 ? 18.109 -32.938 -8.586 1 83.94 193 ARG B O 1
ATOM 3135 N N . SER B 1 194 ? 16.688 -33.688 -7.238 1 69.75 194 SER B N 1
ATOM 3136 C CA . SER B 1 194 ? 17.453 -33.125 -6.121 1 69.75 194 SER B CA 1
ATOM 3137 C C . SER B 1 194 ? 17.844 -34.219 -5.121 1 69.75 194 SER B C 1
ATOM 3139 O O . SER B 1 194 ? 17.125 -35.188 -4.953 1 69.75 194 SER B O 1
ATOM 3141 N N . THR B 1 195 ? 19.109 -34.219 -4.781 1 65.31 195 THR B N 1
ATOM 3142 C CA . THR B 1 195 ? 19.594 -35.125 -3.752 1 65.31 195 THR B CA 1
ATOM 3143 C C . THR B 1 195 ? 19.562 -34.438 -2.381 1 65.31 195 THR B C 1
ATOM 3145 O O . THR B 1 195 ? 19.984 -33.312 -2.236 1 65.31 195 THR B O 1
ATOM 3148 N N . VAL B 1 196 ? 18.516 -34.531 -1.75 1 56.19 196 VAL B N 1
ATOM 3149 C CA . VAL B 1 196 ? 18.594 -33.969 -0.404 1 56.19 196 VAL B CA 1
ATOM 3150 C C . VAL B 1 196 ? 19.312 -34.938 0.517 1 56.19 196 VAL B C 1
ATOM 3152 O O . VAL B 1 196 ? 18.844 -36.062 0.745 1 56.19 196 VAL B O 1
ATOM 3155 N N . GLY B 1 197 ? 20.453 -34.5 1.136 1 57.5 197 GLY B N 1
ATOM 3156 C CA . GLY B 1 197 ? 21.266 -35.344 2.006 1 57.5 197 GLY B CA 1
ATOM 3157 C C . GLY B 1 197 ? 21.688 -36.625 1.354 1 57.5 197 GLY B C 1
ATOM 3158 O O . GLY B 1 197 ? 22.156 -36.625 0.215 1 57.5 197 GLY B O 1
ATOM 3159 N N . THR B 1 198 ? 21.703 -37.719 2.268 1 59.44 198 THR B N 1
ATOM 3160 C CA . THR B 1 198 ? 22.109 -39.094 1.908 1 59.44 198 THR B CA 1
ATOM 3161 C C . THR B 1 198 ? 20.953 -39.844 1.251 1 59.44 198 THR B C 1
ATOM 3163 O O . THR B 1 198 ? 21.062 -41.031 0.963 1 59.44 198 THR B O 1
ATOM 3166 N N . SER B 1 199 ? 19.875 -39.062 1.11 1 59.91 199 SER B N 1
ATOM 3167 C CA . SER B 1 199 ? 18.719 -39.781 0.593 1 59.91 199 SER B CA 1
ATOM 3168 C C . SER B 1 199 ? 18.781 -39.906 -0.926 1 59.91 199 SER B C 1
ATOM 3170 O O . SER B 1 199 ? 19.484 -39.156 -1.587 1 59.91 199 SER B O 1
ATOM 3172 N N . LEU B 1 200 ? 18.219 -40.875 -1.456 1 64.12 200 LEU B N 1
ATOM 3173 C CA . LEU B 1 200 ? 18.125 -41.125 -2.891 1 64.12 200 LEU B CA 1
ATOM 3174 C C . LEU B 1 200 ? 17.5 -39.906 -3.6 1 64.12 200 LEU B C 1
ATOM 3176 O O . LEU B 1 200 ? 16.625 -39.25 -3.043 1 64.12 200 LEU B O 1
ATOM 3180 N N . PRO B 1 201 ? 18.062 -39.656 -4.605 1 70.44 201 PRO B N 1
ATOM 3181 C CA . PRO B 1 201 ? 17.531 -38.531 -5.379 1 70.44 201 PRO B CA 1
ATOM 3182 C C . PRO B 1 201 ? 16.031 -38.625 -5.613 1 70.44 201 PRO B C 1
ATOM 3184 O O . PRO B 1 201 ? 15.5 -39.719 -5.871 1 70.44 201 PRO B O 1
ATOM 3187 N N . ARG B 1 202 ? 15.383 -37.688 -5.109 1 83.19 202 ARG B N 1
ATOM 3188 C CA . ARG B 1 202 ? 13.945 -37.656 -5.352 1 83.19 202 ARG B CA 1
ATOM 3189 C C . ARG B 1 202 ? 13.602 -36.688 -6.473 1 83.19 202 ARG B C 1
ATOM 3191 O O . ARG B 1 202 ? 14.172 -35.594 -6.555 1 83.19 202 ARG B O 1
ATOM 3198 N N . ARG B 1 203 ? 12.82 -37.188 -7.359 1 90.31 203 ARG B N 1
ATOM 3199 C CA . ARG B 1 203 ? 12.344 -36.375 -8.469 1 90.31 203 ARG B CA 1
ATOM 3200 C C . ARG B 1 203 ? 11.352 -35.312 -7.992 1 90.31 203 ARG B C 1
ATOM 3202 O O . ARG B 1 203 ? 10.477 -35.594 -7.176 1 90.31 203 ARG B O 1
ATOM 3209 N N . GLN B 1 204 ? 11.633 -34.125 -8.383 1 92.94 204 GLN B N 1
ATOM 3210 C CA . GLN B 1 204 ? 10.734 -33 -8.117 1 92.94 204 GLN B CA 1
ATOM 3211 C C . GLN B 1 204 ? 10.148 -32.438 -9.414 1 92.94 204 GLN B C 1
ATOM 3213 O O . GLN B 1 204 ? 10.875 -32.188 -10.383 1 92.94 204 GLN B O 1
ATOM 3218 N N . VAL B 1 205 ? 8.836 -32.344 -9.391 1 95.31 205 VAL B N 1
ATOM 3219 C CA . VAL B 1 205 ? 8.141 -31.828 -10.57 1 95.31 205 VAL B CA 1
ATOM 3220 C C . VAL B 1 205 ? 7.422 -30.531 -10.211 1 95.31 205 VAL B C 1
ATOM 3222 O O . VAL B 1 205 ? 6.711 -30.453 -9.211 1 95.31 205 VAL B O 1
ATOM 3225 N N . ARG B 1 206 ? 7.648 -29.531 -10.938 1 95.56 206 ARG B N 1
ATOM 3226 C CA . ARG B 1 206 ? 6.879 -28.297 -10.828 1 95.56 206 ARG B CA 1
ATOM 3227 C C . ARG B 1 206 ? 6.012 -28.078 -12.062 1 95.56 206 ARG B C 1
ATOM 3229 O O . ARG B 1 206 ? 6.492 -28.203 -13.195 1 95.56 206 ARG B O 1
ATOM 3236 N N . VAL B 1 207 ? 4.777 -27.75 -11.844 1 96.62 207 VAL B N 1
ATOM 3237 C CA . VAL B 1 207 ? 3.822 -27.531 -12.922 1 96.62 207 VAL B CA 1
ATOM 3238 C C . VAL B 1 207 ? 3.236 -26.125 -12.812 1 96.62 207 VAL B C 1
ATOM 3240 O O . VAL B 1 207 ? 2.797 -25.703 -11.734 1 96.62 207 VAL B O 1
ATOM 3243 N N . GLU B 1 208 ? 3.252 -25.375 -13.852 1 96.56 208 GLU B N 1
ATOM 3244 C CA . GLU B 1 208 ? 2.627 -24.047 -13.922 1 96.56 208 GLU B CA 1
ATOM 3245 C C . GLU B 1 208 ? 1.347 -24.094 -14.75 1 96.56 208 GLU B C 1
ATOM 3247 O O . GLU B 1 208 ? 1.335 -24.641 -15.859 1 96.56 208 GLU B O 1
ATOM 3252 N N . LEU B 1 209 ? 0.277 -23.422 -14.25 1 97 209 LEU B N 1
ATOM 3253 C CA . LEU B 1 209 ? -0.993 -23.531 -14.961 1 97 209 LEU B CA 1
ATOM 3254 C C . LEU B 1 209 ? -1.904 -22.359 -14.641 1 97 209 LEU B C 1
ATOM 3256 O O . LEU B 1 209 ? -1.601 -21.562 -13.75 1 97 209 LEU B O 1
ATOM 3260 N N . ALA B 1 210 ? -2.916 -22.219 -15.391 1 96.56 210 ALA B N 1
ATOM 3261 C CA . ALA B 1 210 ? -4.066 -21.375 -15.117 1 96.56 210 ALA B CA 1
ATOM 3262 C C . ALA B 1 210 ? -5.309 -22.203 -14.805 1 96.56 210 ALA B C 1
ATOM 3264 O O . ALA B 1 210 ? -5.535 -23.25 -15.422 1 96.56 210 ALA B O 1
ATOM 3265 N N . THR B 1 211 ? -6.027 -21.734 -13.852 1 97.5 211 THR B N 1
ATOM 3266 C CA . THR B 1 211 ? -7.266 -22.438 -13.516 1 97.5 211 THR B CA 1
ATOM 3267 C C . THR B 1 211 ? -8.469 -21.75 -14.164 1 97.5 211 THR B C 1
ATOM 3269 O O . THR B 1 211 ? -8.398 -20.578 -14.539 1 97.5 211 THR B O 1
ATOM 3272 N N . GLY B 1 212 ? -9.461 -22.516 -14.367 1 94.56 212 GLY B N 1
ATOM 3273 C CA . GLY B 1 212 ? -10.664 -22.031 -15.016 1 94.56 212 GLY B CA 1
ATOM 3274 C C . GLY B 1 212 ? -11.719 -21.547 -14.047 1 94.56 212 GLY B C 1
ATOM 3275 O O . GLY B 1 212 ? -11.594 -21.75 -12.836 1 94.56 212 GLY B O 1
ATOM 3276 N N . ALA B 1 213 ? -12.758 -20.922 -14.656 1 87.75 213 ALA B N 1
ATOM 3277 C CA . ALA B 1 213 ? -13.867 -20.391 -13.875 1 87.75 213 ALA B CA 1
ATOM 3278 C C . ALA B 1 213 ? -14.648 -21.516 -13.188 1 87.75 213 ALA B C 1
ATOM 3280 O O . ALA B 1 213 ? -14.719 -22.625 -13.703 1 87.75 213 ALA B O 1
ATOM 3281 N N . GLY B 1 214 ? -15.156 -21.234 -12.102 1 90.94 214 GLY B N 1
ATOM 3282 C CA . GLY B 1 214 ? -16.047 -22.156 -11.422 1 90.94 214 GLY B CA 1
ATOM 3283 C C . GLY B 1 214 ? -15.312 -23.141 -10.523 1 90.94 214 GLY B C 1
ATOM 3284 O O . GLY B 1 214 ? -15.945 -23.969 -9.867 1 90.94 214 GLY B O 1
ATOM 3285 N N . HIS B 1 215 ? -14.031 -23.172 -10.555 1 95.75 215 HIS B N 1
ATOM 3286 C CA . HIS B 1 215 ? -13.242 -24.047 -9.695 1 95.75 215 HIS B CA 1
ATOM 3287 C C . HIS B 1 215 ? -12.406 -23.234 -8.703 1 95.75 215 HIS B C 1
ATOM 3289 O O . HIS B 1 215 ? -11.859 -22.188 -9.055 1 95.75 215 HIS B O 1
ATOM 3295 N N . ARG B 1 216 ? -12.352 -23.766 -7.539 1 97.88 216 ARG B N 1
ATOM 3296 C CA . ARG B 1 216 ? -11.461 -23.172 -6.547 1 97.88 216 ARG B CA 1
ATOM 3297 C C . ARG B 1 216 ? -10.008 -23.516 -6.84 1 97.88 216 ARG B C 1
ATOM 3299 O O . ARG B 1 216 ? -9.656 -24.703 -6.992 1 97.88 216 ARG B O 1
ATOM 3306 N N . ALA B 1 217 ? -9.18 -22.562 -6.898 1 98.56 217 ALA B N 1
ATOM 3307 C CA . ALA B 1 217 ? -7.82 -22.719 -7.391 1 98.56 217 ALA B CA 1
ATOM 3308 C C . ALA B 1 217 ? -7.062 -23.766 -6.57 1 98.56 217 ALA B C 1
ATOM 3310 O O . ALA B 1 217 ? -6.375 -24.625 -7.129 1 98.56 217 ALA B O 1
ATOM 3311 N N . VAL B 1 218 ? -7.215 -23.75 -5.254 1 98.56 218 VAL B N 1
ATOM 3312 C CA . VAL B 1 218 ? -6.469 -24.656 -4.391 1 98.56 218 VAL B CA 1
ATOM 3313 C C . VAL B 1 218 ? -6.922 -26.094 -4.637 1 98.56 218 VAL B C 1
ATOM 3315 O O . VAL B 1 218 ? -6.113 -27.031 -4.578 1 98.56 218 VAL B O 1
ATOM 3318 N N . ASP B 1 219 ? -8.125 -26.297 -4.891 1 98.5 219 ASP B N 1
ATOM 3319 C CA . ASP B 1 219 ? -8.656 -27.625 -5.148 1 98.5 219 ASP B CA 1
ATOM 3320 C C . ASP B 1 219 ? -8.109 -28.188 -6.461 1 98.5 219 ASP B C 1
ATOM 3322 O O . ASP B 1 219 ? -7.742 -29.375 -6.535 1 98.5 219 ASP B O 1
ATOM 3326 N N . VAL B 1 220 ? -8.102 -27.312 -7.449 1 98.69 220 VAL B N 1
ATOM 3327 C CA . VAL B 1 220 ? -7.531 -27.734 -8.727 1 98.69 220 VAL B CA 1
ATOM 3328 C C . VAL B 1 220 ? -6.062 -28.109 -8.547 1 98.69 220 VAL B C 1
ATOM 3330 O O . VAL B 1 220 ? -5.617 -29.156 -9.039 1 98.69 220 VAL B O 1
ATOM 3333 N N . ALA B 1 221 ? -5.352 -27.297 -7.855 1 98.62 221 ALA B N 1
ATOM 3334 C CA . ALA B 1 221 ? -3.934 -27.562 -7.617 1 98.62 221 ALA B CA 1
ATOM 3335 C C . ALA B 1 221 ? -3.73 -28.891 -6.902 1 98.62 221 ALA B C 1
ATOM 3337 O O . ALA B 1 221 ? -2.828 -29.656 -7.246 1 98.62 221 ALA B O 1
ATOM 3338 N N . ARG B 1 222 ? -4.559 -29.156 -5.93 1 98.19 222 ARG B N 1
ATOM 3339 C CA . ARG B 1 222 ? -4.484 -30.406 -5.184 1 98.19 222 ARG B CA 1
ATOM 3340 C C . ARG B 1 222 ? -4.688 -31.609 -6.102 1 98.19 222 ARG B C 1
ATOM 3342 O O . ARG B 1 222 ? -3.936 -32.594 -6.035 1 98.19 222 ARG B O 1
ATOM 3349 N N . LEU B 1 223 ? -5.641 -31.469 -6.941 1 98.56 223 LEU B N 1
ATOM 3350 C CA . LEU B 1 223 ? -5.953 -32.562 -7.859 1 98.56 223 LEU B CA 1
ATOM 3351 C C . LEU B 1 223 ? -4.828 -32.75 -8.875 1 98.56 223 LEU B C 1
ATOM 3353 O O . LEU B 1 223 ? -4.488 -33.875 -9.227 1 98.56 223 LEU B O 1
ATOM 3357 N N . VAL B 1 224 ? -4.242 -31.656 -9.305 1 98.75 224 VAL B N 1
ATOM 3358 C CA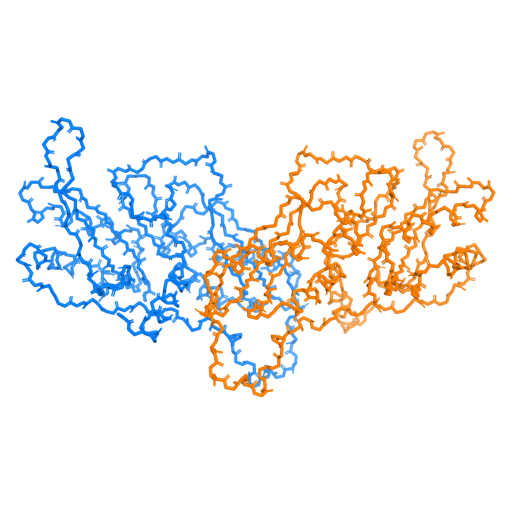 . VAL B 1 224 ? -3.133 -31.734 -10.25 1 98.75 224 VAL B CA 1
ATOM 3359 C C . VAL B 1 224 ? -1.94 -32.406 -9.586 1 98.75 224 VAL B C 1
ATOM 3361 O O . VAL B 1 224 ? -1.29 -33.281 -10.195 1 98.75 224 VAL B O 1
ATOM 3364 N N . ARG B 1 225 ? -1.658 -32.062 -8.375 1 98.44 225 ARG B N 1
ATOM 3365 C CA . ARG B 1 225 ? -0.545 -32.688 -7.656 1 98.44 225 ARG B CA 1
ATOM 3366 C C . ARG B 1 225 ? -0.718 -34.188 -7.566 1 98.44 225 ARG B C 1
ATOM 3368 O O . ARG B 1 225 ? 0.224 -34.938 -7.816 1 98.44 225 ARG B O 1
ATOM 3375 N N . ILE B 1 226 ? -1.877 -34.594 -7.242 1 98 226 ILE B N 1
ATOM 3376 C CA . ILE B 1 226 ? -2.176 -36 -7.109 1 98 226 ILE B CA 1
ATOM 3377 C C . ILE B 1 226 ? -2.031 -36.688 -8.469 1 98 226 ILE B C 1
ATOM 3379 O O . ILE B 1 226 ? -1.375 -37.75 -8.578 1 98 226 ILE B O 1
ATOM 3383 N N . ALA B 1 227 ? -2.611 -36.094 -9.492 1 98.69 227 ALA B N 1
ATOM 3384 C CA . ALA B 1 227 ? -2.605 -36.688 -10.828 1 98.69 227 ALA B CA 1
ATOM 3385 C C . ALA B 1 227 ? -1.18 -36.844 -11.352 1 98.69 227 ALA B C 1
ATOM 3387 O O . ALA B 1 227 ? -0.828 -37.875 -11.906 1 98.69 227 ALA B O 1
ATOM 3388 N N . VAL B 1 228 ? -0.388 -35.812 -11.188 1 98.38 228 VAL B N 1
ATOM 3389 C CA . VAL B 1 228 ? 0.982 -35.844 -11.688 1 98.38 228 VAL B CA 1
ATOM 3390 C C . VAL B 1 228 ? 1.81 -36.844 -10.891 1 98.38 228 VAL B C 1
ATOM 3392 O O . VAL B 1 228 ? 2.594 -37.594 -11.461 1 98.38 228 VAL B O 1
ATOM 3395 N N . ARG B 1 229 ? 1.667 -36.781 -9.578 1 97.19 229 ARG B N 1
ATOM 3396 C CA . ARG B 1 229 ? 2.357 -37.781 -8.734 1 97.19 229 ARG B CA 1
ATOM 3397 C C . ARG B 1 229 ? 2.051 -39.188 -9.188 1 97.19 229 ARG B C 1
ATOM 3399 O O . ARG B 1 229 ? 2.959 -40 -9.336 1 97.19 229 ARG B O 1
ATOM 3406 N N . ASP B 1 230 ? 0.819 -39.438 -9.469 1 97.38 230 ASP B N 1
ATOM 3407 C CA . ASP B 1 230 ? 0.355 -40.812 -9.773 1 97.38 230 ASP B CA 1
ATOM 3408 C C . ASP B 1 230 ? 0.74 -41.219 -11.195 1 97.38 230 ASP B C 1
ATOM 3410 O O . ASP B 1 230 ? 0.65 -42.375 -11.555 1 97.38 230 ASP B O 1
ATOM 3414 N N . ALA B 1 231 ? 1.094 -40.25 -11.961 1 97.06 231 ALA B N 1
ATOM 3415 C CA . ALA B 1 231 ? 1.493 -40.531 -13.336 1 97.06 231 ALA B CA 1
ATOM 3416 C C . ALA B 1 231 ? 2.871 -41.188 -13.383 1 97.06 231 ALA B C 1
ATOM 3418 O O . ALA B 1 231 ? 3.291 -41.688 -14.43 1 97.06 231 ALA B O 1
ATOM 3419 N N . PHE B 1 232 ? 3.566 -41.188 -12.305 1 95.12 232 PHE B N 1
ATOM 3420 C CA . PHE B 1 232 ? 4.895 -41.781 -12.219 1 95.12 232 PHE B CA 1
ATOM 3421 C C . PHE B 1 232 ? 4.914 -42.938 -11.211 1 95.12 232 PHE B C 1
ATOM 3423 O O . PHE B 1 232 ? 4.285 -42.844 -10.156 1 95.12 232 PHE B O 1
ATOM 3430 N N . ASP B 1 233 ? 5.754 -43.875 -11.5 1 93.94 233 ASP B N 1
ATOM 3431 C CA . ASP B 1 233 ? 5.883 -45 -10.594 1 93.94 233 ASP B CA 1
ATOM 3432 C C . ASP B 1 233 ? 6.594 -44.625 -9.305 1 93.94 233 ASP B C 1
ATOM 3434 O O . ASP B 1 233 ? 6.289 -45.156 -8.234 1 93.94 233 ASP B O 1
ATOM 3438 N N . ASP B 1 234 ? 7.504 -43.625 -9.406 1 92.31 234 ASP B N 1
ATOM 3439 C CA . ASP B 1 234 ? 8.297 -43.25 -8.242 1 92.31 234 ASP B CA 1
ATOM 3440 C C . ASP B 1 234 ? 7.566 -42.188 -7.406 1 92.31 234 ASP B C 1
ATOM 3442 O O . ASP B 1 234 ? 8.055 -41.781 -6.352 1 92.31 234 ASP B O 1
ATOM 3446 N N . HIS B 1 235 ? 6.41 -41.719 -7.816 1 94 235 HIS B N 1
ATOM 3447 C CA . HIS B 1 235 ? 5.559 -40.781 -7.09 1 94 235 HIS B CA 1
ATOM 3448 C C . HIS B 1 235 ? 6.355 -39.594 -6.621 1 94 235 HIS B C 1
ATOM 3450 O O . HIS B 1 235 ? 6.48 -39.344 -5.418 1 94 235 HIS B O 1
ATOM 3456 N N . PRO B 1 236 ? 6.812 -38.812 -7.543 1 94.62 236 PRO B N 1
ATOM 3457 C CA . PRO B 1 236 ? 7.652 -37.656 -7.207 1 94.62 236 PRO B CA 1
ATOM 3458 C C . PRO B 1 236 ? 6.91 -36.594 -6.387 1 94.62 236 PRO B C 1
ATOM 3460 O O . PRO B 1 236 ? 5.684 -36.656 -6.289 1 94.62 236 PRO B O 1
ATOM 3463 N N . ALA B 1 237 ? 7.727 -35.719 -5.75 1 95 237 ALA B N 1
ATOM 3464 C CA . ALA B 1 237 ? 7.148 -34.531 -5.156 1 95 237 ALA B CA 1
ATOM 3465 C C . ALA B 1 237 ? 6.688 -33.531 -6.234 1 95 237 ALA B C 1
ATOM 3467 O O . ALA B 1 237 ? 7.379 -33.344 -7.238 1 95 237 ALA B O 1
ATOM 3468 N N . VAL B 1 238 ? 5.473 -33.031 -6.074 1 96.81 238 VAL B N 1
ATOM 3469 C CA . VAL B 1 238 ? 4.898 -32.188 -7.105 1 96.81 238 VAL B CA 1
ATOM 3470 C C . VAL B 1 238 ? 4.559 -30.828 -6.512 1 96.81 238 VAL B C 1
ATOM 3472 O O . VAL B 1 238 ? 3.861 -30.734 -5.5 1 96.81 238 VAL B O 1
ATOM 3475 N N . THR B 1 239 ? 5.082 -29.812 -7.09 1 96.94 239 THR B N 1
ATOM 3476 C CA . THR B 1 239 ? 4.754 -28.422 -6.789 1 96.94 239 THR B CA 1
ATOM 3477 C C . THR B 1 239 ? 3.902 -27.812 -7.898 1 96.94 239 THR B C 1
ATOM 3479 O O . THR B 1 239 ? 4.199 -27.984 -9.086 1 96.94 239 THR B O 1
ATOM 3482 N N . VAL B 1 240 ? 2.834 -27.125 -7.535 1 98.06 240 VAL B N 1
ATOM 3483 C CA . VAL B 1 240 ? 1.966 -26.484 -8.523 1 98.06 240 VAL B CA 1
ATOM 3484 C C . VAL B 1 240 ? 2.016 -24.969 -8.359 1 98.06 240 VAL B C 1
ATOM 3486 O O . VAL B 1 240 ? 1.909 -24.453 -7.246 1 98.06 240 VAL B O 1
ATOM 3489 N N . LEU B 1 241 ? 2.188 -24.281 -9.43 1 97.06 241 LEU B N 1
ATOM 3490 C CA . LEU B 1 241 ? 2.16 -22.828 -9.469 1 97.06 241 LEU B CA 1
ATOM 3491 C C . LEU B 1 241 ? 1.025 -22.328 -10.359 1 97.06 241 LEU B C 1
ATOM 3493 O O . LEU B 1 241 ? 1.021 -22.578 -11.562 1 97.06 241 LEU B O 1
ATOM 3497 N N . VAL B 1 242 ? 0.14 -21.656 -9.766 1 97.38 242 VAL B N 1
ATOM 3498 C CA . VAL B 1 242 ? -0.96 -21.047 -10.508 1 97.38 242 VAL B CA 1
ATOM 3499 C C . VAL B 1 242 ? -0.586 -19.625 -10.93 1 97.38 242 VAL B C 1
ATOM 3501 O O . VAL B 1 242 ? -0.31 -18.781 -10.086 1 97.38 242 VAL B O 1
ATOM 3504 N N . THR B 1 243 ? -0.647 -19.359 -12.195 1 95.25 243 THR B N 1
ATOM 3505 C CA . THR B 1 243 ? -0.214 -18.047 -12.688 1 95.25 243 THR B CA 1
ATOM 3506 C C . THR B 1 243 ? -1.38 -17.297 -13.312 1 95.25 243 THR B C 1
ATOM 3508 O O . THR B 1 243 ? -1.225 -16.156 -13.742 1 95.25 243 THR B O 1
ATOM 3511 N N . GLY B 1 244 ? -2.537 -17.906 -13.312 1 94.44 244 GLY B N 1
ATOM 3512 C CA . GLY B 1 244 ? -3.732 -17.25 -13.82 1 94.44 244 GLY B CA 1
ATOM 3513 C C . GLY B 1 244 ? -5.016 -17.922 -13.383 1 94.44 244 GLY B C 1
ATOM 3514 O O . GLY B 1 244 ? -5.031 -19.141 -13.141 1 94.44 244 GLY B O 1
ATOM 3515 N N . VAL B 1 245 ? -5.988 -17.172 -13.273 1 94.25 245 VAL B N 1
ATOM 3516 C CA . VAL B 1 245 ? -7.34 -17.656 -13 1 94.25 245 VAL B CA 1
ATOM 3517 C C . VAL B 1 245 ? -8.32 -17.047 -14.008 1 94.25 245 VAL B C 1
ATOM 3519 O O . VAL B 1 245 ? -8.438 -15.828 -14.109 1 94.25 245 VAL B O 1
ATOM 3522 N N . GLU B 1 246 ? -8.93 -17.875 -14.688 1 89.88 246 GLU B N 1
ATOM 3523 C CA . GLU B 1 246 ? -9.766 -17.391 -15.789 1 89.88 246 GLU B CA 1
ATOM 3524 C C . GLU B 1 246 ? -11.25 -17.641 -15.508 1 89.88 246 GLU B C 1
ATOM 3526 O O . GLU B 1 246 ? -11.602 -18.625 -14.852 1 89.88 246 GLU B O 1
#

Organism: Streptomyces collinus (strain DSM 40733 / Tue 365) (NCBI:txid1214242)

Solvent-accessible surface area (backbone atoms only — not comparable to full-atom values): 25824 Å² total; per-residue (Å²): 126,54,73,67,53,49,53,50,46,50,48,50,48,45,40,33,50,53,32,35,37,26,35,53,33,81,48,28,30,30,28,20,39,37,28,54,48,50,53,37,48,56,52,46,66,70,39,82,62,45,43,78,54,65,72,47,76,43,68,62,41,84,86,55,58,42,75,49,78,39,80,71,62,92,81,42,49,62,18,45,45,24,25,37,37,32,35,28,28,33,33,77,87,49,61,65,70,57,56,48,50,52,51,42,50,48,43,52,46,40,34,41,64,43,35,28,37,45,64,78,42,69,49,76,39,76,63,49,65,46,69,84,81,53,68,65,53,87,73,57,48,71,64,87,55,66,74,73,71,70,64,42,69,35,54,81,66,86,46,70,70,48,41,51,41,51,53,34,33,61,67,32,77,41,47,63,46,53,18,9,63,68,90,68,74,22,48,23,62,47,79,45,76,43,62,62,81,93,45,70,66,42,46,36,36,36,40,28,26,24,29,26,68,96,40,35,44,33,59,36,41,44,49,28,36,51,37,38,19,68,73,38,94,81,48,41,49,43,30,34,36,34,50,30,69,77,126,54,72,66,53,50,53,51,48,50,48,49,49,44,41,34,50,52,32,36,38,26,36,54,34,82,48,28,30,29,28,21,40,36,28,53,47,50,53,38,49,56,52,45,66,72,38,84,59,46,44,80,54,66,70,47,74,43,70,62,42,85,85,54,57,42,76,52,77,37,80,70,61,90,81,43,48,62,18,45,44,24,24,36,38,32,36,29,28,32,34,76,86,49,61,65,69,57,55,49,52,52,49,44,50,47,44,50,45,40,35,43,65,44,36,29,37,47,62,78,43,69,50,76,41,75,66,48,66,46,70,84,80,56,68,66,56,86,75,58,50,70,66,86,54,65,74,73,72,70,63,42,69,34,55,80,66,86,47,70,70,48,41,51,41,50,53,35,35,61,66,33,78,42,46,63,46,54,17,10,60,70,90,70,74,20,48,23,63,47,79,44,74,43,62,60,82,94,45,71,66,41,46,35,37,38,39,29,26,22,31,25,69,95,40,35,44,34,58,36,41,43,49,28,34,52,37,36,18,67,71,38,94,81,49,42,50,43,30,34,36,34,48,31,69,78

Foldseek 3Di:
DPPVLVVVLVLLVVLQDAWEDQAAQALQETERQNQLVVLLQVLLVVDPFKHWADKDKDAPDLVAFDHHPADDDPRHDGGHEMEMETEMEGAPVDDPVVSVVVSFVSSVCSCCPAANHRYPYYHYDYDYYDDPPDPCPPPVPSPVPVPRNDFAAADDDDDPLLVLLQVLLVPQAFFPGFGDSPPSNRHQKDWDFDDDPPDGTAIEIEGETEGEPPDHNSVSSSSSLVSSLVSDPSSGGYHYYYRHYD/DDPVLVVVLVLLVVLQDAWEDQAAQELQETERQNQLVVQLQVLLVVDPFKHWADKDKDAPDLVAFDHHPADDDPRHDGGHEMEMETEMEGAPVDDPVVSVVVSFVSSVCSCCPAANHRYPYYHYDYDYYDDPPDPCPPPPPSPVPVPRNDFAAADDDDDPLLNLLQVLLVPQAFFPGFGDSPPSPRHQKDWDFDDDPPDGTAIEIEGETEGEPPDHNSVSSSSSLVSSLVSDPSSGGYHYYYRHYD

Secondary structure (DSSP, 8-state):
--HHHHHHHHHHHHHH--EEE-S-TTS-EEEEHHHHHHHHHHHHHTSTTEEEEEEEEEES-TTSB---SSPPPTTBPPSB-EEEEEEEEEETTS-HHHHHHHHHHHHHHIIIIII---EEEEEEEEEEEE-SSS---TT--STT------PPBPPPP-SHHHHHHHHHHHTSTTEEEEB--STTS--SEEEEEE--TTSPPEEEEEEEEEEPTTS-HHHHHHHHHHHHHHTSTT--EEEEEEEEE-/--HHHHHHHHHHHHHH--EEE-S-TTS-EEEEHHHHHHHHHHHHHTSTTEEEEEEEEEES-TTSB---SSPPPTTBPPSB-EEEEEEEEEETTS-HHHHHHHHHHHHHHIIIIII---EEEEEEEEEEEE-SSS---TT--STT------PPBPPPP-SHHHHHHHHHHHTSTTEEEEB--STTS--SEEEEEE--TTSPPEEEEEEEEEEPTTS-HHHHHHHHHHHHHHTSTT--EEEEEEEEE-

Radius of gyration: 26.8 Å; Cα contacts (8 Å, |Δi|>4): 1048; chains: 2; bounding box: 47×84×67 Å